Protein AF-0000000080792493 (afdb_homodimer)

InterPro domains:
  IPR001279 Metallo-beta-lactamase [SM00849] (7-177)
  IPR036866 Ribonuclease Z/Hydroxyacylglutathione hydrolase-like [G3DSA:3.60.15.10] (1-184)
  IPR036866 Ribonuclease Z/Hydroxyacylglutathione hydrolase-like [SSF56281] (1-188)
  IPR050114 UPF0173/UPF0282/UlaG metal-dependent hydrolases [PTHR43546] (1-180)

Radius of gyration: 24.36 Å; Cα contacts (8 Å, |Δi|>4): 1108; chains: 2; bounding box: 58×69×50 Å

Secondary structure (DSSP, 8-state):
-EEEE-STT-EEEEETTEEEEE---TT--SGGGSPPPSEEEE--S-TTTS-TTHHHHHHHT-TTS-EEE-GGGGGT---S-EEE--TT-EEEETTEEEEEE--BPPP--TTS---B--EEEEEETTS--EEE--S------SS-SEEEEE---TT--HHHHHHHHHHH--SEEEEES-TTSSHHHHHHHHHHHHHHSSSEE----SSS-EE-------/-EEEE-STT-EEEEETTEEEEE---TT--SGGGSPPPSEEEE--S-TTTS-TTHHHHHHHT-TTS-EEE-GGGGGT---S-EEE--TT-EEEETTEEEEEE--BPPP--TTS---B--EEEEEETTS--EEE--S------SS-SEEEEE---TT--HHHHHHHHHHH--SEEEEES-TTSSHHHHHHHHHHHHHHSSSEE----SSSPEEP------

Sequence (436 aa):
MKITRFGHSCVLVEAGGARVLIDPGVYSRGWESIATPDAVFITHRHADHADPVRLPAYLADRPDLPCYVEPGVNEQLIVPTTTAMASGQQITLGQLTVTVVGGLHAVIHSDIPRVGNFGLVLRALGEPSVFHPGDALDVTPDDIDVLCVPMMAPWEKVSQTIDFVRGVAPRQMIPIHDGLLNDDGFWMIAGHLSARTTAQFVPVRDPRPWTVTRGITLMKITRFGHSCVLVEAGGARVLIDPGVYSRGWESIATPDAVFITHRHADHADPVRLPAYLADRPDLPCYVEPGVNEQLIVPTTTAMASGQQITLGQLTVTVVGGLHAVIHSDIPRVGNFGLVLRALGEPSVFHPGDALDVTPDDIDVLCVPMMAPWEKVSQTIDFVRGVAPRQMIPIHDGLLNDDGFWMIAGHLSARTTAQFVPVRDPRPWTVTRGITL

Structure (mmCIF, N/CA/C/O backbone):
data_AF-0000000080792493-model_v1
#
loop_
_entity.id
_entity.type
_entity.pdbx_description
1 polymer 'Zn-dependent hydrolase, beta-lactamase fold'
#
loop_
_atom_site.group_PDB
_atom_site.id
_atom_site.type_symbol
_atom_site.label_atom_id
_atom_site.label_alt_id
_atom_site.label_comp_id
_atom_site.label_asym_id
_atom_site.label_entity_id
_atom_site.label_seq_id
_atom_site.pdbx_PDB_ins_code
_atom_site.Cartn_x
_atom_site.Cartn_y
_atom_site.Cartn_z
_atom_site.occupancy
_atom_site.B_iso_or_equiv
_atom_site.auth_seq_id
_atom_site.auth_comp_id
_atom_site.auth_asym_id
_atom_site.auth_atom_id
_atom_site.pdbx_PDB_model_num
ATOM 1 N N . MET A 1 1 ? 11.875 24.484 16.141 1 96.88 1 MET A N 1
ATOM 2 C CA . MET A 1 1 ? 10.688 23.75 15.727 1 96.88 1 MET A CA 1
ATOM 3 C C . MET A 1 1 ? 10.727 22.312 16.219 1 96.88 1 MET A C 1
ATOM 5 O O . MET A 1 1 ? 11.781 21.672 16.203 1 96.88 1 MET A O 1
ATOM 9 N N . LYS A 1 2 ? 9.555 21.812 16.719 1 98.06 2 LYS A N 1
ATOM 10 C CA . LYS A 1 2 ? 9.367 20.422 17.094 1 98.06 2 LYS A CA 1
ATOM 11 C C . LYS A 1 2 ? 8.172 19.812 16.375 1 98.06 2 LYS A C 1
ATOM 13 O O . LYS A 1 2 ? 7.156 20.484 16.172 1 98.06 2 LYS A O 1
ATOM 18 N N . ILE A 1 3 ? 8.344 18.531 16.016 1 98.38 3 ILE A N 1
ATOM 19 C CA . ILE A 1 3 ? 7.258 17.781 15.391 1 98.38 3 ILE A CA 1
ATOM 20 C C . ILE A 1 3 ? 7.008 16.5 16.172 1 98.38 3 ILE A C 1
ATOM 22 O O . ILE A 1 3 ? 7.945 15.758 16.484 1 98.38 3 ILE A O 1
ATOM 26 N N . THR A 1 4 ? 5.805 16.297 16.562 1 98.31 4 THR A N 1
ATOM 27 C CA . THR A 1 4 ? 5.379 15.047 17.203 1 98.31 4 THR A CA 1
ATOM 28 C C . THR A 1 4 ? 4.363 14.32 16.328 1 98.31 4 THR A C 1
ATOM 30 O O . THR A 1 4 ? 3.395 14.922 15.852 1 98.31 4 THR A O 1
ATOM 33 N N . ARG A 1 5 ? 4.566 13.07 16.141 1 98 5 ARG A N 1
ATOM 34 C CA . ARG A 1 5 ? 3.615 12.258 15.398 1 98 5 ARG A CA 1
ATOM 35 C C . ARG A 1 5 ? 2.781 11.383 16.328 1 98 5 ARG A C 1
ATOM 37 O O . ARG A 1 5 ? 3.316 10.766 17.25 1 98 5 ARG A O 1
ATOM 44 N N . PHE A 1 6 ? 1.519 11.336 16.031 1 98 6 PHE A N 1
ATOM 45 C CA . PHE A 1 6 ? 0.624 10.555 16.875 1 98 6 PHE A CA 1
ATOM 46 C C . PHE A 1 6 ? 0.068 9.359 16.109 1 98 6 PHE A C 1
ATOM 48 O O . PHE A 1 6 ? -0.961 8.797 16.484 1 98 6 PHE A O 1
ATOM 55 N N . GLY A 1 7 ? 0.745 9.109 14.969 1 96.56 7 GLY A N 1
ATOM 56 C CA . GLY A 1 7 ? 0.315 7.988 14.148 1 96.56 7 GLY A CA 1
ATOM 57 C C . GLY A 1 7 ? -0.425 8.422 12.891 1 96.56 7 GLY A C 1
ATOM 58 O O . GLY A 1 7 ? -1.098 9.453 12.891 1 96.56 7 GLY A O 1
ATOM 59 N N . HIS A 1 8 ? -0.281 7.582 11.922 1 97.56 8 HIS A N 1
ATOM 60 C CA . HIS A 1 8 ? -0.928 7.793 10.625 1 97.56 8 HIS A CA 1
ATOM 61 C C . HIS A 1 8 ? -0.612 9.18 10.07 1 97.56 8 HIS A C 1
ATOM 63 O O . HIS A 1 8 ? 0.53 9.461 9.703 1 97.56 8 HIS A O 1
ATOM 69 N N . SER A 1 9 ? -1.62 10.164 10.125 1 98.62 9 SER A N 1
ATOM 70 C CA . SER A 1 9 ? -1.366 11.461 9.508 1 98.62 9 SER A CA 1
ATOM 71 C C . SER A 1 9 ? -1.414 12.578 10.531 1 98.62 9 SER A C 1
ATOM 73 O O . SER A 1 9 ? -1.312 13.758 10.18 1 98.62 9 SER A O 1
ATOM 75 N N . CYS A 1 10 ? -1.494 12.172 11.82 1 98.81 10 CYS A N 1
ATOM 76 C CA . CYS A 1 10 ? -1.661 13.172 12.859 1 98.81 10 CYS A CA 1
ATOM 77 C C . CYS A 1 10 ? -0.31 13.672 13.359 1 98.81 10 CYS A C 1
ATOM 79 O O . CYS A 1 10 ? 0.488 12.891 13.891 1 98.81 10 CYS A O 1
ATOM 81 N N . VAL A 1 11 ? -0.079 14.984 13.242 1 98.62 11 VAL A N 1
ATOM 82 C CA . VAL A 1 11 ? 1.175 15.578 13.695 1 98.62 11 VAL A CA 1
ATOM 83 C C . VAL A 1 11 ? 0.886 16.844 14.5 1 98.62 11 VAL A C 1
ATOM 85 O O . VAL A 1 11 ? -0.078 17.562 14.219 1 98.62 11 VAL A O 1
ATOM 88 N N . LEU A 1 12 ? 1.677 17.031 15.531 1 98.81 12 LEU A N 1
ATOM 89 C CA . LEU A 1 12 ? 1.76 18.297 16.25 1 98.81 12 LEU A CA 1
ATOM 90 C C . LEU A 1 12 ? 3.02 19.062 15.844 1 98.81 12 LEU A C 1
ATOM 92 O O . LEU A 1 12 ? 4.133 18.531 15.969 1 98.81 12 LEU A O 1
ATOM 96 N N . VAL A 1 13 ? 2.832 20.234 15.32 1 98.75 13 VAL A N 1
ATOM 97 C CA . VAL A 1 13 ? 3.959 21.094 14.969 1 98.75 13 VAL A CA 1
ATOM 98 C C . VAL A 1 13 ? 4.062 22.25 15.969 1 98.75 13 VAL A C 1
ATOM 100 O O . VAL A 1 13 ? 3.092 22.984 16.188 1 98.75 13 VAL A O 1
ATOM 103 N N . GLU A 1 14 ? 5.145 22.359 16.562 1 98.5 14 GLU A N 1
ATOM 104 C CA . GLU A 1 14 ? 5.465 23.469 17.469 1 98.5 14 GLU A CA 1
ATOM 105 C C . GLU A 1 14 ? 6.527 24.375 16.859 1 98.5 14 GLU A C 1
ATOM 107 O O . GLU A 1 14 ? 7.68 23.984 16.688 1 98.5 14 GLU A O 1
ATOM 112 N N . ALA A 1 15 ? 6.141 25.547 16.562 1 98.06 15 ALA A N 1
ATOM 113 C CA . ALA A 1 15 ? 7.02 26.516 15.922 1 98.06 15 ALA A CA 1
ATOM 114 C C . ALA A 1 15 ? 6.504 27.938 16.125 1 98.06 15 ALA A C 1
ATOM 116 O O . ALA A 1 15 ? 5.305 28.156 16.328 1 98.06 15 ALA A O 1
ATOM 117 N N . GLY A 1 16 ? 7.398 28.906 16.156 1 97.81 16 GLY A N 1
ATOM 118 C CA . GLY A 1 16 ? 7.004 30.312 16.234 1 97.81 16 GLY A CA 1
ATOM 119 C C . GLY A 1 16 ? 6.18 30.625 17.469 1 97.81 16 GLY A C 1
ATOM 120 O O . GLY A 1 16 ? 5.312 31.5 17.422 1 97.81 16 GLY A O 1
ATOM 121 N N . GLY A 1 17 ? 6.309 29.844 18.438 1 97.5 17 GLY A N 1
ATOM 122 C CA . GLY A 1 17 ? 5.582 30.062 19.688 1 97.5 17 GLY A CA 1
ATOM 123 C C . GLY A 1 17 ? 4.156 29.547 19.641 1 97.5 17 GLY A C 1
ATOM 124 O O . GLY A 1 17 ? 3.35 29.844 20.516 1 97.5 17 GLY A O 1
ATOM 125 N N . ALA A 1 18 ? 3.861 28.766 18.641 1 98.44 18 ALA A N 1
ATOM 126 C CA . ALA A 1 18 ? 2.52 28.219 18.453 1 98.44 18 ALA A CA 1
ATOM 127 C C . ALA A 1 18 ? 2.561 26.703 18.328 1 98.44 18 ALA A C 1
ATOM 129 O O . ALA A 1 18 ? 3.598 26.125 17.984 1 98.44 18 ALA A O 1
ATOM 130 N N . ARG A 1 19 ? 1.457 26.078 18.672 1 98.5 19 ARG A N 1
ATOM 131 C CA . ARG A 1 19 ? 1.248 24.641 18.531 1 98.5 19 ARG A CA 1
ATOM 132 C C . ARG A 1 19 ? 0.046 24.344 17.625 1 98.5 19 ARG A C 1
ATOM 134 O O . ARG A 1 19 ? -1.065 24.797 17.906 1 98.5 19 ARG A O 1
ATOM 141 N N . VAL A 1 20 ? 0.311 23.609 16.594 1 98.75 20 VAL A N 1
ATOM 142 C CA . VAL A 1 20 ? -0.73 23.297 15.625 1 98.75 20 VAL A CA 1
ATOM 143 C C . VAL A 1 20 ? -0.905 21.797 15.516 1 98.75 20 VAL A C 1
ATOM 145 O O . VAL A 1 20 ? 0.042 21.078 15.18 1 98.75 20 VAL A O 1
ATOM 148 N N . LEU A 1 21 ? -2.096 21.297 15.844 1 98.88 21 LEU A N 1
ATOM 149 C CA . LEU A 1 21 ? -2.439 19.891 15.664 1 98.88 21 LEU A CA 1
ATOM 150 C C . LEU A 1 21 ? -3.098 19.656 14.312 1 98.88 21 LEU A C 1
ATOM 152 O O . LEU A 1 21 ? -4.043 20.344 13.945 1 98.88 21 LEU A O 1
ATOM 156 N N . ILE A 1 22 ? -2.549 18.656 13.555 1 98.94 22 ILE A N 1
ATOM 157 C CA . ILE A 1 22 ? -3.039 18.391 12.203 1 98.94 22 ILE A CA 1
ATOM 158 C C . ILE A 1 22 ? -3.58 16.969 12.109 1 98.94 22 ILE A C 1
ATOM 160 O O . ILE A 1 22 ? -2.902 16.016 12.492 1 98.94 22 ILE A O 1
ATOM 164 N N . ASP A 1 23 ? -4.793 16.766 11.672 1 98.81 23 ASP A N 1
ATOM 165 C CA . ASP A 1 23 ? -5.414 15.539 11.188 1 98.81 23 ASP A CA 1
ATOM 166 C C . ASP A 1 23 ? -5.473 14.484 12.289 1 98.81 23 ASP A C 1
ATOM 168 O O . ASP A 1 23 ? -4.992 13.359 12.109 1 98.81 23 ASP A O 1
ATOM 172 N N . PRO A 1 24 ? -6.137 14.781 13.422 1 98.56 24 PRO A N 1
ATOM 173 C CA . PRO A 1 24 ? -6.371 13.766 14.445 1 98.56 24 PRO A CA 1
ATOM 174 C C . PRO A 1 24 ? -7.445 12.758 14.047 1 98.56 24 PRO A C 1
ATOM 176 O O . PRO A 1 24 ? -8.586 12.852 14.5 1 98.56 24 PRO A O 1
ATOM 179 N N . GLY A 1 25 ? -7.031 11.75 13.266 1 98.06 25 GLY A N 1
ATOM 180 C CA . GLY A 1 25 ? -7.934 10.758 12.703 1 98.06 25 GLY A CA 1
ATOM 181 C C . GLY A 1 25 ? -8.023 9.492 13.539 1 98.06 25 GLY A C 1
ATOM 182 O O . GLY A 1 25 ? -7.398 9.398 14.602 1 98.06 25 GLY A O 1
ATOM 183 N N . VAL A 1 26 ? -8.727 8.484 13.055 1 97.94 26 VAL A N 1
ATOM 184 C CA . VAL A 1 26 ? -9.133 7.316 13.828 1 97.94 26 VAL A CA 1
ATOM 185 C C . VAL A 1 26 ? -7.922 6.418 14.078 1 97.94 26 VAL A C 1
ATOM 187 O O . VAL A 1 26 ? -7.895 5.652 15.039 1 97.94 26 VAL A O 1
ATOM 190 N N . TYR A 1 27 ? -6.906 6.508 13.234 1 97.69 27 TYR A N 1
ATOM 191 C CA . TYR A 1 27 ? -5.746 5.637 13.406 1 97.69 27 TYR A CA 1
ATOM 192 C C . TYR A 1 27 ? -4.672 6.316 14.242 1 97.69 27 TYR A C 1
ATOM 194 O O . TYR A 1 27 ? -3.549 5.816 14.344 1 97.69 27 TYR A O 1
ATOM 202 N N . SER A 1 28 ? -4.945 7.465 14.789 1 97.69 28 SER A N 1
ATOM 203 C CA . SER A 1 28 ? -4.027 8.227 15.625 1 97.69 28 SER A CA 1
ATOM 204 C C . SER A 1 28 ? -4.461 8.188 17.094 1 97.69 28 SER A C 1
ATOM 206 O O . SER A 1 28 ? -5.656 8.164 17.391 1 97.69 28 SER A O 1
ATOM 208 N N . ARG A 1 29 ? -3.469 8.234 17.953 1 96 29 ARG A N 1
ATOM 209 C CA . ARG A 1 29 ? -3.736 8.195 19.391 1 96 29 ARG A CA 1
ATOM 210 C C . ARG A 1 29 ? -2.795 9.125 20.141 1 96 29 ARG A C 1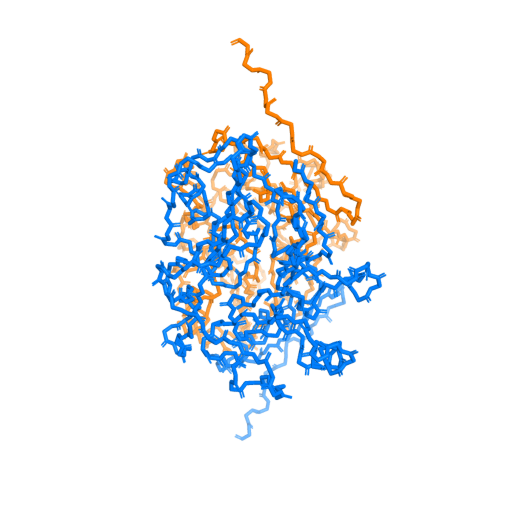
ATOM 212 O O . ARG A 1 29 ? -1.704 9.438 19.672 1 96 29 ARG A O 1
ATOM 219 N N . GLY A 1 30 ? -3.188 9.469 21.297 1 97.25 30 GLY A N 1
ATOM 220 C CA . GLY A 1 30 ? -2.324 10.234 22.172 1 97.25 30 GLY A CA 1
ATOM 221 C C . GLY A 1 30 ? -2.52 11.734 22.047 1 97.25 30 GLY A C 1
ATOM 222 O O . GLY A 1 30 ? -2.188 12.492 22.953 1 97.25 30 GLY A O 1
ATOM 223 N N . TRP A 1 31 ? -3.113 12.141 20.922 1 97.62 31 TRP A N 1
ATOM 224 C CA . TRP A 1 31 ? -3.285 13.57 20.672 1 97.62 31 TRP A CA 1
ATOM 225 C C . TRP A 1 31 ? -4.289 14.18 21.641 1 97.62 31 TRP A C 1
ATOM 227 O O . TRP A 1 31 ? -4.266 15.391 21.891 1 97.62 31 TRP A O 1
ATOM 237 N N . GLU A 1 32 ? -5.168 13.383 22.219 1 96.38 32 GLU A N 1
ATOM 238 C CA . GLU A 1 32 ? -6.215 13.859 23.109 1 96.38 32 GLU A CA 1
ATOM 239 C C . GLU A 1 32 ? -5.637 14.312 24.453 1 96.38 32 GLU A C 1
ATOM 241 O O . GLU A 1 32 ? -6.273 15.07 25.188 1 96.38 32 GLU A O 1
ATOM 246 N N . SER A 1 33 ? -4.473 13.883 24.781 1 95.06 33 SER A N 1
ATOM 247 C CA . SER A 1 33 ? -3.949 14.047 26.125 1 95.06 33 SER A CA 1
ATOM 248 C C . SER A 1 33 ? -2.9 15.156 26.188 1 95.06 33 SER A C 1
ATOM 250 O O . SER A 1 33 ? -2.387 15.477 27.25 1 95.06 33 SER A O 1
ATOM 252 N N . ILE A 1 34 ? -2.654 15.734 25.078 1 96.25 34 ILE A N 1
ATOM 253 C CA . ILE A 1 34 ? -1.64 16.781 25.078 1 96.25 34 ILE A CA 1
ATOM 254 C C . ILE A 1 34 ? -2.246 18.094 25.578 1 96.25 34 ILE A C 1
ATOM 256 O O . ILE A 1 34 ? -3.471 18.219 25.672 1 96.25 34 ILE A O 1
ATOM 260 N N . ALA A 1 35 ? -1.303 19 25.953 1 96.38 35 ALA A N 1
ATOM 261 C CA . ALA A 1 35 ? -1.77 20.359 26.219 1 96.38 35 ALA A CA 1
ATOM 262 C C . ALA A 1 35 ? -2.545 20.922 25.031 1 96.38 35 ALA A C 1
ATOM 264 O O . ALA A 1 35 ? -2.189 20.672 23.875 1 96.38 35 ALA A O 1
ATOM 265 N N . THR A 1 36 ? -3.594 21.703 25.375 1 97.38 36 THR A N 1
ATOM 266 C CA . THR A 1 36 ? -4.445 22.25 24.328 1 97.38 36 THR A CA 1
ATOM 267 C C . THR A 1 36 ? -3.615 23.031 23.297 1 97.38 36 THR A C 1
ATOM 269 O O . THR A 1 36 ? -2.854 23.922 23.656 1 97.38 36 THR A O 1
ATOM 272 N N . PRO A 1 37 ? -3.719 22.609 22.031 1 98.56 37 PRO A N 1
ATOM 273 C CA . PRO A 1 37 ? -3.002 23.359 21 1 98.56 37 PRO A CA 1
ATOM 274 C C . PRO A 1 37 ? -3.623 24.734 20.734 1 98.56 37 PRO A C 1
ATOM 276 O O . PRO A 1 37 ? -4.668 25.062 21.297 1 98.56 37 PRO A O 1
ATOM 279 N N . ASP A 1 38 ? -2.879 25.5 19.906 1 98.62 38 ASP A N 1
ATOM 280 C CA . ASP A 1 38 ? -3.387 26.828 19.562 1 98.62 38 ASP A CA 1
ATOM 281 C C . ASP A 1 38 ? -4.406 26.75 18.438 1 98.62 38 ASP A C 1
ATOM 283 O O . ASP A 1 38 ? -5.23 27.641 18.266 1 98.62 38 ASP A O 1
ATOM 287 N N . ALA A 1 39 ? -4.34 25.672 17.641 1 98.69 39 ALA A N 1
ATOM 288 C CA . ALA A 1 39 ? -5.301 25.422 16.562 1 98.69 39 ALA A CA 1
ATOM 289 C C . ALA A 1 39 ? -5.262 23.969 16.125 1 98.69 39 ALA A C 1
ATOM 291 O O . ALA A 1 39 ? -4.262 23.266 16.344 1 98.69 39 ALA A O 1
ATOM 292 N N . VAL A 1 40 ? -6.34 23.531 15.578 1 98.56 40 VAL A N 1
ATOM 293 C CA . VAL A 1 40 ? -6.457 22.25 14.898 1 98.56 40 VAL A CA 1
ATOM 294 C C . VAL A 1 40 ? -6.75 22.453 13.422 1 98.56 40 VAL A C 1
ATOM 296 O O . VAL A 1 40 ? -7.547 23.328 13.055 1 98.56 40 VAL A O 1
ATOM 299 N N . PHE A 1 41 ? -6.062 21.734 12.562 1 98.81 41 PHE A N 1
ATOM 300 C CA . PHE A 1 41 ? -6.34 21.766 11.125 1 98.81 41 PHE A CA 1
ATOM 301 C C . PHE A 1 41 ? -6.746 20.375 10.633 1 98.81 41 PHE A C 1
ATOM 303 O O . PHE A 1 41 ? -6.137 19.375 11.016 1 98.81 41 PHE A O 1
ATOM 310 N N . ILE A 1 42 ? -7.793 20.297 9.836 1 98.69 42 ILE A N 1
ATOM 311 C CA . ILE A 1 42 ? -8.258 19.062 9.203 1 98.69 42 ILE A CA 1
ATOM 312 C C . ILE A 1 42 ? -8.172 19.188 7.684 1 98.69 42 ILE A C 1
ATOM 314 O O . ILE A 1 42 ? -8.883 20 7.082 1 98.69 42 ILE A O 1
ATOM 318 N N . THR A 1 43 ? -7.363 18.375 7.105 1 98.75 43 THR A N 1
ATOM 319 C CA . THR A 1 43 ? -7.051 18.516 5.688 1 98.75 43 THR A CA 1
ATOM 320 C C . THR A 1 43 ? -8.234 18.062 4.828 1 98.75 43 THR A C 1
ATOM 322 O O . THR A 1 43 ? -8.453 18.609 3.742 1 98.75 43 THR A O 1
ATOM 325 N N . HIS A 1 44 ? -8.953 17.031 5.242 1 98.56 44 HIS A N 1
ATOM 326 C CA . HIS A 1 44 ? -10.117 16.594 4.492 1 98.56 44 HIS A CA 1
ATOM 327 C C . HIS A 1 44 ? -11.008 15.68 5.34 1 98.56 44 HIS A C 1
ATOM 329 O O . HIS A 1 44 ? -10.648 15.336 6.469 1 98.56 44 HIS A O 1
ATOM 335 N N . ARG A 1 45 ? -12.102 15.25 4.793 1 97.81 45 ARG A N 1
ATOM 336 C CA . ARG A 1 45 ? -13.219 14.734 5.57 1 97.81 45 ARG A CA 1
ATOM 337 C C . ARG A 1 45 ? -13.023 13.258 5.902 1 97.81 45 ARG A C 1
ATOM 339 O O . ARG A 1 45 ? -13.758 12.695 6.715 1 97.81 45 ARG A O 1
ATOM 346 N N . HIS A 1 46 ? -12.078 12.523 5.352 1 97.81 46 HIS A N 1
ATOM 347 C CA . HIS A 1 46 ? -11.961 11.094 5.633 1 97.81 46 HIS A CA 1
ATOM 348 C C . HIS A 1 46 ? -11.672 10.844 7.109 1 97.81 46 HIS A C 1
ATOM 350 O O . HIS A 1 46 ? -10.875 11.562 7.719 1 97.81 46 HIS A O 1
ATOM 356 N N . ALA A 1 47 ? -12.203 9.781 7.66 1 97.25 47 ALA A N 1
ATOM 357 C CA . ALA A 1 47 ? -12.18 9.477 9.086 1 97.25 47 ALA A CA 1
ATOM 358 C C . ALA A 1 47 ? -10.758 9.281 9.586 1 97.25 47 ALA A C 1
ATOM 360 O O . ALA A 1 47 ? -10.445 9.562 10.75 1 97.25 47 ALA A O 1
ATOM 361 N N . ASP A 1 48 ? -9.914 8.797 8.711 1 98 48 ASP A N 1
ATOM 362 C CA . ASP A 1 48 ? -8.531 8.578 9.125 1 98 48 ASP A CA 1
ATOM 363 C C . ASP A 1 48 ? -7.777 9.898 9.258 1 98 48 ASP A C 1
ATOM 365 O O . ASP A 1 48 ? -6.668 9.938 9.797 1 98 48 ASP A O 1
ATOM 369 N N . HIS A 1 49 ? -8.414 11.031 8.93 1 98.5 49 HIS A N 1
ATOM 370 C CA . HIS A 1 49 ? -7.84 12.359 9.117 1 98.5 49 HIS A CA 1
ATOM 371 C C . HIS A 1 49 ? -8.672 13.188 10.094 1 98.5 49 HIS A C 1
ATOM 373 O O . HIS A 1 49 ? -8.18 14.148 10.68 1 98.5 49 HIS A O 1
ATOM 379 N N . ALA A 1 50 ? -9.867 12.82 10.25 1 97.56 50 ALA A N 1
ATOM 380 C CA . ALA A 1 50 ? -10.805 13.469 11.164 1 97.56 50 ALA A CA 1
ATOM 381 C C . ALA A 1 50 ? -11.648 12.445 11.906 1 97.56 50 ALA A C 1
ATOM 383 O O . ALA A 1 50 ? -12.68 12 11.398 1 97.56 50 ALA A O 1
ATOM 384 N N . ASP A 1 51 ? -11.273 12.164 13.125 1 97.19 51 ASP A N 1
ATOM 385 C CA . ASP A 1 51 ? -12.023 11.18 13.906 1 97.19 51 ASP A CA 1
ATOM 386 C C . ASP A 1 51 ? -13.453 11.641 14.141 1 97.19 51 ASP A C 1
ATOM 388 O O . ASP A 1 51 ? -13.688 12.656 14.805 1 97.19 51 ASP A O 1
ATOM 392 N N . PRO A 1 52 ? -14.406 10.883 13.688 1 95.75 52 PRO A N 1
ATOM 393 C CA . PRO A 1 52 ? -15.781 11.391 13.742 1 95.75 52 PRO A CA 1
ATOM 394 C C . PRO A 1 52 ? -16.359 11.352 15.156 1 95.75 52 PRO A C 1
ATOM 396 O O . PRO A 1 52 ? -17.422 11.945 15.406 1 95.75 52 PRO A O 1
ATOM 399 N N . VAL A 1 53 ? -15.758 10.625 16.062 1 95.56 53 VAL A N 1
ATOM 400 C CA . VAL A 1 53 ? -16.297 10.484 17.406 1 95.56 53 VAL A CA 1
ATOM 401 C C . VAL A 1 53 ? -15.453 11.281 18.391 1 95.56 53 VAL A C 1
ATOM 403 O O . VAL A 1 53 ? -15.953 12.18 19.078 1 95.56 53 VAL A O 1
ATOM 406 N N . ARG A 1 54 ? -14.195 11.117 18.438 1 96.75 54 ARG A N 1
ATOM 407 C CA . ARG A 1 54 ? -13.336 11.695 19.453 1 96.75 54 ARG A CA 1
ATOM 408 C C . ARG A 1 54 ? -13.094 13.18 19.188 1 96.75 54 ARG A C 1
ATOM 410 O O . ARG A 1 54 ? -12.977 13.969 20.125 1 96.75 54 ARG A O 1
ATOM 417 N N . LEU A 1 55 ? -12.977 13.516 17.922 1 96.88 55 LEU A N 1
ATOM 418 C CA . LEU A 1 55 ? -12.633 14.898 17.609 1 96.88 55 LEU A CA 1
ATOM 419 C C . LEU A 1 55 ? -13.773 15.836 17.984 1 96.88 55 LEU A C 1
ATOM 421 O O . LEU A 1 55 ? -13.547 16.859 18.625 1 96.88 55 LEU A O 1
ATOM 425 N N . PRO A 1 56 ? -15.047 15.516 17.625 1 95.69 56 PRO A N 1
ATOM 426 C CA . PRO A 1 56 ? -16.141 16.375 18.062 1 95.69 56 PRO A CA 1
ATOM 427 C C . PRO A 1 56 ? -16.203 16.516 19.594 1 95.69 56 PRO A C 1
ATOM 429 O O . PRO A 1 56 ? -16.422 17.609 20.109 1 95.69 56 PRO A O 1
ATOM 432 N N . ALA A 1 57 ? -15.984 15.438 20.266 1 95.06 57 ALA A N 1
ATOM 433 C CA . ALA A 1 57 ? -15.977 15.484 21.734 1 95.06 57 ALA A CA 1
ATOM 434 C C . ALA A 1 57 ? -14.828 16.359 22.234 1 95.06 57 ALA A C 1
ATOM 436 O O . ALA A 1 57 ? -15.016 17.141 23.172 1 95.06 57 ALA A O 1
ATOM 437 N N . TYR A 1 58 ? -13.672 16.203 21.672 1 96.81 58 TYR A N 1
ATOM 438 C CA . TYR A 1 58 ? -12.477 16.969 22.016 1 96.81 58 TYR A CA 1
ATOM 439 C C . TYR A 1 58 ? -12.719 18.469 21.844 1 96.81 58 TYR A C 1
ATOM 441 O O . TYR A 1 58 ? -12.359 19.25 22.719 1 96.81 58 TYR A O 1
ATOM 449 N N . LEU A 1 59 ? -13.312 18.844 20.766 1 95.75 59 LEU A N 1
ATOM 450 C CA . LEU A 1 59 ? -13.578 20.234 20.453 1 95.75 59 LEU A CA 1
ATOM 451 C C . LEU A 1 59 ? -14.695 20.797 21.328 1 95.75 59 LEU A C 1
ATOM 453 O O . LEU A 1 59 ? -14.68 21.969 21.688 1 95.75 59 LEU A O 1
ATOM 457 N N . ALA A 1 60 ? -15.703 19.984 21.609 1 94.38 60 ALA A N 1
ATOM 458 C CA . ALA A 1 60 ? -16.812 20.406 22.453 1 94.38 60 ALA A CA 1
ATOM 459 C C . ALA A 1 60 ? -16.328 20.812 23.828 1 94.38 60 ALA A C 1
ATOM 461 O O . ALA A 1 60 ? -16.875 21.734 24.438 1 94.38 60 ALA A O 1
ATOM 462 N N . ASP A 1 61 ? -15.312 20.188 24.281 1 94.69 61 ASP A N 1
ATOM 463 C CA . ASP A 1 61 ? -14.734 20.469 25.594 1 94.69 61 ASP A CA 1
ATOM 464 C C . ASP A 1 61 ? -13.875 21.734 25.547 1 94.69 61 ASP A C 1
ATOM 466 O O . ASP A 1 61 ? -13.477 22.25 26.594 1 94.69 61 ASP A O 1
ATOM 470 N N . ARG A 1 62 ? -13.633 22.219 24.359 1 95.5 62 ARG A N 1
ATOM 471 C CA . ARG A 1 62 ? -12.742 23.359 24.156 1 95.5 62 ARG A CA 1
ATOM 472 C C . ARG A 1 62 ? -13.336 24.344 23.156 1 95.5 62 ARG A C 1
ATOM 474 O O . ARG A 1 62 ? -12.766 24.562 22.078 1 95.5 62 ARG A O 1
ATOM 481 N N . PRO A 1 63 ? -14.398 25.016 23.469 1 93.12 63 PRO A N 1
ATOM 482 C CA . PRO A 1 63 ? -15.148 25.812 22.516 1 93.12 63 PRO A CA 1
ATOM 483 C C . PRO A 1 63 ? -14.328 26.984 21.953 1 93.12 63 PRO A C 1
ATOM 485 O O . PRO A 1 63 ? -14.656 27.516 20.891 1 93.12 63 PRO A O 1
ATOM 488 N N . ASP A 1 64 ? -13.242 27.359 22.641 1 95.69 64 ASP A N 1
ATOM 489 C CA . ASP A 1 64 ? -12.445 28.484 22.188 1 95.69 64 ASP A CA 1
ATOM 490 C C . ASP A 1 64 ? -11.289 28.031 21.297 1 95.69 64 ASP A C 1
ATOM 492 O O . ASP A 1 64 ? -10.547 28.844 20.75 1 95.69 64 ASP A O 1
ATOM 496 N N . LEU A 1 65 ? -11.062 26.719 21.141 1 97.25 65 LEU A N 1
ATOM 497 C CA . LEU A 1 65 ? -10 26.172 20.312 1 97.25 65 LEU A CA 1
ATOM 498 C C . LEU A 1 65 ? -10.344 26.312 18.828 1 97.25 65 LEU A C 1
ATOM 500 O O . LEU A 1 65 ? -11.297 25.688 18.359 1 97.25 65 LEU A O 1
ATOM 504 N N . PRO A 1 66 ? -9.617 27.172 18.109 1 97.62 66 PRO A N 1
ATOM 505 C CA . PRO A 1 66 ? -9.898 27.281 16.688 1 97.62 66 PRO A CA 1
ATOM 506 C C . PRO A 1 66 ? -9.664 25.969 15.938 1 97.62 66 PRO A C 1
ATOM 508 O O . PRO A 1 66 ? -8.664 25.281 16.172 1 97.62 66 PRO A O 1
ATOM 511 N N . CYS A 1 67 ? -10.625 25.609 15.125 1 97.81 67 CYS A N 1
ATOM 512 C CA . CYS A 1 67 ? -10.531 24.453 14.25 1 97.81 67 CYS A CA 1
ATOM 513 C C . CYS A 1 67 ? -10.773 24.844 12.797 1 97.81 67 CYS A C 1
ATOM 515 O O . CYS A 1 67 ? -11.875 25.25 12.438 1 97.81 67 CYS A O 1
ATOM 517 N N . TYR A 1 68 ? -9.711 24.75 12 1 98.38 68 TYR A N 1
ATOM 518 C CA . TYR A 1 68 ? -9.758 25.094 10.578 1 98.38 68 TYR A CA 1
ATOM 519 C C . TYR A 1 68 ? -9.883 23.828 9.719 1 98.38 68 TYR A C 1
ATOM 521 O O . TYR A 1 68 ? -9.141 22.875 9.914 1 98.38 68 TYR A O 1
ATOM 529 N N . VAL A 1 69 ? -10.812 23.844 8.773 1 98.38 69 VAL A N 1
ATOM 530 C CA . VAL A 1 69 ? -11.125 22.594 8.109 1 98.38 69 VAL A CA 1
ATOM 531 C C . VAL A 1 69 ? -11.297 22.828 6.609 1 98.38 69 VAL A C 1
ATOM 533 O O . VAL A 1 69 ? -11.664 23.922 6.188 1 98.38 69 VAL A O 1
ATOM 536 N N . GLU A 1 70 ? -10.961 21.812 5.805 1 98.38 70 GLU A N 1
ATOM 537 C CA . GLU A 1 70 ? -11.492 21.766 4.441 1 98.38 70 GLU A CA 1
ATOM 538 C C . GLU A 1 70 ? -13.016 21.766 4.438 1 98.38 70 GLU A C 1
ATOM 540 O O . GLU A 1 70 ? -13.648 21.125 5.281 1 98.38 70 GLU A O 1
ATOM 545 N N . PRO A 1 71 ? -13.641 22.5 3.549 1 96.44 71 PRO A N 1
ATOM 546 C CA . PRO A 1 71 ? -15.086 22.734 3.623 1 96.44 71 PRO A CA 1
ATOM 547 C C . PRO A 1 71 ? -15.898 21.438 3.703 1 96.44 71 PRO A C 1
ATOM 549 O O . PRO A 1 71 ? -16.906 21.391 4.395 1 96.44 71 PRO A O 1
ATOM 552 N N . GLY A 1 72 ? -15.492 20.406 3.076 1 96.56 72 GLY A N 1
ATOM 553 C CA . GLY A 1 72 ? -16.234 19.156 3.064 1 96.56 72 GLY A CA 1
ATOM 554 C C . GLY A 1 72 ? -16.266 18.469 4.414 1 96.56 72 GLY A C 1
ATOM 555 O O . GLY A 1 72 ? -17.094 17.594 4.652 1 96.56 72 GLY A O 1
ATOM 556 N N . VAL A 1 73 ? -15.375 18.828 5.273 1 96.94 73 VAL A N 1
ATOM 557 C CA . VAL A 1 73 ? -15.289 18.219 6.602 1 96.94 73 VAL A CA 1
ATOM 558 C C . VAL A 1 73 ? -16.562 18.531 7.391 1 96.94 73 VAL A C 1
ATOM 560 O O . VAL A 1 73 ? -17.031 17.703 8.172 1 96.94 73 VAL A O 1
ATOM 563 N N . ASN A 1 74 ? -17.125 19.672 7.168 1 92.62 74 ASN A N 1
ATOM 564 C CA . ASN A 1 74 ? -18.312 20.125 7.891 1 92.62 74 ASN A CA 1
ATOM 565 C C . ASN A 1 74 ? -19.531 19.266 7.578 1 92.62 74 ASN A C 1
ATOM 567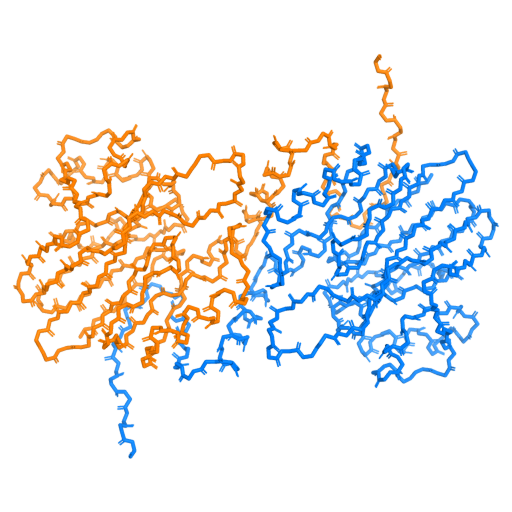 O O . ASN A 1 74 ? -20.516 19.297 8.305 1 92.62 74 ASN A O 1
ATOM 571 N N . GLU A 1 75 ? -19.391 18.484 6.574 1 89.06 75 GLU A N 1
ATOM 572 C CA . GLU A 1 75 ? -20.469 17.578 6.234 1 89.06 75 GLU A CA 1
ATOM 573 C C . GLU A 1 75 ? -20.484 16.359 7.156 1 89.06 75 GLU A C 1
ATOM 575 O O . GLU A 1 75 ? -21.5 15.664 7.266 1 89.06 75 GLU A O 1
ATOM 580 N N . GLN A 1 76 ? -19.422 16.109 7.75 1 85.44 76 GLN A N 1
ATOM 581 C CA . GLN A 1 76 ? -19.281 14.914 8.57 1 85.44 76 GLN A CA 1
ATOM 582 C C . GLN A 1 76 ? -19.156 15.266 10.047 1 85.44 76 GLN A C 1
ATOM 584 O O . GLN A 1 76 ? -19.656 14.539 10.906 1 85.44 76 GLN A O 1
ATOM 589 N N . LEU A 1 77 ? -18.375 16.266 10.242 1 86.19 77 LEU A N 1
ATOM 590 C CA . LEU A 1 77 ? -18.156 16.719 11.609 1 86.19 77 LEU A CA 1
ATOM 591 C C . LEU A 1 77 ? -19.266 17.656 12.062 1 86.19 77 LEU A C 1
ATOM 593 O O . LEU A 1 77 ? -19.547 18.641 11.383 1 86.19 77 LEU A O 1
ATOM 597 N N . ILE A 1 78 ? -19.922 17.281 13.148 1 80.94 78 ILE A N 1
ATOM 598 C CA . ILE A 1 78 ? -21 18.109 13.672 1 80.94 78 ILE A CA 1
ATOM 599 C C . ILE A 1 78 ? -20.516 18.891 14.883 1 80.94 78 ILE A C 1
ATOM 601 O O . ILE A 1 78 ? -20.703 18.469 16.031 1 80.94 78 ILE A O 1
ATOM 605 N N . VAL A 1 79 ? -19.625 19.859 14.625 1 82.12 79 VAL A N 1
ATOM 606 C CA . VAL A 1 79 ? -19.203 20.75 15.695 1 82.12 79 VAL A CA 1
ATOM 607 C C . VAL A 1 79 ? -19.453 22.203 15.289 1 82.12 79 VAL A C 1
ATOM 609 O O . VAL A 1 79 ? -19.344 22.562 14.117 1 82.12 79 VAL A O 1
ATOM 612 N N . PRO A 1 80 ? -19.984 22.984 16.25 1 73.62 80 PRO A N 1
ATOM 613 C CA . PRO A 1 80 ? -20.438 24.344 15.945 1 73.62 80 PRO A CA 1
ATOM 614 C C . PRO A 1 80 ? -19.297 25.297 15.586 1 73.62 80 PRO A C 1
ATOM 616 O O . PRO A 1 80 ? -19.516 26.281 14.891 1 73.62 80 PRO A O 1
ATOM 619 N N . THR A 1 81 ? -18.047 25.109 15.867 1 88.25 81 THR A N 1
ATOM 620 C CA . THR A 1 81 ? -17.062 26.172 15.781 1 88.25 81 THR A CA 1
ATOM 621 C C . THR A 1 81 ? -15.898 25.766 14.875 1 88.25 81 THR A C 1
ATOM 623 O O . THR A 1 81 ? -14.75 25.703 15.328 1 88.25 81 THR A O 1
ATOM 626 N N . THR A 1 82 ? -16.203 25.391 13.656 1 95 82 THR A N 1
ATOM 627 C CA . THR A 1 82 ? -15.148 25.172 12.68 1 95 82 THR A CA 1
ATOM 628 C C . THR A 1 82 ? -15.094 26.328 11.68 1 95 82 THR A C 1
ATOM 630 O O . THR A 1 82 ? -16.078 27.031 11.477 1 95 82 THR A O 1
ATOM 633 N N . THR A 1 83 ? -13.977 26.641 11.156 1 96.81 83 THR A N 1
ATOM 634 C CA . THR A 1 83 ? -13.781 27.609 10.094 1 96.81 83 THR A CA 1
ATOM 635 C C . THR A 1 83 ? -13.289 26.938 8.812 1 96.81 83 THR A C 1
ATOM 637 O O . THR A 1 83 ? -12.227 26.312 8.805 1 96.81 83 THR A O 1
ATOM 640 N N . ALA A 1 84 ? -14.047 27.094 7.734 1 97.12 84 ALA A N 1
ATOM 641 C CA . ALA A 1 84 ? -13.625 26.547 6.441 1 97.12 84 ALA A CA 1
ATOM 642 C C . ALA A 1 84 ? -12.539 27.422 5.812 1 97.12 84 ALA A C 1
ATOM 644 O O . ALA A 1 84 ? -12.602 28.656 5.879 1 97.12 84 ALA A O 1
ATOM 645 N N . MET A 1 85 ? -11.578 26.75 5.262 1 97.81 85 MET A N 1
ATOM 646 C CA . MET A 1 85 ? -10.484 27.469 4.609 1 97.81 85 MET A CA 1
ATOM 647 C C . MET A 1 85 ? -10.375 27.078 3.141 1 97.81 85 MET A C 1
ATOM 649 O O . MET A 1 85 ? -10.672 25.938 2.773 1 97.81 85 MET A O 1
ATOM 653 N N . ALA A 1 86 ? -9.922 28 2.309 1 96.5 86 ALA A N 1
ATOM 654 C CA . ALA A 1 86 ? -9.664 27.766 0.889 1 96.5 86 ALA A CA 1
ATOM 655 C C . ALA A 1 86 ? -8.172 27.891 0.575 1 96.5 86 ALA A C 1
ATOM 657 O O . ALA A 1 86 ? -7.422 28.516 1.323 1 96.5 86 ALA A O 1
ATOM 658 N N . SER A 1 87 ? -7.84 27.281 -0.548 1 97.56 87 SER A N 1
ATOM 659 C CA . SER A 1 87 ? -6.453 27.375 -0.998 1 97.56 87 SER A CA 1
ATOM 660 C C . SER A 1 87 ? -5.996 28.828 -1.084 1 97.56 87 SER A C 1
ATOM 662 O O . SER A 1 87 ? -6.746 29.688 -1.536 1 97.56 87 SER A O 1
ATOM 664 N N . GLY A 1 88 ? -4.789 29.031 -0.642 1 97.88 88 GLY A N 1
ATOM 665 C CA . GLY A 1 88 ? -4.211 30.375 -0.684 1 97.88 88 GLY A CA 1
ATOM 666 C C . GLY A 1 88 ? -4.418 31.156 0.601 1 97.88 88 GLY A C 1
ATOM 667 O O . GLY A 1 88 ? -3.697 32.125 0.871 1 97.88 88 GLY A O 1
ATOM 668 N N . GLN A 1 89 ? -5.414 30.781 1.413 1 98.62 89 GLN A N 1
ATOM 669 C CA . GLN A 1 89 ? -5.664 31.469 2.68 1 98.62 89 GLN A CA 1
ATOM 670 C C . GLN A 1 89 ? -4.559 31.172 3.689 1 98.62 89 GLN A C 1
ATOM 672 O O . GLN A 1 89 ? -3.912 30.125 3.619 1 98.62 89 GLN A O 1
ATOM 677 N N . GLN A 1 90 ? -4.391 32.156 4.578 1 98.62 90 GLN A N 1
ATOM 678 C CA . GLN A 1 90 ? -3.355 32.062 5.602 1 98.62 90 GLN A CA 1
ATOM 679 C C . GLN A 1 90 ? -3.92 32.344 6.988 1 98.62 90 GLN A C 1
ATOM 681 O O . GLN A 1 90 ? -4.844 33.125 7.129 1 98.62 90 GLN A O 1
ATOM 686 N N . ILE A 1 91 ? -3.416 31.641 7.926 1 98.31 91 ILE A N 1
ATOM 687 C CA . ILE A 1 91 ? -3.656 31.875 9.344 1 98.31 91 ILE A CA 1
ATOM 688 C C . ILE A 1 91 ? -2.328 32.125 10.055 1 98.31 91 ILE A C 1
ATOM 690 O O . ILE A 1 91 ? -1.355 31.406 9.836 1 98.31 91 ILE A O 1
ATOM 694 N N . THR A 1 92 ? -2.301 33.219 10.82 1 98.25 92 THR A N 1
ATOM 695 C CA . THR A 1 92 ? -1.114 33.469 11.633 1 98.25 92 THR A CA 1
ATOM 696 C C . THR A 1 92 ? -1.394 33.188 13.102 1 98.25 92 THR A C 1
ATOM 698 O O . THR A 1 92 ? -2.379 33.656 13.656 1 98.25 92 THR A O 1
ATOM 701 N N . LEU A 1 93 ? -0.63 32.312 13.703 1 97.81 93 LEU A N 1
ATOM 702 C CA . LEU A 1 93 ? -0.638 31.969 15.117 1 97.81 93 LEU A CA 1
ATOM 703 C C . LEU A 1 93 ? 0.71 32.281 15.758 1 97.81 93 LEU A C 1
ATOM 705 O O . LEU A 1 93 ? 1.686 31.562 15.539 1 97.81 93 LEU A O 1
ATOM 709 N N . GLY A 1 94 ? 0.768 33.281 16.625 1 96.56 94 GLY A N 1
ATOM 710 C CA . GLY A 1 94 ? 2.088 33.75 17.016 1 96.56 94 GLY A CA 1
ATOM 711 C C . GLY A 1 94 ? 2.951 34.156 15.844 1 96.56 94 GLY A C 1
ATOM 712 O O . GLY A 1 94 ? 2.545 35 15.039 1 96.56 94 GLY A O 1
ATOM 713 N N . GLN A 1 95 ? 4.062 33.562 15.75 1 98.25 95 GLN A N 1
ATOM 714 C CA . GLN A 1 95 ? 4.957 33.875 14.641 1 98.25 95 GLN A CA 1
ATOM 715 C C . GLN A 1 95 ? 4.852 32.812 13.547 1 98.25 95 GLN A C 1
ATOM 717 O O . GLN A 1 95 ? 5.609 32.844 12.578 1 98.25 95 GLN A O 1
ATOM 722 N N . LEU A 1 96 ? 3.965 31.938 13.734 1 98.62 96 LEU A N 1
ATOM 723 C CA . LEU A 1 96 ? 3.783 30.844 12.773 1 98.62 96 LEU A CA 1
ATOM 724 C C . LEU A 1 96 ? 2.707 31.203 11.75 1 98.62 96 LEU A C 1
ATOM 726 O O . LEU A 1 96 ? 1.603 31.609 12.125 1 98.62 96 LEU A O 1
ATOM 730 N N . THR A 1 97 ? 3.076 31.141 10.508 1 98.81 97 THR A N 1
ATOM 731 C CA . THR A 1 97 ? 2.105 31.281 9.43 1 98.81 97 THR A CA 1
ATOM 732 C C . THR A 1 97 ? 1.771 29.922 8.812 1 98.81 97 THR A C 1
ATOM 734 O O . THR A 1 97 ? 2.67 29.172 8.438 1 98.81 97 THR A O 1
ATOM 737 N N . VAL A 1 98 ? 0.481 29.641 8.742 1 98.88 98 VAL A N 1
ATOM 738 C CA . VAL A 1 98 ? -0.016 28.438 8.078 1 98.88 98 VAL A CA 1
ATOM 739 C C . VAL A 1 98 ? -0.702 28.812 6.77 1 98.88 98 VAL A C 1
ATOM 741 O O . VAL A 1 98 ? -1.664 29.594 6.77 1 98.88 98 VAL A O 1
ATOM 744 N N . THR A 1 99 ? -0.189 28.312 5.684 1 98.88 99 THR A N 1
ATOM 745 C CA . THR A 1 99 ? -0.759 28.578 4.367 1 98.88 99 THR A CA 1
ATOM 746 C C . THR A 1 99 ? -1.451 27.328 3.82 1 98.88 99 THR A C 1
ATOM 748 O O . THR A 1 99 ? -0.854 26.25 3.771 1 98.88 99 THR A O 1
ATOM 751 N N . VAL A 1 100 ? -2.713 27.547 3.453 1 98.81 100 VAL A N 1
ATOM 752 C CA . VAL A 1 100 ? -3.477 26.453 2.848 1 98.81 100 VAL A CA 1
ATOM 753 C C . VAL A 1 100 ? -3.148 26.359 1.36 1 98.81 100 VAL A C 1
ATOM 755 O O . VAL A 1 100 ? -3.135 27.375 0.655 1 98.81 100 VAL A O 1
ATOM 758 N N . VAL A 1 101 ? -2.879 25.141 0.877 1 98.81 101 VAL A N 1
ATOM 759 C CA . VAL A 1 101 ? -2.564 24.938 -0.532 1 98.81 101 VAL A CA 1
ATOM 760 C C . VAL A 1 101 ? -3.381 23.766 -1.076 1 98.81 101 VAL A C 1
ATOM 762 O O . VAL A 1 101 ? -3.963 23 -0.308 1 98.81 101 VAL A O 1
ATOM 765 N N . GLY A 1 102 ? -3.447 23.688 -2.355 1 98.12 102 GLY A N 1
ATOM 766 C CA . GLY A 1 102 ? -4.137 22.578 -2.994 1 98.12 102 GLY A CA 1
ATOM 767 C C . GLY A 1 102 ? -5.641 22.766 -3.07 1 98.12 102 GLY A C 1
ATOM 768 O O . GLY A 1 102 ? -6.117 23.906 -3.164 1 98.12 102 GLY A O 1
ATOM 769 N N . GLY A 1 103 ? -6.367 21.578 -3.137 1 97.75 103 GLY A N 1
ATOM 770 C CA . GLY A 1 103 ? -7.809 21.719 -3.27 1 97.75 103 GLY A CA 1
ATOM 771 C C . GLY A 1 103 ? -8.539 20.391 -3.389 1 97.75 103 GLY A C 1
ATOM 772 O O . GLY A 1 103 ? -9.703 20.297 -3.008 1 97.75 103 GLY A O 1
ATOM 773 N N . LEU A 1 104 ? -7.855 19.453 -3.959 1 98.25 104 LEU A N 1
ATOM 774 C CA . LEU A 1 104 ? -8.555 18.203 -4.195 1 98.25 104 LEU A CA 1
ATOM 775 C C . LEU A 1 104 ? -7.734 17.016 -3.684 1 98.25 104 LEU A C 1
ATOM 777 O O . LEU A 1 104 ? -6.504 17.031 -3.771 1 98.25 104 LEU A O 1
ATOM 781 N N . HIS A 1 105 ? -8.438 16.031 -3.154 1 98.62 105 HIS A N 1
ATOM 782 C CA . HIS A 1 105 ? -7.879 14.727 -2.818 1 98.62 105 HIS A CA 1
ATOM 783 C C . HIS A 1 105 ? -7.336 14.023 -4.059 1 98.62 105 HIS A C 1
ATOM 785 O O . HIS A 1 105 ? -7.844 14.227 -5.164 1 98.62 105 HIS A O 1
ATOM 791 N N . ALA A 1 106 ? -6.336 13.156 -3.881 1 98.56 106 ALA A N 1
ATOM 792 C CA . ALA A 1 106 ? -5.934 12.266 -4.965 1 98.56 106 ALA A CA 1
ATOM 793 C C . ALA A 1 106 ? -7.094 11.367 -5.398 1 98.56 106 ALA A C 1
ATOM 795 O O . ALA A 1 106 ? -8 11.094 -4.609 1 98.56 106 ALA A O 1
ATOM 796 N N . VAL A 1 107 ? -7.059 10.969 -6.676 1 98.19 107 VAL A N 1
ATOM 797 C CA . VAL A 1 107 ? -8.117 10.117 -7.199 1 98.19 107 VAL A CA 1
ATOM 798 C C . VAL A 1 107 ? -7.938 8.688 -6.688 1 98.19 107 VAL A C 1
ATOM 800 O O . VAL A 1 107 ? -6.875 8.086 -6.859 1 98.19 107 VAL A O 1
ATOM 803 N N . ILE A 1 108 ? -8.891 8.18 -6.008 1 98.12 108 ILE A N 1
ATOM 804 C CA . ILE A 1 108 ? -8.852 6.797 -5.535 1 98.12 108 ILE A CA 1
ATOM 805 C C . ILE A 1 108 ? -9.219 5.848 -6.676 1 98.12 108 ILE A C 1
ATOM 807 O O . ILE A 1 108 ? -8.477 4.906 -6.969 1 98.12 108 ILE A O 1
ATOM 811 N N . HIS A 1 109 ? -10.312 6.027 -7.301 1 98.31 109 HIS A N 1
ATOM 812 C CA . HIS A 1 109 ? -10.852 5.344 -8.469 1 98.31 109 HIS A CA 1
ATOM 813 C C . HIS A 1 109 ? -11.852 6.227 -9.211 1 98.31 109 HIS A C 1
ATOM 815 O O . HIS A 1 109 ? -12.492 7.09 -8.609 1 98.31 109 HIS A O 1
ATOM 821 N N . SER A 1 110 ? -12.07 5.969 -10.508 1 97 110 SER A N 1
ATOM 822 C CA . SER A 1 110 ? -12.992 6.773 -11.312 1 97 110 SER A CA 1
ATOM 823 C C . SER A 1 110 ? -14.422 6.641 -10.805 1 97 110 SER A C 1
ATOM 825 O O . SER A 1 110 ? -15.234 7.555 -10.977 1 97 110 SER A O 1
ATOM 827 N N . ASP A 1 111 ? -14.773 5.523 -10.07 1 97 111 ASP A N 1
ATOM 828 C CA . ASP A 1 111 ? -16.109 5.273 -9.531 1 97 111 ASP A CA 1
ATOM 829 C C . ASP A 1 111 ? -16.312 5.988 -8.195 1 97 111 ASP A C 1
ATOM 831 O O . ASP A 1 111 ? -17.422 6.016 -7.66 1 97 111 ASP A O 1
ATOM 835 N N . ILE A 1 112 ? -15.297 6.547 -7.656 1 97.5 112 ILE A N 1
ATOM 836 C CA . ILE A 1 112 ? -15.352 7.172 -6.34 1 97.5 112 ILE A CA 1
ATOM 837 C C . ILE A 1 112 ? -15.25 8.688 -6.488 1 97.5 112 ILE A C 1
ATOM 839 O O . ILE A 1 112 ? -14.219 9.211 -6.922 1 97.5 112 ILE A O 1
ATOM 843 N N . PRO A 1 113 ? -16.375 9.375 -6.113 1 96.69 113 PRO A N 1
ATOM 844 C CA . PRO A 1 113 ? -16.281 10.836 -6.203 1 96.69 113 PRO A CA 1
ATOM 845 C C . PRO A 1 113 ? -15.102 11.406 -5.422 1 96.69 113 PRO A C 1
ATOM 847 O O . PRO A 1 113 ? -14.828 10.961 -4.305 1 96.69 113 PRO A O 1
ATOM 850 N N . ARG A 1 114 ? -14.5 12.281 -6.109 1 97.19 114 ARG A N 1
ATOM 851 C CA . ARG A 1 114 ? -13.367 12.938 -5.465 1 97.19 114 ARG A CA 1
ATOM 852 C C . ARG A 1 114 ? -13.836 13.953 -4.434 1 97.19 114 ARG A C 1
ATOM 854 O O . ARG A 1 114 ? -14.812 14.672 -4.664 1 97.19 114 ARG A O 1
ATOM 861 N N . VAL A 1 115 ? -13.133 14.102 -3.268 1 97.94 115 VAL A N 1
ATOM 862 C CA . VAL A 1 115 ? -13.492 15.055 -2.221 1 97.94 115 VAL A CA 1
ATOM 863 C C . VAL A 1 115 ? -12.43 16.141 -2.121 1 97.94 115 VAL A C 1
ATOM 865 O O . VAL A 1 115 ? -11.383 16.062 -2.768 1 97.94 115 VAL A O 1
ATOM 868 N N . GLY A 1 116 ? -12.766 17.172 -1.371 1 98.25 116 GLY A N 1
ATOM 869 C CA . GLY A 1 116 ? -11.773 18.203 -1.122 1 98.25 116 GLY A CA 1
ATOM 870 C C . GLY A 1 116 ? -10.625 17.734 -0.254 1 98.25 116 GLY A C 1
ATOM 871 O O . GLY A 1 116 ? -10.781 16.797 0.539 1 98.25 116 GLY A O 1
ATOM 872 N N . ASN A 1 117 ? -9.523 18.328 -0.426 1 98.75 117 ASN A N 1
ATOM 873 C CA . ASN A 1 117 ? -8.297 18.156 0.357 1 98.75 117 ASN A CA 1
ATOM 874 C C . ASN A 1 117 ? -7.43 19.406 0.306 1 98.75 117 ASN A C 1
ATOM 876 O O . ASN A 1 117 ? -7.234 20 -0.762 1 98.75 117 ASN A O 1
ATOM 880 N N . PHE A 1 118 ? -6.996 19.906 1.39 1 98.31 118 PHE A N 1
ATOM 881 C CA . PHE A 1 118 ? -5.934 20.906 1.283 1 98.31 118 PHE A CA 1
ATOM 882 C C . PHE A 1 118 ? -4.672 20.438 1.998 1 98.31 118 PHE A C 1
ATOM 884 O O . PHE A 1 118 ? -4.738 19.562 2.867 1 98.31 118 PHE A O 1
ATOM 891 N N . GLY A 1 119 ? -3.516 20.891 1.518 1 98.81 119 GLY A N 1
ATOM 892 C CA . GLY A 1 119 ? -2.258 20.797 2.244 1 98.81 119 GLY A CA 1
ATOM 893 C C . GLY A 1 119 ? -1.969 22.016 3.098 1 98.81 119 GLY A C 1
ATOM 894 O O . GLY A 1 119 ? -2.686 23.016 3.025 1 98.81 119 GLY A O 1
ATOM 895 N N . LEU A 1 120 ? -0.955 21.891 3.973 1 98.94 120 LEU A N 1
ATOM 896 C CA . LEU A 1 120 ? -0.562 22.953 4.883 1 98.94 120 LEU A CA 1
ATOM 897 C C . LEU A 1 120 ? 0.941 23.203 4.809 1 98.94 120 LEU A C 1
ATOM 899 O O . LEU A 1 120 ? 1.737 22.281 4.973 1 98.94 120 LEU A O 1
ATOM 903 N N . VAL A 1 121 ? 1.284 24.438 4.504 1 98.94 121 VAL A N 1
ATOM 904 C CA . VAL A 1 121 ? 2.668 24.875 4.633 1 98.94 121 VAL A CA 1
ATOM 905 C C . VAL A 1 121 ? 2.822 25.734 5.891 1 98.94 121 VAL A C 1
ATOM 907 O O . VAL A 1 121 ? 2.133 26.734 6.051 1 98.94 121 VAL A O 1
ATOM 910 N N . LEU A 1 122 ? 3.693 25.312 6.793 1 98.94 122 LEU A N 1
ATOM 911 C CA . LEU A 1 122 ? 3.932 26.016 8.047 1 98.94 122 LEU A CA 1
ATOM 912 C C . LEU A 1 122 ? 5.309 26.672 8.039 1 98.94 122 LEU A C 1
ATOM 914 O O . LEU A 1 122 ? 6.316 26.016 7.797 1 98.94 122 LEU A O 1
ATOM 918 N N . ARG A 1 123 ? 5.285 28 8.289 1 98.69 123 ARG A N 1
ATOM 919 C CA . ARG A 1 123 ? 6.535 28.75 8.297 1 98.69 123 ARG A CA 1
ATOM 920 C C . ARG A 1 123 ? 6.582 29.719 9.469 1 98.69 123 ARG A C 1
ATOM 922 O O . ARG A 1 123 ? 5.574 30.344 9.805 1 98.69 123 ARG A O 1
ATOM 929 N N . ALA A 1 124 ? 7.633 29.781 10.07 1 98 124 ALA A N 1
ATOM 930 C CA . ALA A 1 124 ? 7.98 30.797 11.047 1 98 124 ALA A CA 1
ATOM 931 C C . ALA A 1 124 ? 9.383 31.344 10.805 1 98 124 ALA A C 1
ATOM 933 O O . ALA A 1 124 ? 10.281 30.594 10.406 1 98 124 ALA A O 1
ATOM 934 N N . LEU A 1 125 ? 9.484 32.688 11.031 1 94.56 125 LEU A N 1
ATOM 935 C CA . LEU A 1 125 ? 10.766 33.344 10.758 1 94.56 125 LEU A CA 1
ATOM 936 C C . LEU A 1 125 ? 11.898 32.625 11.516 1 94.56 125 LEU A C 1
ATOM 938 O O . LEU A 1 125 ? 11.789 32.406 12.727 1 94.56 125 LEU A O 1
ATOM 942 N N . GLY A 1 126 ? 12.914 32.312 10.781 1 94.62 126 GLY A N 1
ATOM 943 C CA . GLY A 1 126 ? 14.117 31.766 11.375 1 94.62 126 GLY A CA 1
ATOM 944 C C . GLY A 1 126 ? 13.984 30.297 11.734 1 94.62 126 GLY A C 1
ATOM 945 O O . GLY A 1 126 ? 14.867 29.719 12.367 1 94.62 126 GLY A O 1
ATOM 946 N N . GLU A 1 127 ? 12.953 29.656 11.445 1 96.88 127 GLU A N 1
ATOM 947 C CA . GLU A 1 127 ? 12.719 28.25 11.75 1 96.88 127 GLU A CA 1
ATOM 948 C C . GLU A 1 127 ? 12.523 27.438 10.469 1 96.88 127 GLU A C 1
ATOM 950 O O . GLU A 1 127 ? 12.266 28 9.406 1 96.88 127 GLU A O 1
ATOM 955 N N . PRO A 1 128 ? 12.711 26.125 10.562 1 97.69 128 PRO A N 1
ATOM 956 C CA . PRO A 1 128 ? 12.43 25.281 9.398 1 97.69 128 PRO A CA 1
ATOM 957 C C . PRO A 1 128 ? 10.969 25.359 8.953 1 97.69 128 PRO A C 1
ATOM 959 O O . PRO A 1 128 ? 10.094 25.688 9.766 1 97.69 128 PRO A O 1
ATOM 962 N N . SER A 1 129 ? 10.781 25.125 7.68 1 98.25 129 SER A N 1
ATOM 963 C CA . SER A 1 129 ? 9.43 25.047 7.137 1 98.25 129 SER A CA 1
ATOM 964 C C . SER A 1 129 ? 8.953 23.594 7.055 1 98.25 129 SER A C 1
ATOM 966 O O . SER A 1 129 ? 9.766 22.672 6.91 1 98.25 129 SER A O 1
ATOM 968 N N . VAL A 1 130 ? 7.613 23.422 7.18 1 98.75 130 VAL A N 1
ATOM 969 C CA . VAL A 1 130 ? 7.004 22.094 7.133 1 98.75 130 VAL A CA 1
ATOM 970 C C . VAL A 1 130 ? 5.875 22.078 6.105 1 98.75 130 VAL A C 1
ATOM 972 O O . VAL A 1 130 ? 5.133 23.047 5.977 1 98.75 130 VAL A O 1
ATOM 975 N N . PHE A 1 131 ? 5.766 20.969 5.359 1 98.94 131 PHE A N 1
ATOM 976 C CA . PHE A 1 131 ? 4.656 20.781 4.438 1 98.94 131 PHE A CA 1
ATOM 977 C C . PHE A 1 131 ? 3.918 19.484 4.75 1 98.94 131 PHE A C 1
ATOM 979 O O . PHE A 1 131 ? 4.516 18.406 4.742 1 98.94 131 PHE A O 1
ATOM 986 N N . HIS A 1 132 ? 2.643 19.516 5.109 1 98.94 132 HIS A N 1
ATOM 987 C CA . HIS A 1 132 ? 1.7 18.422 5.266 1 98.94 132 HIS A CA 1
ATOM 988 C C . HIS A 1 132 ? 0.696 18.391 4.117 1 98.94 132 HIS A C 1
ATOM 990 O O . HIS A 1 132 ? -0.216 19.219 4.059 1 98.94 132 HIS A O 1
ATOM 996 N N . PRO A 1 133 ? 0.776 17.438 3.289 1 98.88 133 PRO A N 1
ATOM 997 C CA . PRO A 1 133 ? 0.011 17.516 2.041 1 98.88 133 PRO A CA 1
ATOM 998 C C . PRO A 1 133 ? -1.4 16.938 2.18 1 98.88 133 PRO A C 1
ATOM 1000 O O . PRO A 1 133 ? -2.205 17.047 1.252 1 98.88 133 PRO A O 1
ATOM 1003 N N . GLY A 1 134 ? -1.774 16.359 3.361 1 98.75 134 GLY A N 1
ATOM 1004 C CA . GLY A 1 134 ? -2.979 15.555 3.389 1 98.75 134 GLY A CA 1
ATOM 1005 C C . GLY A 1 134 ? -2.902 14.344 2.477 1 98.75 134 GLY A C 1
ATOM 1006 O O . GLY A 1 134 ? -1.952 13.562 2.553 1 98.75 134 GLY A O 1
ATOM 1007 N N . ASP A 1 135 ? -3.93 14.195 1.636 1 98.81 135 ASP A N 1
ATOM 1008 C CA . ASP A 1 135 ? -3.969 13.031 0.76 1 98.81 135 ASP A CA 1
ATOM 1009 C C . ASP A 1 135 ? -3.961 13.445 -0.709 1 98.81 135 ASP A C 1
ATOM 1011 O O . ASP A 1 135 ? -4.789 12.977 -1.495 1 98.81 135 ASP A O 1
ATOM 1015 N N . ALA A 1 136 ? -3.012 14.258 -1.073 1 98.31 136 ALA A N 1
ATOM 1016 C CA . ALA A 1 136 ? -2.754 14.656 -2.455 1 98.31 136 ALA A CA 1
ATOM 1017 C C . ALA A 1 136 ? -1.259 14.844 -2.699 1 98.31 136 ALA A C 1
ATOM 1019 O O . ALA A 1 136 ? -0.529 15.289 -1.811 1 98.31 136 ALA A O 1
ATOM 1020 N N . LEU A 1 137 ? -0.82 14.523 -3.889 1 98.38 137 LEU A N 1
ATOM 1021 C CA . LEU A 1 137 ? 0.596 14.609 -4.23 1 98.38 137 LEU A CA 1
ATOM 1022 C C . LEU A 1 137 ? 0.813 15.562 -5.406 1 98.38 137 LEU A C 1
ATOM 1024 O O . LEU A 1 137 ? 1.807 15.445 -6.125 1 98.38 137 LEU A O 1
ATOM 1028 N N . ASP A 1 138 ? -0.068 16.469 -5.621 1 96.25 138 ASP A N 1
ATOM 1029 C CA . ASP A 1 138 ? -0.061 17.234 -6.863 1 96.25 138 ASP A CA 1
ATOM 1030 C C . ASP A 1 138 ? 0.497 18.641 -6.641 1 96.25 138 ASP A C 1
ATOM 1032 O O . ASP A 1 138 ? 0.821 19.344 -7.598 1 96.25 138 ASP A O 1
ATOM 1036 N N . VAL A 1 139 ? 0.511 19.156 -5.379 1 98.19 139 VAL A N 1
ATOM 1037 C CA . VAL A 1 139 ? 1.064 20.469 -5.074 1 98.19 139 VAL A CA 1
ATOM 1038 C C . VAL A 1 139 ? 2.475 20.312 -4.508 1 98.19 139 VAL A C 1
ATOM 1040 O O . VAL A 1 139 ? 2.697 19.531 -3.576 1 98.19 139 VAL A O 1
ATOM 1043 N N . THR A 1 140 ? 3.432 21.078 -5.074 1 98.69 140 THR A N 1
ATOM 1044 C CA . THR A 1 140 ? 4.824 20.984 -4.652 1 98.69 140 THR A CA 1
ATOM 1045 C C . THR A 1 140 ? 5.367 22.344 -4.262 1 98.69 140 THR A C 1
ATOM 1047 O O . THR A 1 140 ? 6.098 22.984 -5.031 1 98.69 140 THR A O 1
ATOM 1050 N N . PRO A 1 141 ? 5.043 22.797 -3.062 1 98.5 141 PRO A N 1
ATOM 1051 C CA . PRO A 1 141 ? 5.547 24.109 -2.643 1 98.5 141 PRO A CA 1
ATOM 1052 C C . PRO A 1 141 ? 7.07 24.172 -2.611 1 98.5 141 PRO A C 1
ATOM 1054 O O . PRO A 1 141 ? 7.73 23.156 -2.416 1 98.5 141 PRO A O 1
ATOM 1057 N N . ASP A 1 142 ? 7.594 25.391 -2.734 1 97.69 142 ASP A N 1
ATOM 1058 C CA . ASP A 1 142 ? 9.039 25.609 -2.715 1 97.69 142 ASP A CA 1
ATOM 1059 C C . ASP A 1 142 ? 9.539 25.812 -1.288 1 97.69 142 ASP A C 1
ATOM 1061 O O . ASP A 1 142 ? 8.758 26.125 -0.386 1 97.69 142 ASP A O 1
ATOM 1065 N N . ASP A 1 143 ? 10.844 25.578 -1.128 1 97.56 143 ASP A N 1
ATOM 1066 C CA . ASP A 1 143 ? 11.578 25.922 0.088 1 97.56 143 ASP A CA 1
ATOM 1067 C C . ASP A 1 143 ? 10.992 25.203 1.302 1 97.56 143 ASP A C 1
ATOM 1069 O O . ASP A 1 143 ? 10.68 25.844 2.314 1 97.56 143 ASP A O 1
ATOM 1073 N N . ILE A 1 144 ? 10.766 23.953 1.144 1 98.56 144 ILE A N 1
ATOM 1074 C CA . ILE A 1 144 ? 10.289 23.094 2.227 1 98.56 144 ILE A CA 1
ATOM 1075 C C . ILE A 1 144 ? 11.477 22.406 2.9 1 98.56 144 ILE A C 1
ATOM 1077 O O . ILE A 1 144 ? 12.273 21.75 2.234 1 98.56 144 ILE A O 1
ATOM 1081 N N . ASP A 1 145 ? 11.602 22.562 4.195 1 98.56 145 ASP A N 1
ATOM 1082 C CA . ASP A 1 145 ? 12.648 21.875 4.941 1 98.56 145 ASP A CA 1
ATOM 1083 C C . ASP A 1 145 ? 12.227 20.453 5.305 1 98.56 145 ASP A C 1
ATOM 1085 O O . ASP A 1 145 ? 13.008 19.5 5.16 1 98.56 145 ASP A O 1
ATOM 1089 N N . VAL A 1 146 ? 11.008 20.297 5.809 1 98.75 146 VAL A N 1
ATOM 1090 C CA . VAL A 1 146 ? 10.5 19 6.227 1 98.75 146 VAL A CA 1
ATOM 1091 C C . VAL A 1 146 ? 9.195 18.688 5.484 1 98.75 146 VAL A C 1
ATOM 1093 O O . VAL A 1 146 ? 8.234 19.469 5.555 1 98.75 146 VAL A O 1
ATOM 1096 N N . LEU A 1 147 ? 9.18 17.625 4.773 1 98.88 147 LEU A N 1
ATOM 1097 C CA . LEU A 1 147 ? 7.977 17.125 4.117 1 98.88 147 LEU A CA 1
ATOM 1098 C C . LEU A 1 147 ? 7.387 15.953 4.887 1 98.88 147 LEU A C 1
ATOM 1100 O O . LEU A 1 147 ? 8.094 14.992 5.191 1 98.88 147 LEU A O 1
ATOM 1104 N N . CYS A 1 148 ? 6.082 16.047 5.301 1 98.88 148 CYS A N 1
ATOM 1105 C CA . CYS A 1 148 ? 5.328 14.891 5.754 1 98.88 148 CYS A CA 1
ATOM 1106 C C . CYS A 1 148 ? 4.867 14.039 4.57 1 98.88 148 CYS A C 1
ATOM 1108 O O . CYS A 1 148 ? 3.967 14.438 3.83 1 98.88 148 CYS A O 1
ATOM 1110 N N . VAL A 1 149 ? 5.414 12.867 4.387 1 98.75 149 VAL A N 1
ATOM 1111 C CA . VAL A 1 149 ? 5.207 12.094 3.164 1 98.75 149 VAL A CA 1
ATOM 1112 C C . VAL A 1 149 ? 4.242 10.945 3.438 1 98.75 149 VAL A C 1
ATOM 1114 O O . VAL A 1 149 ? 4.516 10.086 4.285 1 98.75 149 VAL A O 1
ATOM 1117 N N . PRO A 1 150 ? 3.084 10.883 2.758 1 98.56 150 PRO A N 1
ATOM 1118 C CA . PRO A 1 150 ? 2.229 9.703 2.896 1 98.56 150 PRO A CA 1
ATOM 1119 C C . PRO A 1 150 ? 2.908 8.422 2.418 1 98.56 150 PRO A C 1
ATOM 1121 O O . PRO A 1 150 ? 3.279 8.312 1.247 1 98.56 150 PRO A O 1
ATOM 1124 N N . MET A 1 151 ? 2.986 7.484 3.279 1 97.75 151 MET A N 1
ATOM 1125 C CA . MET A 1 151 ? 3.768 6.281 3.004 1 97.75 151 MET A CA 1
ATOM 1126 C C . MET A 1 151 ? 2.961 5.289 2.176 1 97.75 151 MET A C 1
ATOM 1128 O O . MET A 1 151 ? 3.51 4.605 1.308 1 97.75 151 MET A O 1
ATOM 1132 N N . MET A 1 152 ? 1.714 5.156 2.494 1 97.69 152 MET A N 1
ATOM 1133 C CA . MET A 1 152 ? 0.893 4.164 1.806 1 97.69 152 MET A CA 1
ATOM 1134 C C . MET A 1 152 ? -0.587 4.52 1.906 1 97.69 152 MET A C 1
ATOM 1136 O O . MET A 1 152 ? -1.085 4.82 2.994 1 97.69 152 MET A O 1
ATOM 1140 N N . ALA A 1 153 ? -1.254 4.508 0.809 1 97.88 153 ALA A N 1
ATOM 1141 C CA . ALA A 1 153 ? -2.693 4.715 0.681 1 97.88 153 ALA A CA 1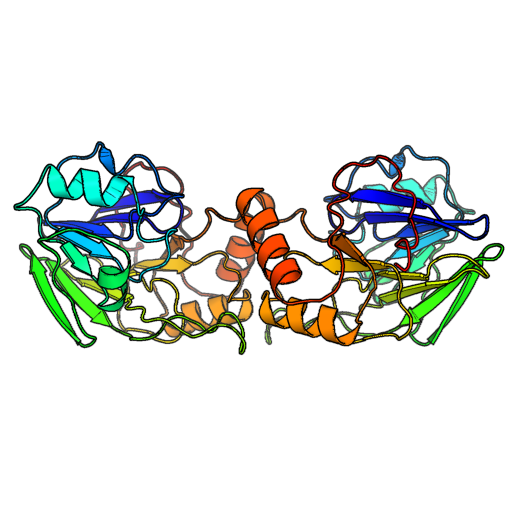
ATOM 1142 C C . ALA A 1 153 ? -3.252 3.959 -0.521 1 97.88 153 ALA A C 1
ATOM 1144 O O . ALA A 1 153 ? -2.518 3.648 -1.463 1 97.88 153 ALA A O 1
ATOM 1145 N N . PRO A 1 154 ? -4.555 3.67 -0.497 1 96.81 154 PRO A N 1
ATOM 1146 C CA . PRO A 1 154 ? -5.152 2.969 -1.636 1 96.81 154 PRO A CA 1
ATOM 1147 C C . PRO A 1 154 ? -5.031 3.752 -2.941 1 96.81 154 PRO A C 1
ATOM 1149 O O . PRO A 1 154 ? -5.039 3.16 -4.023 1 96.81 154 PRO A O 1
ATOM 1152 N N . TRP A 1 155 ? -4.844 5.016 -2.865 1 97.88 155 TRP A N 1
ATOM 1153 C CA . TRP A 1 155 ? -4.949 5.871 -4.047 1 97.88 155 TRP A CA 1
ATOM 1154 C C . TRP A 1 155 ? -3.578 6.113 -4.668 1 97.88 155 TRP A C 1
ATOM 1156 O O . TRP A 1 155 ? -3.465 6.789 -5.691 1 97.88 155 TRP A O 1
ATOM 1166 N N . GLU A 1 156 ? -2.512 5.59 -4.07 1 97.31 156 GLU A N 1
ATOM 1167 C CA . GLU A 1 156 ? -1.204 5.965 -4.598 1 97.31 156 GLU A CA 1
ATOM 1168 C C . GLU A 1 156 ? -0.297 4.746 -4.742 1 97.31 156 GLU A C 1
ATOM 1170 O O . GLU A 1 156 ? -0.514 3.725 -4.086 1 97.31 156 GLU A O 1
ATOM 1175 N N . LYS A 1 157 ? 0.648 4.77 -5.598 1 97.56 157 LYS A N 1
ATOM 1176 C CA . LYS A 1 157 ? 1.787 3.863 -5.695 1 97.56 157 LYS A CA 1
ATOM 1177 C C . LYS A 1 157 ? 3.102 4.602 -5.465 1 97.56 157 LYS A C 1
ATOM 1179 O O . LYS A 1 157 ? 3.143 5.836 -5.508 1 97.56 157 LYS A O 1
ATOM 1184 N N . VAL A 1 158 ? 4.172 3.898 -5.258 1 98.25 158 VAL A N 1
ATOM 1185 C CA . VAL A 1 158 ? 5.402 4.492 -4.746 1 98.25 158 VAL A CA 1
ATOM 1186 C C . VAL A 1 158 ? 6.012 5.414 -5.801 1 98.25 158 VAL A C 1
ATOM 1188 O O . VAL A 1 158 ? 6.688 6.391 -5.469 1 98.25 158 VAL A O 1
ATOM 1191 N N . SER A 1 159 ? 5.77 5.129 -7.129 1 98.62 159 SER A N 1
ATOM 1192 C CA . SER A 1 159 ? 6.309 5.98 -8.188 1 98.62 159 SER A CA 1
ATOM 1193 C C . SER A 1 159 ? 5.797 7.41 -8.062 1 98.62 159 SER A C 1
ATOM 1195 O O . SER A 1 159 ? 6.551 8.367 -8.25 1 98.62 159 SER A O 1
ATOM 1197 N N . GLN A 1 160 ? 4.543 7.516 -7.723 1 98.44 160 GLN A N 1
ATOM 1198 C CA . GLN A 1 160 ? 3.949 8.836 -7.539 1 98.44 160 GLN A CA 1
ATOM 1199 C C . GLN A 1 160 ? 4.547 9.539 -6.324 1 98.44 160 GLN A C 1
ATOM 1201 O O . GLN A 1 160 ? 4.789 10.75 -6.363 1 98.44 160 GLN A O 1
ATOM 1206 N N . THR A 1 161 ? 4.742 8.836 -5.246 1 98.62 161 THR A N 1
ATOM 1207 C CA . THR A 1 161 ? 5.332 9.414 -4.043 1 98.62 161 THR A CA 1
ATOM 1208 C C . THR A 1 161 ? 6.766 9.867 -4.309 1 98.62 161 THR A C 1
ATOM 1210 O O . THR A 1 161 ? 7.172 10.945 -3.869 1 98.62 161 THR A O 1
ATOM 1213 N N . ILE A 1 162 ? 7.523 9.016 -5.039 1 98.81 162 ILE A N 1
ATOM 1214 C CA . ILE A 1 162 ? 8.898 9.375 -5.395 1 98.81 162 ILE A CA 1
ATOM 1215 C C . ILE A 1 162 ? 8.898 10.688 -6.176 1 98.81 162 ILE A C 1
ATOM 1217 O O . ILE A 1 162 ? 9.641 11.609 -5.836 1 98.81 162 ILE A O 1
ATOM 1221 N N . ASP A 1 163 ? 8.086 10.742 -7.199 1 98.81 163 ASP A N 1
ATOM 1222 C CA . ASP A 1 163 ? 8.039 11.938 -8.039 1 98.81 163 ASP A CA 1
ATOM 1223 C C . ASP A 1 163 ? 7.602 13.156 -7.234 1 98.81 163 ASP A C 1
ATOM 1225 O O . ASP A 1 163 ? 8.102 14.266 -7.449 1 98.81 163 ASP A O 1
ATOM 1229 N N . PHE A 1 164 ? 6.652 12.93 -6.379 1 98.88 164 PHE A N 1
ATOM 1230 C CA . PHE A 1 164 ? 6.164 13.984 -5.492 1 98.88 164 PHE A CA 1
ATOM 1231 C C . PHE A 1 164 ? 7.289 14.523 -4.621 1 98.88 164 PHE A C 1
ATOM 1233 O O . PHE A 1 164 ? 7.492 15.734 -4.539 1 98.88 164 PHE A O 1
ATOM 1240 N N . VAL A 1 165 ? 8.078 13.656 -3.926 1 98.88 165 VAL A N 1
ATOM 1241 C CA . VAL A 1 165 ? 9.18 14.047 -3.061 1 98.88 165 VAL A CA 1
ATOM 1242 C C . VAL A 1 165 ? 10.25 14.766 -3.883 1 98.88 165 VAL A C 1
ATOM 1244 O O . VAL A 1 165 ? 10.805 15.781 -3.445 1 98.88 165 VAL A O 1
ATOM 1247 N N . ARG A 1 166 ? 10.523 14.281 -5.082 1 98.81 166 ARG A N 1
ATOM 1248 C CA . ARG A 1 166 ? 11.469 14.945 -5.969 1 98.81 166 ARG A CA 1
ATOM 1249 C C . ARG A 1 166 ? 11.008 16.359 -6.312 1 98.81 166 ARG A C 1
ATOM 1251 O O . ARG A 1 166 ? 11.812 17.281 -6.348 1 98.81 166 ARG A O 1
ATOM 1258 N N . GLY A 1 167 ? 9.727 16.453 -6.594 1 98.81 167 GLY A N 1
ATOM 1259 C CA . GLY A 1 167 ? 9.156 17.734 -6.941 1 98.81 167 GLY A CA 1
ATOM 1260 C C . GLY A 1 167 ? 9.234 18.75 -5.816 1 98.81 167 GLY A C 1
ATOM 1261 O O . GLY A 1 167 ? 9.523 19.922 -6.047 1 98.81 167 GLY A O 1
ATOM 1262 N N . VAL A 1 168 ? 8.922 18.328 -4.594 1 98.81 168 VAL A N 1
ATOM 1263 C CA . VAL A 1 168 ? 8.977 19.203 -3.43 1 98.81 168 VAL A CA 1
ATOM 1264 C C . VAL A 1 168 ? 10.43 19.5 -3.076 1 98.81 168 VAL A C 1
ATOM 1266 O O . VAL A 1 168 ? 10.75 20.609 -2.627 1 98.81 168 VAL A O 1
ATOM 1269 N N . ALA A 1 169 ? 11.328 18.5 -3.24 1 98.56 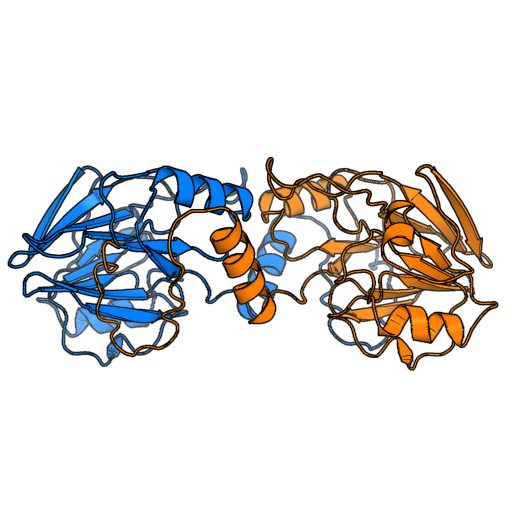169 ALA A N 1
ATOM 1270 C CA . ALA A 1 169 ? 12.758 18.578 -2.975 1 98.56 169 ALA A CA 1
ATOM 1271 C C . ALA A 1 169 ? 13.031 19.078 -1.56 1 98.56 169 ALA A C 1
ATOM 1273 O O . ALA A 1 169 ? 13.797 20.031 -1.365 1 98.56 169 ALA A O 1
ATOM 1274 N N . PRO A 1 170 ? 12.438 18.422 -0.582 1 98.62 170 PRO A N 1
ATOM 1275 C CA . PRO A 1 170 ? 12.688 18.844 0.797 1 98.62 170 PRO A CA 1
ATOM 1276 C C . PRO A 1 170 ? 14.07 18.438 1.301 1 98.62 170 PRO A C 1
ATOM 1278 O O . PRO A 1 170 ? 14.734 17.609 0.678 1 98.62 170 PRO A O 1
ATOM 1281 N N . ARG A 1 171 ? 14.508 19.094 2.34 1 97.75 171 ARG A N 1
ATOM 1282 C CA . ARG A 1 171 ? 15.734 18.656 2.979 1 97.75 171 ARG A CA 1
ATOM 1283 C C . ARG A 1 171 ? 15.531 17.312 3.691 1 97.75 171 ARG A C 1
ATOM 1285 O O . ARG A 1 171 ? 16.344 16.406 3.561 1 97.75 171 ARG A O 1
ATOM 1292 N N . GLN A 1 172 ? 14.461 17.219 4.449 1 98.44 172 GLN A N 1
ATOM 1293 C CA . GLN A 1 172 ? 14.109 16.016 5.207 1 98.44 172 GLN A CA 1
ATOM 1294 C C . GLN A 1 172 ? 12.664 15.602 4.934 1 98.44 172 GLN A C 1
ATOM 1296 O O . GLN A 1 172 ? 11.844 16.422 4.523 1 98.44 172 GLN A O 1
ATOM 1301 N N . MET A 1 173 ? 12.414 14.32 5.082 1 98.5 173 MET A N 1
ATOM 1302 C CA . MET A 1 173 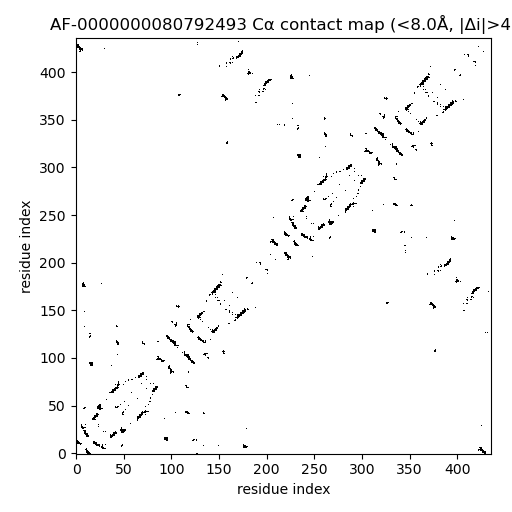? 11.047 13.812 4.996 1 98.5 173 MET A CA 1
ATOM 1303 C C . MET A 1 173 ? 10.727 12.906 6.172 1 98.5 173 MET A C 1
ATOM 1305 O O . MET A 1 173 ? 11.586 12.141 6.621 1 98.5 173 MET A O 1
ATOM 1309 N N . ILE A 1 174 ? 9.602 13.062 6.746 1 98.5 174 ILE A N 1
ATOM 1310 C CA . ILE A 1 174 ? 9.086 12.172 7.781 1 98.5 174 ILE A CA 1
ATOM 1311 C C . ILE A 1 174 ? 7.84 11.461 7.273 1 98.5 174 ILE A C 1
ATOM 1313 O O . ILE A 1 174 ? 7.129 11.977 6.41 1 98.5 174 ILE A O 1
ATOM 1317 N N . PRO A 1 175 ? 7.609 10.234 7.785 1 98.25 175 PRO A N 1
ATOM 1318 C CA . PRO A 1 175 ? 6.465 9.477 7.289 1 98.25 175 PRO A CA 1
ATOM 1319 C C . PRO A 1 175 ? 5.145 9.922 7.91 1 98.25 175 PRO A C 1
ATOM 1321 O O . PRO A 1 175 ? 5.098 10.273 9.094 1 98.25 175 PRO A O 1
ATOM 1324 N N . ILE A 1 176 ? 4.109 9.93 7.133 1 98.44 176 ILE A N 1
ATOM 1325 C CA . ILE A 1 176 ? 2.729 9.906 7.598 1 98.44 176 ILE A CA 1
ATOM 1326 C C . ILE A 1 176 ? 1.937 8.859 6.809 1 98.44 176 ILE A C 1
ATOM 1328 O O . ILE A 1 176 ? 2.482 8.195 5.93 1 98.44 176 ILE A O 1
ATOM 1332 N N . HIS A 1 177 ? 0.625 8.734 7.172 1 98.38 177 HIS A N 1
ATOM 1333 C CA . HIS A 1 177 ? -0.307 7.816 6.527 1 98.38 177 HIS A CA 1
ATOM 1334 C C . HIS A 1 177 ? 0.257 6.398 6.484 1 98.38 177 HIS A C 1
ATOM 1336 O O . HIS A 1 177 ? 0.194 5.73 5.449 1 98.38 177 HIS A O 1
ATOM 1342 N N . ASP A 1 178 ? 0.902 5.996 7.488 1 97.19 178 ASP A N 1
ATOM 1343 C CA . ASP A 1 178 ? 1.542 4.688 7.594 1 97.19 178 ASP A CA 1
ATOM 1344 C C . ASP A 1 178 ? 0.698 3.725 8.422 1 97.19 178 ASP A C 1
ATOM 1346 O O . ASP A 1 178 ? 1.062 2.561 8.594 1 97.19 178 ASP A O 1
ATOM 1350 N N . GLY A 1 179 ? -0.426 4.188 8.945 1 96.44 179 GLY A N 1
ATOM 1351 C CA . GLY A 1 179 ? -1.265 3.416 9.852 1 96.44 179 GLY A CA 1
ATOM 1352 C C . GLY A 1 179 ? -2.035 2.311 9.156 1 96.44 179 GLY A C 1
ATOM 1353 O O . GLY A 1 179 ? -2.736 1.53 9.805 1 96.44 179 GLY A O 1
ATOM 1354 N N . LEU A 1 180 ? -1.839 2.234 7.883 1 97.31 180 LEU A N 1
ATOM 1355 C CA . LEU A 1 180 ? -2.531 1.206 7.113 1 97.31 180 LEU A CA 1
ATOM 1356 C C . LEU A 1 180 ? -1.579 0.078 6.73 1 97.31 180 LEU A C 1
ATOM 1358 O O . LEU A 1 180 ? -2.002 -0.928 6.156 1 97.31 180 LEU A O 1
ATOM 1362 N N . LEU A 1 181 ? -0.356 0.198 7.012 1 97.69 181 LEU A N 1
ATOM 1363 C CA . LEU A 1 181 ? 0.614 -0.87 6.793 1 97.69 181 LEU A CA 1
ATOM 1364 C C . LEU A 1 181 ? 0.503 -1.934 7.879 1 97.69 181 LEU A C 1
ATOM 1366 O O . LEU A 1 181 ? 1.453 -2.16 8.633 1 97.69 181 LEU A O 1
ATOM 1370 N N . ASN A 1 182 ? -0.698 -2.477 8.016 1 97.31 182 ASN A N 1
ATOM 1371 C CA . ASN A 1 182 ? -1.115 -3.508 8.953 1 97.31 182 ASN A CA 1
ATOM 1372 C C . ASN A 1 182 ? -2.402 -4.191 8.508 1 97.31 182 ASN A C 1
ATOM 1374 O O . ASN A 1 182 ? -2.766 -4.125 7.328 1 97.31 182 ASN A O 1
ATOM 1378 N N . ASP A 1 183 ? -3.086 -4.883 9.5 1 96.69 183 ASP A N 1
ATOM 1379 C CA . ASP A 1 183 ? -4.293 -5.633 9.164 1 96.69 183 ASP A CA 1
ATOM 1380 C C . ASP A 1 183 ? -5.434 -4.691 8.773 1 96.69 183 ASP A C 1
ATOM 1382 O O . ASP A 1 183 ? -6.27 -5.039 7.938 1 96.69 183 ASP A O 1
ATOM 1386 N N . ASP A 1 184 ? -5.457 -3.484 9.328 1 96.5 184 ASP A N 1
ATOM 1387 C CA . ASP A 1 184 ? -6.473 -2.514 8.938 1 96.5 184 ASP A CA 1
ATOM 1388 C C . ASP A 1 184 ? -6.379 -2.191 7.445 1 96.5 184 ASP A C 1
ATOM 1390 O O . ASP A 1 184 ? -7.395 -2.078 6.762 1 96.5 184 ASP A O 1
ATOM 1394 N N . GLY A 1 185 ? -5.125 -2.062 7.008 1 97.38 185 GLY A N 1
ATOM 1395 C CA . GLY A 1 185 ? -4.918 -1.822 5.59 1 97.38 185 GLY A CA 1
ATOM 1396 C C . GLY A 1 185 ? -5.383 -2.973 4.715 1 97.38 185 GLY A C 1
ATOM 1397 O O . GLY A 1 185 ? -5.953 -2.756 3.643 1 97.38 185 GLY A O 1
ATOM 1398 N N . PHE A 1 186 ? -5.188 -4.219 5.203 1 97.75 186 PHE A N 1
ATOM 1399 C CA . PHE A 1 186 ? -5.645 -5.402 4.484 1 97.75 186 PHE A CA 1
ATOM 1400 C C . PHE A 1 186 ? -7.152 -5.352 4.262 1 97.75 186 PHE A C 1
ATOM 1402 O O . PHE A 1 186 ? -7.625 -5.48 3.131 1 97.75 186 PHE A O 1
ATOM 1409 N N . TRP A 1 187 ? -7.816 -5.082 5.262 1 97.81 187 TRP A N 1
ATOM 1410 C CA . TRP A 1 187 ? -9.273 -5.145 5.18 1 97.81 187 TRP A CA 1
ATOM 1411 C C . TRP A 1 187 ? -9.828 -3.932 4.445 1 97.81 187 TRP A C 1
ATOM 1413 O O . TRP A 1 187 ? -10.859 -4.023 3.775 1 97.81 187 TRP A O 1
ATOM 1423 N N . MET A 1 188 ? -9.141 -2.82 4.547 1 97.56 188 MET A N 1
ATOM 1424 C CA . MET A 1 188 ? -9.547 -1.66 3.756 1 97.56 188 MET A CA 1
ATOM 1425 C C . MET A 1 188 ? -9.461 -1.964 2.264 1 97.56 188 MET A C 1
ATOM 1427 O O . MET A 1 188 ? -10.383 -1.653 1.511 1 97.56 188 MET A O 1
ATOM 1431 N N . ILE A 1 189 ? -8.406 -2.564 1.807 1 98 189 ILE A N 1
ATOM 1432 C CA . ILE A 1 189 ? -8.227 -2.906 0.399 1 98 189 ILE A CA 1
ATOM 1433 C C . ILE A 1 189 ? -9.25 -3.965 -0.006 1 98 189 ILE A C 1
ATOM 1435 O O . ILE A 1 189 ? -9.906 -3.838 -1.044 1 98 189 ILE A O 1
ATOM 1439 N N . ALA A 1 190 ? -9.43 -4.984 0.844 1 98.44 190 ALA A N 1
ATOM 1440 C CA . ALA A 1 190 ? -10.445 -6 0.596 1 98.44 190 ALA A CA 1
ATOM 1441 C C . ALA A 1 190 ? -11.82 -5.367 0.431 1 98.44 190 ALA A C 1
ATOM 1443 O O . ALA A 1 190 ? -12.602 -5.785 -0.429 1 98.44 190 ALA A O 1
ATOM 1444 N N . GLY A 1 191 ? -12.055 -4.383 1.264 1 98.25 191 GLY A N 1
ATOM 1445 C CA . GLY A 1 191 ? -13.32 -3.666 1.176 1 98.25 191 GLY A CA 1
ATOM 1446 C C . GLY A 1 191 ? -13.5 -2.943 -0.146 1 98.25 191 GLY A C 1
ATOM 1447 O O . GLY A 1 191 ? -14.594 -2.971 -0.727 1 98.25 191 GLY A O 1
ATOM 1448 N N . HIS A 1 192 ? -12.492 -2.258 -0.616 1 98.44 192 HIS A N 1
ATOM 1449 C CA . HIS A 1 192 ? -12.555 -1.582 -1.906 1 98.44 192 HIS A CA 1
ATOM 1450 C C . HIS A 1 192 ? -12.836 -2.57 -3.033 1 98.44 192 HIS A C 1
ATOM 1452 O O . HIS A 1 192 ? -13.648 -2.295 -3.92 1 98.44 192 HIS A O 1
ATOM 1458 N N . LEU A 1 193 ? -12.141 -3.701 -3.006 1 98.5 193 LEU A N 1
ATOM 1459 C CA . LEU A 1 193 ? -12.32 -4.707 -4.047 1 98.5 193 LEU A CA 1
ATOM 1460 C C . LEU A 1 193 ? -13.727 -5.297 -4.004 1 98.5 193 LEU A C 1
ATOM 1462 O O . LEU A 1 193 ? -14.398 -5.395 -5.031 1 98.5 193 LEU A O 1
ATOM 1466 N N . SER A 1 194 ? -14.156 -5.645 -2.824 1 98.44 194 SER A N 1
ATOM 1467 C CA . SER A 1 194 ? -15.477 -6.254 -2.666 1 98.44 194 SER A CA 1
ATOM 1468 C C . SER A 1 194 ? -16.578 -5.293 -3.09 1 98.44 194 SER A C 1
ATOM 1470 O O . SER A 1 194 ? -17.578 -5.711 -3.682 1 98.44 194 SER A O 1
ATOM 1472 N N . ALA A 1 195 ? -16.375 -4.055 -2.818 1 98.12 195 ALA A N 1
ATOM 1473 C CA . ALA A 1 195 ? -17.422 -3.059 -3.084 1 98.12 195 ALA A CA 1
ATOM 1474 C C . ALA A 1 195 ? -17.484 -2.725 -4.57 1 98.12 195 ALA A C 1
ATOM 1476 O O . ALA A 1 195 ? -18.5 -2.211 -5.051 1 98.12 195 ALA A O 1
ATOM 1477 N N . ARG A 1 196 ? -16.438 -3.057 -5.32 1 98.38 196 ARG A N 1
ATOM 1478 C CA . ARG A 1 196 ? -16.375 -2.48 -6.656 1 98.38 196 ARG A CA 1
ATOM 1479 C C . ARG A 1 196 ? -16.141 -3.561 -7.707 1 98.38 196 ARG A C 1
ATOM 1481 O O . ARG A 1 196 ? -15.836 -3.256 -8.867 1 98.38 196 ARG A O 1
ATOM 1488 N N . THR A 1 197 ? -16.125 -4.766 -7.32 1 98.5 197 THR A N 1
ATOM 1489 C CA . THR A 1 197 ? -16.062 -5.895 -8.234 1 98.5 197 THR A CA 1
ATOM 1490 C C . THR A 1 197 ? -17.156 -6.91 -7.91 1 98.5 197 THR A C 1
ATOM 1492 O O . THR A 1 197 ? -17.812 -6.816 -6.867 1 98.5 197 THR A O 1
ATOM 1495 N N . THR A 1 198 ? -17.391 -7.859 -8.758 1 97.81 198 THR A N 1
ATOM 1496 C CA . THR A 1 198 ? -18.453 -8.836 -8.562 1 97.81 198 THR A CA 1
ATOM 1497 C C . THR A 1 198 ? -17.891 -10.117 -7.945 1 97.81 198 THR A C 1
ATOM 1499 O O . THR A 1 198 ? -18.656 -10.984 -7.508 1 97.81 198 THR A O 1
ATOM 1502 N N . ALA A 1 199 ? -16.641 -10.25 -7.91 1 97.94 199 ALA A N 1
ATOM 1503 C CA . ALA A 1 199 ? -16.016 -11.453 -7.379 1 97.94 199 ALA A CA 1
ATOM 1504 C C . ALA A 1 199 ? -16.234 -11.57 -5.875 1 97.94 199 ALA A C 1
ATOM 1506 O O . ALA A 1 199 ? -16.172 -10.578 -5.148 1 97.94 199 ALA A O 1
ATOM 1507 N N . GLN A 1 200 ? -16.531 -12.766 -5.43 1 97.75 200 GLN A N 1
ATOM 1508 C CA . GLN A 1 200 ? -16.562 -13.023 -3.994 1 97.75 200 GLN A CA 1
ATOM 1509 C C . GLN A 1 200 ? -15.156 -13.031 -3.404 1 97.75 200 GLN A C 1
ATOM 1511 O O . GLN A 1 200 ? -14.305 -13.805 -3.84 1 97.75 200 GLN A O 1
ATOM 1516 N N . PHE A 1 201 ? -14.93 -12.188 -2.416 1 98.19 201 PHE A N 1
ATOM 1517 C CA . PHE A 1 201 ? -13.641 -12.172 -1.726 1 98.19 201 PHE A CA 1
ATOM 1518 C C . PHE A 1 201 ? -13.578 -13.273 -0.673 1 98.19 201 PHE A C 1
ATOM 1520 O O . PHE A 1 201 ? -14.422 -13.328 0.227 1 98.19 201 PHE A O 1
ATOM 1527 N N . VAL A 1 202 ? -12.609 -14.102 -0.765 1 97.31 202 VAL A N 1
ATOM 1528 C CA . VAL A 1 202 ? -12.375 -15.164 0.205 1 97.31 202 VAL A CA 1
ATOM 1529 C C . VAL A 1 202 ? -11.031 -14.953 0.895 1 97.31 202 VAL A C 1
ATOM 1531 O O . VAL A 1 202 ? -9.977 -15.055 0.26 1 97.31 202 VAL A O 1
ATOM 1534 N N . PRO A 1 203 ? -10.906 -14.578 2.148 1 93.62 203 PRO A N 1
ATOM 1535 C CA . PRO A 1 203 ? -9.68 -14.102 2.791 1 93.62 203 PRO A CA 1
ATOM 1536 C C . PRO A 1 203 ? -8.594 -15.172 2.859 1 93.62 203 PRO A C 1
ATOM 1538 O O . PRO A 1 203 ? -7.402 -14.859 2.801 1 93.62 203 PRO A O 1
ATOM 1541 N N . VAL A 1 204 ? -8.828 -16.453 2.811 1 92.88 204 VAL A N 1
ATOM 1542 C CA . VAL A 1 204 ? -7.867 -17.547 2.896 1 92.88 204 VAL A CA 1
ATOM 1543 C C . VAL A 1 204 ? -6.527 -17.031 3.404 1 92.88 204 VAL A C 1
ATOM 1545 O O . VAL A 1 204 ? -5.566 -16.922 2.643 1 92.88 204 VAL A O 1
ATOM 1548 N N . ARG A 1 205 ? -6.301 -16.719 4.684 1 89.31 205 ARG A N 1
ATOM 1549 C CA . ARG A 1 205 ? -5.105 -16.047 5.184 1 89.31 205 ARG A CA 1
ATOM 1550 C C . ARG A 1 205 ? -4.277 -16.984 6.066 1 89.31 205 ARG A C 1
ATOM 1552 O O . ARG A 1 205 ? -3.174 -16.625 6.48 1 89.31 205 ARG A O 1
ATOM 1559 N N . ASP A 1 206 ? -4.777 -18.219 6.27 1 88.5 206 ASP A N 1
ATOM 1560 C CA . ASP A 1 206 ? -4.039 -19.203 7.059 1 88.5 206 ASP A CA 1
ATOM 1561 C C . ASP A 1 206 ? -3.684 -20.422 6.215 1 88.5 206 ASP A C 1
ATOM 1563 O O . ASP A 1 206 ? -4.312 -20.688 5.188 1 88.5 206 ASP A O 1
ATOM 1567 N N . PRO A 1 207 ? -2.621 -21.078 6.598 1 91.62 207 PRO A N 1
ATOM 1568 C CA . PRO A 1 207 ? -2.137 -22.172 5.754 1 91.62 207 PRO A CA 1
ATOM 1569 C C . PRO A 1 207 ? -2.996 -23.438 5.863 1 91.62 207 PRO A C 1
ATOM 1571 O O . PRO A 1 207 ? -2.48 -24.547 5.762 1 91.62 207 PRO A O 1
ATOM 1574 N N . ARG A 1 208 ? -4.277 -23.312 6.223 1 93.81 208 ARG A N 1
ATOM 1575 C CA . ARG A 1 208 ? -5.215 -24.422 6.094 1 93.81 208 ARG A CA 1
ATOM 1576 C C . ARG A 1 208 ? -5.758 -24.516 4.672 1 93.81 208 ARG A C 1
ATOM 1578 O O . ARG A 1 208 ? -6.148 -23.516 4.082 1 93.81 208 ARG A O 1
ATOM 1585 N N . PRO A 1 209 ? -5.742 -25.734 4.137 1 96.25 209 PRO A N 1
ATOM 1586 C CA . PRO A 1 209 ? -6.262 -25.891 2.773 1 96.25 209 PRO A CA 1
ATOM 1587 C C . PRO A 1 209 ? -7.699 -25.391 2.631 1 96.25 209 PRO A C 1
ATOM 1589 O O . PRO A 1 209 ? -8.547 -25.703 3.475 1 96.25 209 PRO A O 1
ATOM 1592 N N . TRP A 1 210 ? -7.918 -24.625 1.609 1 97.06 210 TRP A N 1
ATOM 1593 C CA . TRP A 1 210 ? -9.242 -24.141 1.244 1 97.06 210 TRP A CA 1
ATOM 1594 C C . TRP A 1 210 ? -9.781 -24.891 0.033 1 97.06 210 TRP A C 1
ATOM 1596 O O . TRP A 1 210 ? -9.188 -24.859 -1.044 1 97.06 210 TRP A O 1
ATOM 1606 N N . THR A 1 211 ? -10.875 -25.609 0.239 1 97.25 211 THR A N 1
ATOM 1607 C CA . THR A 1 211 ? -11.531 -26.281 -0.88 1 97.25 211 THR A CA 1
ATOM 1608 C C . THR A 1 211 ? -12.391 -25.297 -1.67 1 97.25 211 THR A C 1
ATOM 1610 O O . THR A 1 211 ? -13.312 -24.688 -1.12 1 97.25 211 THR A O 1
ATOM 1613 N N . VAL A 1 212 ? -12.031 -25.156 -2.939 1 96.25 212 VAL A N 1
ATOM 1614 C CA . VAL A 1 212 ? -12.758 -24.219 -3.775 1 96.25 212 VAL A CA 1
ATOM 1615 C C . VAL A 1 212 ? -14.164 -24.75 -4.047 1 96.25 212 VAL A C 1
ATOM 1617 O O . VAL A 1 212 ? -14.328 -25.859 -4.535 1 96.25 212 VAL A O 1
ATOM 1620 N N . THR A 1 213 ? -15.164 -23.969 -3.576 1 86.62 213 THR A N 1
ATOM 1621 C CA . THR A 1 213 ? -16.531 -24.406 -3.803 1 86.62 213 THR A CA 1
ATOM 1622 C C . THR A 1 213 ? -17.188 -23.578 -4.91 1 86.62 213 THR A C 1
ATOM 1624 O O . THR A 1 213 ? -16.906 -22.391 -5.055 1 86.62 213 THR A O 1
ATOM 1627 N N . ARG A 1 214 ? -17.703 -24.219 -5.969 1 72.81 214 ARG A N 1
ATOM 1628 C CA . ARG A 1 214 ? -18.453 -23.531 -7.012 1 72.81 214 ARG A CA 1
ATOM 1629 C C . ARG A 1 214 ? -19.734 -22.938 -6.453 1 72.81 214 ARG A C 1
ATOM 1631 O O . ARG A 1 214 ? -20.344 -23.5 -5.535 1 72.81 214 ARG A O 1
ATOM 1638 N N . GLY A 1 215 ? -19.812 -21.625 -6.191 1 57.91 215 GLY A N 1
ATOM 1639 C CA . GLY A 1 215 ? -21.031 -21 -5.707 1 57.91 215 GLY A CA 1
ATOM 1640 C C . GLY A 1 215 ? -22.281 -21.734 -6.152 1 57.91 215 GLY A C 1
ATOM 1641 O O . GLY A 1 215 ? -22.281 -22.422 -7.172 1 57.91 215 GLY A O 1
ATOM 1642 N N . ILE A 1 216 ? -23.203 -21.953 -5.238 1 43.41 216 ILE A N 1
ATOM 1643 C CA . ILE A 1 216 ? -24.531 -22.469 -5.586 1 43.41 216 ILE A CA 1
ATOM 1644 C C . ILE A 1 216 ? -25.188 -21.547 -6.617 1 43.41 216 ILE A C 1
ATOM 1646 O O . ILE A 1 216 ? -25.219 -20.328 -6.43 1 43.41 216 ILE A O 1
ATOM 1650 N N . THR A 1 217 ? -24.969 -21.734 -7.988 1 35.38 217 THR A N 1
ATOM 1651 C CA . THR A 1 217 ? -25.953 -21.031 -8.812 1 35.38 217 THR A CA 1
ATOM 1652 C C . THR A 1 217 ? -27.328 -21.047 -8.141 1 35.38 217 THR A C 1
ATOM 1654 O O . THR A 1 217 ? -27.891 -22.109 -7.887 1 35.38 217 THR A O 1
ATOM 1657 N N . LEU A 1 218 ? -27.688 -19.953 -7.555 1 26.84 218 LEU A N 1
ATOM 1658 C CA . LEU A 1 218 ? -29.109 -19.828 -7.27 1 26.84 218 LEU A CA 1
ATOM 1659 C C . LEU A 1 218 ? -29.922 -19.875 -8.555 1 26.84 218 LEU A C 1
ATOM 1661 O O . LEU A 1 218 ? -29.5 -19.328 -9.586 1 26.84 218 LEU A O 1
ATOM 1665 N N . MET B 1 1 ? -10.539 -29.328 -6.113 1 96.88 1 MET B N 1
ATOM 1666 C CA . MET B 1 1 ? -9.383 -28.453 -6.031 1 96.88 1 MET B CA 1
ATOM 1667 C C . MET B 1 1 ? -9.234 -27.875 -4.629 1 96.88 1 MET B C 1
ATOM 1669 O O . MET B 1 1 ? -10.234 -27.516 -3.994 1 96.88 1 MET B O 1
ATOM 1673 N N . LYS B 1 2 ? -7.969 -27.828 -4.125 1 98.06 2 LYS B N 1
ATOM 1674 C CA . LYS B 1 2 ? -7.625 -27.172 -2.867 1 98.06 2 LYS B CA 1
ATOM 1675 C C . LYS B 1 2 ? -6.523 -26.141 -3.074 1 98.06 2 LYS B C 1
ATOM 1677 O O . LYS B 1 2 ? -5.609 -26.344 -3.873 1 98.06 2 LYS B O 1
ATOM 1682 N N . ILE B 1 3 ? -6.664 -25.031 -2.33 1 98.38 3 ILE B N 1
ATOM 1683 C CA . ILE B 1 3 ? -5.645 -24 -2.342 1 98.38 3 ILE B CA 1
ATOM 1684 C C . ILE B 1 3 ? -5.176 -23.719 -0.915 1 98.38 3 ILE B C 1
ATOM 1686 O O . ILE B 1 3 ? -5.996 -23.531 -0.01 1 98.38 3 ILE B O 1
ATOM 1690 N N . THR B 1 4 ? -3.918 -23.781 -0.699 1 98.31 4 THR B N 1
ATOM 1691 C CA . THR B 1 4 ? -3.303 -23.406 0.568 1 98.31 4 THR B CA 1
ATOM 1692 C C . THR B 1 4 ? -2.393 -22.188 0.388 1 98.31 4 THR B C 1
ATOM 1694 O O . THR B 1 4 ? -1.565 -22.156 -0.525 1 98.31 4 THR B O 1
ATOM 1697 N N . ARG B 1 5 ? -2.535 -21.25 1.236 1 98 5 ARG B N 1
ATOM 1698 C CA . ARG B 1 5 ? -1.669 -20.078 1.204 1 98 5 ARG B CA 1
ATOM 1699 C C . ARG B 1 5 ? -0.633 -20.141 2.322 1 98 5 ARG B C 1
ATOM 1701 O O . ARG B 1 5 ? -0.964 -20.453 3.469 1 98 5 ARG B O 1
ATOM 1708 N N . PHE B 1 6 ? 0.558 -19.797 1.962 1 98 6 PHE B N 1
ATOM 1709 C CA . PHE B 1 6 ? 1.632 -19.828 2.947 1 98 6 PHE B CA 1
ATOM 1710 C C . PHE B 1 6 ? 2.133 -18.422 3.258 1 98 6 PHE B C 1
ATOM 1712 O O . PHE B 1 6 ? 3.24 -18.25 3.773 1 98 6 PHE B O 1
ATOM 1719 N N . GLY B 1 7 ? 1.312 -17.453 2.82 1 96.56 7 GLY B N 1
ATOM 1720 C CA . GLY B 1 7 ? 1.678 -16.078 3.051 1 96.56 7 GLY B CA 1
ATOM 1721 C C . GLY B 1 7 ? 2.172 -15.367 1.799 1 96.56 7 GLY B C 1
ATOM 1722 O O . GLY B 1 7 ? 2.754 -16 0.915 1 96.56 7 GLY B O 1
ATOM 1723 N N . HIS B 1 8 ? 1.927 -14.109 1.815 1 97.5 8 HIS B N 1
ATOM 1724 C CA . HIS B 1 8 ? 2.34 -13.234 0.719 1 97.5 8 HIS B CA 1
ATOM 1725 C C . HIS B 1 8 ? 1.844 -13.766 -0.622 1 97.5 8 HIS B C 1
ATOM 1727 O O . HIS B 1 8 ? 0.639 -13.773 -0.882 1 97.5 8 HIS B O 1
ATOM 1733 N N . SER B 1 9 ? 2.773 -14.352 -1.487 1 98.62 9 SER B N 1
ATOM 1734 C CA . SER B 1 9 ? 2.33 -14.766 -2.814 1 98.62 9 SER B CA 1
ATOM 1735 C C . SER B 1 9 ? 2.467 -16.281 -2.996 1 98.62 9 SER B C 1
ATOM 1737 O O . SER B 1 9 ? 2.225 -16.797 -4.086 1 98.62 9 SER B O 1
ATOM 1739 N N . CYS B 1 10 ? 2.787 -16.953 -1.879 1 98.81 10 CYS B N 1
ATOM 1740 C CA . CYS B 1 10 ? 3.051 -18.375 -1.98 1 98.81 10 CYS B CA 1
ATOM 1741 C C . CYS B 1 10 ? 1.766 -19.188 -1.81 1 98.81 10 CYS B C 1
ATOM 1743 O O . CYS B 1 10 ? 1.126 -19.125 -0.758 1 98.81 10 CYS B O 1
ATOM 1745 N N . VAL B 1 11 ? 1.42 -19.984 -2.82 1 98.62 11 VAL B N 1
ATOM 1746 C CA . VAL B 1 11 ? 0.219 -20.812 -2.77 1 98.62 11 VAL B CA 1
ATOM 1747 C C . VAL B 1 11 ? 0.544 -22.219 -3.242 1 98.62 11 VAL B C 1
ATOM 1749 O O . VAL B 1 11 ? 1.393 -22.422 -4.117 1 98.62 11 VAL B O 1
ATOM 1752 N N . LEU B 1 12 ? -0.072 -23.172 -2.584 1 98.81 12 LEU B N 1
ATOM 1753 C CA . LEU B 1 12 ? -0.129 -24.547 -3.066 1 98.81 12 LEU B CA 1
ATOM 1754 C C . LEU B 1 12 ? -1.49 -24.859 -3.686 1 98.81 12 LEU B C 1
ATOM 1756 O O . LEU B 1 12 ? -2.523 -24.688 -3.031 1 98.81 12 LEU B O 1
ATOM 1760 N N . VAL B 1 13 ? -1.479 -25.234 -4.934 1 98.75 13 VAL B N 1
ATOM 1761 C CA . VAL B 1 13 ? -2.709 -25.625 -5.617 1 98.75 13 VAL B CA 1
ATOM 1762 C C . VAL B 1 13 ? -2.729 -27.125 -5.816 1 98.75 13 VAL B C 1
ATOM 1764 O O . VAL B 1 13 ? -1.791 -27.703 -6.379 1 98.75 13 VAL B O 1
ATOM 1767 N N . GLU B 1 14 ? -3.707 -27.719 -5.344 1 98.5 14 GLU B N 1
ATOM 1768 C CA . GLU B 1 14 ? -3.955 -29.156 -5.543 1 98.5 14 GLU B CA 1
ATOM 1769 C C . GLU B 1 14 ? -5.164 -29.375 -6.445 1 98.5 14 GLU B C 1
ATOM 1771 O O . GLU B 1 14 ? -6.297 -29.078 -6.062 1 98.5 14 GLU B O 1
ATOM 1776 N N . ALA B 1 15 ? -4.922 -29.906 -7.57 1 98.12 15 ALA B N 1
ATOM 1777 C CA . ALA B 1 15 ? -5.961 -30.141 -8.57 1 98.12 15 ALA B CA 1
ATOM 1778 C C . ALA B 1 15 ? -5.523 -31.203 -9.578 1 98.12 15 ALA B C 1
ATOM 1780 O O . ALA B 1 15 ? -4.328 -31.391 -9.805 1 98.12 15 ALA B O 1
ATOM 1781 N N . GLY B 1 16 ? -6.465 -31.906 -10.148 1 97.81 16 GLY B N 1
ATOM 1782 C CA . GLY B 1 16 ? -6.168 -32.844 -11.211 1 97.81 16 GLY B CA 1
ATOM 1783 C C . GLY B 1 16 ? -5.176 -33.938 -10.781 1 97.81 16 GLY B C 1
ATOM 1784 O O . GLY B 1 16 ? -4.395 -34.406 -11.602 1 97.81 16 GLY B O 1
ATOM 1785 N N . GLY B 1 17 ? -5.086 -34.156 -9.539 1 97.5 17 GLY B N 1
ATOM 1786 C CA . GLY B 1 17 ? -4.184 -35.156 -9.023 1 97.5 17 GLY B CA 1
ATOM 1787 C C . GLY B 1 17 ? -2.75 -34.688 -8.898 1 97.5 17 GLY B C 1
ATOM 1788 O O . GLY B 1 17 ? -1.835 -35.469 -8.688 1 97.5 17 GLY B O 1
ATOM 1789 N N . ALA B 1 18 ? -2.572 -33.406 -9.016 1 98.44 18 ALA B N 1
ATOM 1790 C CA . ALA B 1 18 ? -1.24 -32.812 -8.938 1 98.44 18 ALA B CA 1
ATOM 1791 C C . ALA B 1 18 ? -1.191 -31.703 -7.883 1 98.44 18 ALA B C 1
ATOM 1793 O O . ALA B 1 18 ? -2.225 -31.156 -7.512 1 98.44 18 ALA B O 1
ATOM 1794 N N . ARG B 1 19 ? -0.013 -31.484 -7.371 1 98.5 19 ARG B N 1
ATOM 1795 C CA . ARG B 1 19 ? 0.277 -30.406 -6.422 1 98.5 19 ARG B CA 1
ATOM 1796 C C . ARG B 1 19 ? 1.334 -29.469 -6.977 1 98.5 19 ARG B C 1
ATOM 1798 O O . ARG B 1 19 ? 2.441 -29.891 -7.316 1 98.5 19 ARG B O 1
ATOM 1805 N N . VAL B 1 20 ? 0.963 -28.219 -7.043 1 98.75 20 VAL B N 1
ATOM 1806 C CA . VAL B 1 20 ? 1.849 -27.203 -7.613 1 98.75 20 VAL B CA 1
ATOM 1807 C C . VAL B 1 20 ? 2.111 -26.109 -6.582 1 98.75 20 VAL B C 1
ATOM 1809 O O . VAL B 1 20 ? 1.176 -25.469 -6.102 1 98.75 20 VAL B O 1
ATOM 1812 N N . LEU B 1 21 ? 3.373 -25.938 -6.203 1 98.88 21 LEU B N 1
ATOM 1813 C CA . LEU B 1 21 ? 3.781 -24.844 -5.316 1 98.88 21 LEU B CA 1
ATOM 1814 C C . LEU B 1 21 ? 4.223 -23.625 -6.121 1 98.88 21 LEU B C 1
ATOM 1816 O O . LEU B 1 21 ? 5.043 -23.75 -7.035 1 98.88 21 LEU B O 1
ATOM 1820 N N . ILE B 1 22 ? 3.631 -22.453 -5.781 1 98.94 22 ILE B N 1
ATOM 1821 C CA . ILE B 1 22 ? 3.908 -21.234 -6.539 1 98.94 22 ILE B CA 1
ATOM 1822 C C . ILE B 1 22 ? 4.527 -20.188 -5.621 1 98.94 22 ILE B C 1
ATOM 1824 O O . ILE B 1 22 ? 3.99 -19.891 -4.551 1 98.94 22 ILE B O 1
ATOM 1828 N N . ASP B 1 23 ? 5.668 -19.625 -5.949 1 98.81 23 ASP B N 1
ATOM 1829 C CA . ASP B 1 23 ? 6.289 -18.406 -5.441 1 98.81 23 ASP B CA 1
ATOM 1830 C C . ASP B 1 23 ? 6.602 -18.531 -3.953 1 98.81 23 ASP B C 1
ATOM 1832 O O . ASP B 1 23 ? 6.18 -17.688 -3.154 1 98.81 23 ASP B O 1
ATOM 1836 N N . PRO B 1 24 ? 7.406 -19.531 -3.555 1 98.5 24 PRO B N 1
ATOM 1837 C CA . PRO B 1 24 ? 7.879 -19.609 -2.17 1 98.5 24 PRO B CA 1
ATOM 1838 C C . PRO B 1 24 ? 8.945 -18.562 -1.85 1 98.5 24 PRO B C 1
ATOM 1840 O O . PRO B 1 24 ? 10.133 -18.875 -1.813 1 98.5 24 PRO B O 1
ATOM 1843 N N . GLY B 1 25 ? 8.484 -17.344 -1.526 1 98 25 GLY B N 1
ATOM 1844 C CA . GLY B 1 25 ? 9.352 -16.203 -1.291 1 98 25 GLY B CA 1
ATOM 1845 C C . GLY B 1 25 ? 9.664 -15.977 0.176 1 98 25 GLY B C 1
ATOM 1846 O O . GLY B 1 25 ? 9.234 -16.75 1.031 1 98 25 GLY B O 1
ATOM 1847 N N . VAL B 1 26 ? 10.359 -14.898 0.5 1 97.88 26 VAL B N 1
ATOM 1848 C CA . VAL B 1 26 ? 10.969 -14.672 1.806 1 97.88 26 VAL B CA 1
ATOM 1849 C C . VAL B 1 26 ? 9.883 -14.352 2.834 1 97.88 26 VAL B C 1
ATOM 1851 O O . VAL B 1 26 ? 10.078 -14.57 4.031 1 97.88 26 VAL B O 1
ATOM 1854 N N . TYR B 1 27 ? 8.742 -13.867 2.395 1 97.69 27 TYR B N 1
ATOM 1855 C CA . TYR B 1 27 ? 7.691 -13.508 3.342 1 97.69 27 TYR B CA 1
ATOM 1856 C C . TYR B 1 27 ? 6.723 -14.672 3.545 1 97.69 27 TYR B C 1
ATOM 1858 O O . TYR B 1 27 ? 5.668 -14.5 4.16 1 97.69 27 TYR B O 1
ATOM 1866 N N . SER B 1 28 ? 7.012 -15.812 2.986 1 97.62 28 SER B N 1
ATOM 1867 C CA . SER B 1 28 ? 6.191 -17.016 3.109 1 97.62 28 SER B CA 1
ATOM 1868 C C . SER B 1 28 ? 6.863 -18.062 3.998 1 97.62 28 SER B C 1
ATOM 1870 O O . SER B 1 28 ? 8.086 -18.188 3.994 1 97.62 28 SER B O 1
ATOM 1872 N N . ARG B 1 29 ? 6.027 -18.797 4.691 1 96 29 ARG B N 1
ATOM 1873 C CA . ARG B 1 29 ? 6.531 -19.812 5.598 1 96 29 ARG B CA 1
ATOM 1874 C C . ARG B 1 29 ? 5.66 -21.062 5.547 1 96 29 ARG B C 1
ATOM 1876 O O . ARG B 1 29 ? 4.488 -21 5.176 1 96 29 ARG B O 1
ATOM 1883 N N . GLY B 1 30 ? 6.215 -22.125 5.969 1 97.19 30 GLY B N 1
ATOM 1884 C CA . GLY B 1 30 ? 5.453 -23.359 6.098 1 97.19 30 GLY B CA 1
ATOM 1885 C C . GLY B 1 30 ? 5.516 -24.234 4.859 1 97.19 30 GLY B C 1
ATOM 1886 O O . GLY B 1 30 ? 5.285 -25.438 4.93 1 97.19 30 GLY B O 1
ATOM 1887 N N . TRP B 1 31 ? 5.883 -23.625 3.738 1 97.62 31 TRP B N 1
ATOM 1888 C CA . TRP B 1 31 ? 5.91 -24.359 2.48 1 97.62 31 TRP B CA 1
ATOM 1889 C C . TRP B 1 31 ? 7.016 -25.406 2.49 1 97.62 31 TRP B C 1
ATOM 1891 O O . TRP B 1 31 ? 6.949 -26.391 1.753 1 97.62 31 TRP B O 1
ATOM 1901 N N . GLU B 1 32 ? 8.023 -25.25 3.307 1 96.31 32 GLU B N 1
ATOM 1902 C CA . GLU B 1 32 ? 9.172 -26.156 3.359 1 96.31 32 GLU B CA 1
ATOM 1903 C C . GLU B 1 32 ? 8.789 -27.484 3.98 1 96.31 32 GLU B C 1
ATOM 1905 O O . GLU B 1 32 ? 9.484 -28.484 3.783 1 96.31 32 GLU B O 1
ATOM 1910 N N . SER B 1 33 ? 7.73 -27.531 4.703 1 95 33 SER B N 1
ATOM 1911 C CA . SER B 1 33 ? 7.426 -28.688 5.539 1 95 33 SER B CA 1
ATOM 1912 C C . SER B 1 33 ? 6.324 -29.547 4.926 1 95 33 SER B C 1
ATOM 1914 O O . SER B 1 33 ? 5.973 -30.594 5.461 1 95 33 SER B O 1
ATOM 1916 N N . ILE B 1 34 ? 5.848 -29.141 3.828 1 96.25 34 ILE B N 1
ATOM 1917 C CA . ILE B 1 34 ? 4.773 -29.906 3.211 1 96.25 34 ILE B CA 1
ATOM 1918 C C . ILE B 1 34 ? 5.363 -31.094 2.451 1 96.25 34 ILE B C 1
ATOM 1920 O O . ILE B 1 34 ? 6.57 -31.141 2.209 1 96.25 34 ILE B O 1
ATOM 1924 N N . ALA B 1 35 ? 4.434 -32.031 2.148 1 96.38 35 ALA B N 1
ATOM 1925 C CA . ALA B 1 35 ? 4.84 -33.094 1.231 1 96.38 35 ALA B CA 1
ATOM 1926 C C . ALA B 1 35 ? 5.363 -32.531 -0.081 1 96.38 35 ALA B C 1
ATOM 1928 O O . ALA B 1 35 ? 4.836 -31.531 -0.581 1 96.38 35 ALA B O 1
ATOM 1929 N N . THR B 1 36 ? 6.402 -33.219 -0.615 1 97.38 36 THR B N 1
ATOM 1930 C CA . THR B 1 36 ? 7.023 -32.719 -1.841 1 97.38 36 THR B CA 1
ATOM 1931 C C . THR B 1 36 ? 5.977 -32.531 -2.938 1 97.38 36 THR B C 1
ATOM 1933 O O . THR B 1 36 ? 5.227 -33.469 -3.25 1 97.38 36 THR B O 1
ATOM 1936 N N . PRO B 1 37 ? 5.891 -31.312 -3.459 1 98.56 37 PRO B N 1
ATOM 1937 C CA . PRO B 1 37 ? 4.957 -31.094 -4.566 1 98.56 37 PRO B CA 1
ATOM 1938 C C . PRO B 1 37 ? 5.422 -31.75 -5.867 1 98.56 37 PRO B C 1
ATOM 1940 O O . PRO B 1 37 ? 6.52 -32.312 -5.922 1 98.56 37 PRO B O 1
ATOM 1943 N N . ASP B 1 38 ? 4.508 -31.703 -6.848 1 98.62 38 ASP B N 1
ATOM 1944 C CA . ASP B 1 38 ? 4.848 -32.281 -8.141 1 98.62 38 ASP B CA 1
ATOM 1945 C C . ASP B 1 38 ? 5.668 -31.297 -8.977 1 98.62 38 ASP B C 1
ATOM 1947 O O . ASP B 1 38 ? 6.387 -31.703 -9.898 1 98.62 38 ASP B O 1
ATOM 1951 N N . ALA B 1 39 ? 5.555 -30 -8.688 1 98.69 39 ALA B N 1
ATOM 1952 C CA . ALA B 1 39 ? 6.34 -28.969 -9.344 1 98.69 39 ALA B CA 1
ATOM 1953 C C . ALA B 1 39 ? 6.336 -27.672 -8.523 1 98.69 39 ALA B C 1
ATOM 1955 O O . ALA B 1 39 ? 5.441 -27.453 -7.707 1 98.69 39 ALA B O 1
ATOM 1956 N N . VAL B 1 40 ? 7.328 -26.891 -8.734 1 98.56 40 VAL B N 1
ATOM 1957 C CA . VAL B 1 40 ? 7.43 -25.531 -8.227 1 98.56 40 VAL B CA 1
ATOM 1958 C C . VAL B 1 40 ? 7.453 -24.547 -9.391 1 98.56 40 VAL B C 1
ATOM 1960 O O . VAL B 1 40 ? 8.117 -24.781 -10.398 1 98.56 40 VAL B O 1
ATOM 1963 N N . PHE B 1 41 ? 6.695 -23.484 -9.297 1 98.81 41 PHE B N 1
ATOM 1964 C CA . PHE B 1 41 ? 6.73 -22.406 -10.273 1 98.81 41 PHE B CA 1
ATOM 1965 C C . PHE B 1 41 ? 7.148 -21.094 -9.625 1 98.81 41 PHE B C 1
ATOM 1967 O O . PHE B 1 41 ? 6.684 -20.766 -8.531 1 98.81 41 PHE B O 1
ATOM 1974 N N . ILE B 1 42 ? 8.047 -20.359 -10.258 1 98.62 42 ILE B N 1
ATOM 1975 C CA . ILE B 1 42 ? 8.492 -19.031 -9.812 1 98.62 42 ILE B CA 1
ATOM 1976 C C . ILE B 1 42 ? 8.141 -18 -10.875 1 98.62 42 ILE B C 1
ATOM 1978 O O . ILE B 1 42 ? 8.68 -18.031 -11.984 1 98.62 42 ILE B O 1
ATOM 1982 N N . THR B 1 43 ? 7.32 -17.078 -10.5 1 98.75 43 THR B N 1
ATOM 1983 C CA . THR B 1 43 ? 6.766 -16.125 -11.461 1 98.75 43 THR B CA 1
ATOM 1984 C C . THR B 1 43 ? 7.816 -15.102 -11.883 1 98.75 43 THR B C 1
ATOM 1986 O O . THR B 1 43 ? 7.812 -14.633 -13.023 1 98.75 43 THR B O 1
ATOM 1989 N N . HIS B 1 44 ? 8.664 -14.672 -10.961 1 98.56 44 HIS B N 1
ATOM 1990 C CA . HIS B 1 44 ? 9.727 -13.727 -11.297 1 98.56 44 HIS B CA 1
ATOM 1991 C C . HIS B 1 44 ? 10.805 -13.703 -10.219 1 98.56 44 HIS B C 1
ATOM 1993 O O . HIS B 1 44 ? 10.664 -14.344 -9.18 1 98.56 44 HIS B O 1
ATOM 1999 N N . ARG B 1 45 ? 11.82 -12.93 -10.43 1 97.75 45 ARG B N 1
ATOM 2000 C CA . ARG B 1 45 ? 13.094 -13.094 -9.727 1 97.75 45 ARG B CA 1
ATOM 2001 C C . ARG B 1 45 ? 13.062 -12.383 -8.375 1 97.75 45 ARG B C 1
ATOM 2003 O O . ARG B 1 45 ? 13.961 -12.562 -7.551 1 97.75 45 ARG B O 1
ATOM 2010 N N . HIS B 1 46 ? 12.094 -11.562 -8.031 1 97.75 46 HIS B N 1
ATOM 2011 C CA . HIS B 1 46 ? 12.125 -10.836 -6.766 1 97.75 46 HIS B CA 1
ATOM 2012 C C . HIS B 1 46 ? 12.102 -11.797 -5.578 1 97.75 46 HIS B C 1
ATOM 2014 O O . HIS B 1 46 ? 11.367 -12.789 -5.59 1 97.75 46 HIS B O 1
ATOM 2020 N N . ALA B 1 47 ? 12.797 -11.461 -4.512 1 97.19 47 ALA B N 1
ATOM 2021 C CA . ALA B 1 47 ? 13.039 -12.328 -3.363 1 97.19 47 ALA B CA 1
ATOM 2022 C C . ALA B 1 47 ? 11.727 -12.68 -2.662 1 97.19 47 ALA B C 1
ATOM 2024 O O . ALA B 1 47 ? 11.602 -13.758 -2.084 1 97.19 47 ALA B O 1
ATOM 2025 N N . ASP B 1 48 ? 10.789 -11.773 -2.723 1 98 48 ASP B N 1
ATOM 2026 C CA . ASP B 1 48 ? 9.516 -12.047 -2.062 1 98 48 ASP B CA 1
ATOM 2027 C C . ASP B 1 48 ? 8.711 -13.078 -2.842 1 98 48 ASP B C 1
ATOM 2029 O O . ASP B 1 48 ? 7.707 -13.594 -2.344 1 98 48 ASP B O 1
ATOM 2033 N N . HIS B 1 49 ? 9.188 -13.523 -4.004 1 98.44 49 HIS B N 1
ATOM 2034 C CA . HIS B 1 49 ? 8.562 -14.586 -4.781 1 98.44 49 HIS B CA 1
ATOM 2035 C C . HIS B 1 49 ? 9.484 -15.797 -4.906 1 98.44 49 HIS B C 1
ATOM 2037 O O . HIS B 1 49 ? 9.023 -16.906 -5.176 1 98.44 49 HIS B O 1
ATOM 2043 N N . ALA B 1 50 ? 10.711 -15.578 -4.73 1 97.5 50 ALA B N 1
ATOM 2044 C CA . ALA B 1 50 ? 11.734 -16.625 -4.781 1 97.5 50 ALA B CA 1
ATOM 2045 C C . ALA B 1 50 ? 12.766 -16.438 -3.672 1 97.5 50 ALA B C 1
ATOM 2047 O O . ALA B 1 50 ? 13.727 -15.68 -3.836 1 97.5 50 ALA B O 1
ATOM 2048 N N . ASP B 1 51 ? 12.609 -17.188 -2.621 1 97.12 51 ASP B N 1
ATOM 2049 C CA . ASP B 1 51 ? 13.547 -17.062 -1.505 1 97.12 51 ASP B CA 1
ATOM 2050 C C . ASP B 1 51 ? 14.961 -17.438 -1.932 1 97.12 51 ASP B C 1
ATOM 2052 O O . ASP B 1 51 ? 15.227 -18.578 -2.297 1 97.12 51 ASP B O 1
ATOM 2056 N N . PRO B 1 52 ? 15.891 -16.516 -1.819 1 95.69 52 PRO B N 1
ATOM 2057 C CA . PRO B 1 52 ? 17.219 -16.797 -2.383 1 95.69 52 PRO B CA 1
ATOM 2058 C C . PRO B 1 52 ? 18.016 -17.766 -1.538 1 95.69 52 PRO B C 1
ATOM 2060 O O . PRO B 1 52 ? 19.062 -18.266 -1.986 1 95.69 52 PRO B O 1
ATOM 2063 N N . VAL B 1 53 ? 17.625 -18.016 -0.308 1 95.5 53 VAL B N 1
ATOM 2064 C CA . VAL B 1 53 ? 18.391 -18.891 0.574 1 95.5 53 VAL B CA 1
ATOM 2065 C C . VAL B 1 53 ? 17.656 -20.219 0.747 1 95.5 53 VAL B C 1
ATOM 2067 O O . VAL B 1 53 ? 18.203 -21.281 0.438 1 95.5 53 VAL B O 1
ATOM 2070 N N . ARG B 1 54 ? 16.438 -20.234 1.101 1 96.75 54 ARG B N 1
ATOM 2071 C CA . ARG B 1 54 ? 15.719 -21.453 1.462 1 96.75 54 ARG B CA 1
ATOM 2072 C C . ARG B 1 54 ? 15.328 -22.25 0.221 1 96.75 54 ARG B C 1
ATOM 2074 O O . ARG B 1 54 ? 15.312 -23.484 0.249 1 96.75 54 ARG B O 1
ATOM 2081 N N . LEU B 1 55 ? 14.984 -21.547 -0.825 1 96.81 55 LEU B N 1
ATOM 2082 C CA . LEU B 1 55 ? 14.5 -22.234 -2.012 1 96.81 55 LEU B CA 1
ATOM 2083 C C . LEU B 1 55 ? 15.609 -23.047 -2.658 1 96.81 55 LEU B C 1
ATOM 2085 O O . LEU B 1 55 ? 15.422 -24.219 -2.979 1 96.81 55 LEU B O 1
ATOM 2089 N N . PRO B 1 56 ? 16.828 -22.453 -2.859 1 95.62 56 PRO B N 1
ATOM 2090 C CA . PRO B 1 56 ? 17.922 -23.281 -3.391 1 95.62 56 PRO B CA 1
ATOM 2091 C C . PRO B 1 56 ? 18.219 -24.5 -2.523 1 95.62 56 PRO B C 1
ATOM 2093 O O . PRO B 1 56 ? 18.438 -25.594 -3.047 1 95.62 56 PRO B O 1
ATOM 2096 N N . ALA B 1 57 ? 18.188 -24.312 -1.25 1 95.06 57 ALA B N 1
ATOM 2097 C CA . ALA B 1 57 ? 18.422 -25.438 -0.343 1 95.06 57 ALA B CA 1
ATOM 2098 C C . ALA B 1 57 ? 17.312 -26.484 -0.478 1 95.06 57 ALA B C 1
ATOM 2100 O O . ALA B 1 57 ? 17.594 -27.688 -0.496 1 95.06 57 ALA B O 1
ATOM 2101 N N . TYR B 1 58 ? 16.094 -26.047 -0.543 1 96.75 58 TYR B N 1
ATOM 2102 C CA . TYR B 1 58 ? 14.922 -26.891 -0.704 1 96.75 58 TYR B CA 1
ATOM 2103 C C . TYR B 1 58 ? 15.023 -27.734 -1.97 1 96.75 58 TYR B C 1
ATOM 2105 O O . TYR B 1 58 ? 14.758 -28.938 -1.945 1 96.75 58 TYR B O 1
ATOM 2113 N N . LEU B 1 59 ? 15.406 -27.141 -3.045 1 95.69 59 LEU B N 1
ATOM 2114 C CA . LEU B 1 59 ? 15.516 -27.812 -4.34 1 95.69 59 LEU B CA 1
ATOM 2115 C C . LEU B 1 59 ? 16.719 -28.734 -4.375 1 95.69 59 LEU B C 1
ATOM 2117 O O . LEU B 1 59 ? 16.672 -29.797 -5.012 1 95.69 59 LEU B O 1
ATOM 2121 N N . ALA B 1 60 ? 17.812 -28.328 -3.75 1 94.31 60 ALA B N 1
ATOM 2122 C CA . ALA B 1 60 ? 19.016 -29.156 -3.709 1 94.31 60 ALA B CA 1
ATOM 2123 C C . ALA B 1 60 ? 18.734 -30.5 -3.047 1 94.31 60 ALA B C 1
ATOM 2125 O O . ALA B 1 60 ? 19.312 -31.516 -3.434 1 94.31 60 ALA B O 1
ATOM 2126 N N . ASP B 1 61 ? 17.859 -30.5 -2.123 1 94.56 61 ASP B N 1
ATOM 2127 C CA . ASP B 1 61 ? 17.484 -31.703 -1.396 1 94.56 61 ASP B CA 1
ATOM 2128 C C . ASP B 1 61 ? 16.531 -32.562 -2.217 1 94.56 61 ASP B C 1
ATOM 2130 O O . ASP B 1 61 ? 16.281 -33.719 -1.866 1 94.56 61 ASP B O 1
ATOM 2134 N N . ARG B 1 62 ? 16.062 -32.031 -3.301 1 95.5 62 ARG B N 1
ATOM 2135 C CA . ARG B 1 62 ? 15.07 -32.688 -4.137 1 95.5 62 ARG B CA 1
ATOM 2136 C C . ARG B 1 62 ? 15.406 -32.531 -5.617 1 95.5 62 ARG B C 1
ATOM 2138 O O . ARG B 1 62 ? 14.656 -31.922 -6.371 1 95.5 62 ARG B O 1
ATOM 2145 N N . PRO B 1 63 ? 16.453 -33.156 -6.074 1 93.19 63 PRO B N 1
ATOM 2146 C CA . PRO B 1 63 ? 16.969 -32.906 -7.422 1 93.19 63 PRO B CA 1
ATOM 2147 C C . PRO B 1 63 ? 15.992 -33.312 -8.516 1 93.19 63 PRO B C 1
ATOM 2149 O O . PRO B 1 63 ? 16.094 -32.844 -9.656 1 93.19 63 PRO B O 1
ATOM 2152 N N . ASP B 1 64 ? 15.016 -34.156 -8.18 1 95.69 64 ASP B N 1
ATOM 2153 C CA . ASP B 1 64 ? 14.07 -34.625 -9.188 1 95.69 64 ASP B CA 1
ATOM 2154 C C . ASP B 1 64 ? 12.82 -33.75 -9.219 1 95.69 64 ASP B C 1
ATOM 2156 O O . ASP B 1 64 ? 11.945 -33.938 -10.062 1 95.69 64 ASP B O 1
ATOM 2160 N N . LEU B 1 65 ? 12.664 -32.781 -8.305 1 97.25 65 LEU B N 1
ATOM 2161 C CA . LEU B 1 65 ? 11.516 -31.891 -8.266 1 97.25 65 LEU B CA 1
ATOM 2162 C C . LEU B 1 65 ? 11.602 -30.844 -9.367 1 97.25 65 LEU B C 1
ATOM 2164 O O . LEU B 1 65 ? 12.508 -30 -9.367 1 97.25 65 LEU B O 1
ATOM 2168 N N . PRO B 1 66 ? 10.719 -30.938 -10.367 1 97.62 66 PRO B N 1
ATOM 2169 C CA . PRO B 1 66 ? 10.75 -29.906 -11.406 1 97.62 66 PRO B CA 1
ATOM 2170 C C . PRO B 1 66 ? 10.492 -28.516 -10.867 1 97.62 66 PRO B C 1
ATOM 2172 O O . PRO B 1 66 ? 9.594 -28.312 -10.047 1 97.62 66 PRO B O 1
ATOM 2175 N N . CYS B 1 67 ? 11.32 -27.609 -11.289 1 97.75 67 CYS B N 1
ATOM 2176 C CA . CYS B 1 67 ? 11.164 -26.188 -10.961 1 97.75 67 CYS B CA 1
ATOM 2177 C C . CYS B 1 67 ? 11.133 -25.344 -12.234 1 97.75 67 CYS B C 1
ATOM 2179 O O . CYS B 1 67 ? 12.133 -25.25 -12.945 1 97.75 67 CYS B O 1
ATOM 2181 N N . TYR B 1 68 ? 9.961 -24.766 -12.508 1 98.38 68 TYR B N 1
ATOM 2182 C CA . TYR B 1 68 ? 9.75 -23.922 -13.68 1 98.38 68 TYR B CA 1
ATOM 2183 C C . TYR B 1 68 ? 9.82 -22.438 -13.32 1 98.38 68 TYR B C 1
ATOM 2185 O O . TYR B 1 68 ? 9.188 -22 -12.352 1 98.38 68 TYR B O 1
ATOM 2193 N N . VAL B 1 69 ? 10.578 -21.688 -14.094 1 98.38 69 VAL B N 1
ATOM 2194 C CA . VAL B 1 69 ? 10.867 -20.328 -13.633 1 98.38 69 VAL B CA 1
ATOM 2195 C C . VAL B 1 69 ? 10.773 -19.359 -14.805 1 98.38 69 VAL B C 1
ATOM 2197 O O . VAL B 1 69 ? 10.984 -19.734 -15.953 1 98.38 69 VAL B O 1
ATOM 2200 N N . GLU B 1 70 ? 10.375 -18.109 -14.508 1 98.38 70 GLU B N 1
ATOM 2201 C CA . GLU B 1 70 ? 10.68 -17.016 -15.43 1 98.38 70 GLU B CA 1
ATOM 2202 C C . GLU B 1 70 ? 12.18 -16.906 -15.688 1 98.38 70 GLU B C 1
ATOM 2204 O O . GLU B 1 70 ? 12.984 -17.062 -14.766 1 98.38 70 GLU B O 1
ATOM 2209 N N . PRO B 1 71 ? 12.594 -16.672 -16.906 1 96.38 71 PRO B N 1
ATOM 2210 C CA . PRO B 1 71 ? 14.008 -16.781 -17.266 1 96.38 71 PRO B CA 1
ATOM 2211 C C . PRO B 1 71 ? 14.914 -15.93 -16.375 1 96.38 71 PRO B C 1
ATOM 2213 O O . PRO B 1 71 ? 16.031 -16.344 -16.062 1 96.38 71 PRO B O 1
ATOM 2216 N N . GLY B 1 72 ? 14.484 -14.805 -15.953 1 96.5 72 GLY B N 1
ATOM 2217 C CA . GLY B 1 72 ? 15.312 -13.914 -15.148 1 96.5 72 GLY B CA 1
ATOM 2218 C C . GLY B 1 72 ? 15.609 -14.469 -13.773 1 96.5 72 GLY B C 1
ATOM 2219 O O . GLY B 1 72 ? 16.531 -14 -13.094 1 96.5 72 GLY B O 1
ATOM 2220 N N . VAL B 1 73 ? 14.859 -15.414 -13.336 1 96.88 73 VAL B N 1
ATOM 2221 C CA . VAL B 1 73 ? 15.031 -16.016 -12.016 1 96.88 73 VAL B CA 1
ATOM 2222 C C . VAL B 1 73 ? 16.391 -16.719 -11.945 1 96.88 73 VAL B C 1
ATOM 2224 O O . VAL B 1 73 ? 17.047 -16.719 -10.898 1 96.88 73 VAL B O 1
ATOM 2227 N N . ASN B 1 74 ? 16.828 -17.25 -13.023 1 92.62 74 ASN B N 1
ATOM 2228 C CA . ASN B 1 74 ? 18.078 -18 -13.094 1 92.62 74 ASN B CA 1
ATOM 2229 C C . ASN B 1 74 ? 19.281 -17.109 -12.859 1 92.62 74 ASN B C 1
ATOM 2231 O O . ASN B 1 74 ? 20.375 -17.594 -12.578 1 92.62 74 ASN B O 1
ATOM 2235 N N . GLU B 1 75 ? 19.031 -15.852 -12.906 1 88.94 75 GLU B N 1
ATOM 2236 C CA . GLU B 1 75 ? 20.125 -14.914 -12.625 1 88.94 75 GLU B CA 1
ATOM 2237 C C . GLU B 1 75 ? 20.375 -14.789 -11.125 1 88.94 75 GLU B C 1
ATOM 2239 O O . GLU B 1 75 ? 21.438 -14.336 -10.703 1 88.94 75 GLU B O 1
ATOM 2244 N N . GLN B 1 76 ? 19.453 -15.141 -10.383 1 85 76 GLN B N 1
ATOM 2245 C CA . GLN B 1 76 ? 19.531 -14.969 -8.938 1 85 76 GLN B CA 1
ATOM 2246 C C . GLN B 1 76 ? 19.641 -16.312 -8.227 1 85 76 GLN B C 1
ATOM 2248 O O . GLN B 1 76 ? 20.344 -16.438 -7.223 1 85 76 GLN B O 1
ATOM 2253 N N . LEU B 1 77 ? 18.812 -17.188 -8.695 1 86 77 LEU B N 1
ATOM 2254 C CA . LEU B 1 77 ? 18.797 -18.516 -8.109 1 86 77 LEU B CA 1
ATOM 2255 C C . LEU B 1 77 ? 19.906 -19.391 -8.695 1 86 77 LEU B C 1
ATOM 2257 O O . LEU B 1 77 ? 20.016 -19.5 -9.922 1 86 77 LEU B O 1
ATOM 2261 N N . ILE B 1 78 ? 20.734 -19.891 -7.816 1 80.75 78 ILE B N 1
ATOM 2262 C CA . ILE B 1 78 ? 21.828 -20.75 -8.273 1 80.75 78 ILE B CA 1
ATOM 2263 C C . ILE B 1 78 ? 21.484 -22.219 -8.008 1 80.75 78 ILE B C 1
ATOM 2265 O O . ILE B 1 78 ? 21.875 -22.781 -6.977 1 80.75 78 ILE B O 1
ATOM 2269 N N . VAL B 1 79 ? 20.516 -22.734 -8.766 1 81.88 79 VAL B N 1
ATOM 2270 C CA . VAL B 1 79 ? 20.203 -24.156 -8.672 1 81.88 79 VAL B CA 1
ATOM 2271 C C . VAL B 1 79 ? 20.297 -24.812 -10.047 1 81.88 79 VAL B C 1
ATOM 2273 O O . VAL B 1 79 ? 19.969 -24.172 -11.062 1 81.88 79 VAL B O 1
ATOM 2276 N N . PRO B 1 80 ? 20.891 -26.016 -10.094 1 73.12 80 PRO B N 1
ATOM 2277 C CA . PRO B 1 80 ? 21.203 -26.656 -11.375 1 73.12 80 PRO B CA 1
ATOM 2278 C C . PRO B 1 80 ? 19.953 -27.078 -12.141 1 73.12 80 PRO B C 1
ATOM 2280 O O . PRO B 1 80 ? 19.984 -27.188 -13.375 1 73.12 80 PRO B O 1
ATOM 2283 N N . THR B 1 81 ? 18.766 -27.25 -11.633 1 88.25 81 THR B N 1
ATOM 2284 C CA . THR B 1 81 ? 17.719 -27.969 -12.344 1 88.25 81 THR B CA 1
ATOM 2285 C C . THR B 1 81 ? 16.453 -27.109 -12.422 1 88.25 81 THR B C 1
ATOM 2287 O O . THR B 1 81 ? 15.398 -27.484 -11.906 1 88.25 81 THR B O 1
ATOM 2290 N N . THR B 1 82 ? 16.578 -25.922 -12.984 1 94.94 82 THR B N 1
ATOM 2291 C CA . THR B 1 82 ? 15.398 -25.141 -13.273 1 94.94 82 THR B CA 1
ATOM 2292 C C . THR B 1 82 ? 15.086 -25.156 -14.773 1 94.94 82 THR B C 1
ATOM 2294 O O . THR B 1 82 ? 15.977 -25.406 -15.586 1 94.94 82 THR B O 1
ATOM 2297 N N . THR B 1 83 ? 13.891 -25.047 -15.156 1 96.81 83 THR B N 1
ATOM 2298 C CA . THR B 1 83 ? 13.445 -24.922 -16.547 1 96.81 83 THR B CA 1
ATOM 2299 C C . THR B 1 83 ? 12.805 -23.562 -16.781 1 96.81 83 THR B C 1
ATOM 2301 O O . THR B 1 83 ? 11.797 -23.219 -16.141 1 96.81 83 THR B O 1
ATOM 2304 N N . ALA B 1 84 ? 13.352 -22.797 -17.719 1 97.12 84 ALA B N 1
ATOM 2305 C CA . ALA B 1 84 ? 12.766 -21.516 -18.078 1 97.12 84 ALA B CA 1
ATOM 2306 C C . ALA B 1 84 ? 11.531 -21.688 -18.953 1 97.12 84 ALA B C 1
ATOM 2308 O O . ALA B 1 84 ? 11.516 -22.547 -19.844 1 97.12 84 ALA B O 1
ATOM 2309 N N . MET B 1 85 ? 10.539 -20.906 -18.641 1 97.81 85 MET B N 1
ATOM 2310 C CA . MET B 1 85 ? 9.297 -20.984 -19.406 1 97.81 85 MET B CA 1
ATOM 2311 C C . MET B 1 85 ? 8.977 -19.625 -20.047 1 97.81 85 MET B C 1
ATOM 2313 O O . MET B 1 85 ? 9.305 -18.578 -19.484 1 97.81 85 MET B O 1
ATOM 2317 N N . ALA B 1 86 ? 8.32 -19.656 -21.203 1 96.56 86 ALA B N 1
ATOM 2318 C CA . ALA B 1 86 ? 7.855 -18.469 -21.906 1 96.56 86 ALA B CA 1
ATOM 2319 C C . ALA B 1 86 ? 6.332 -18.422 -21.953 1 96.56 86 ALA B C 1
ATOM 2321 O O . ALA B 1 86 ? 5.668 -19.453 -21.812 1 96.56 86 ALA B O 1
ATOM 2322 N N . SER B 1 87 ? 5.867 -17.203 -22.156 1 97.62 87 SER B N 1
ATOM 2323 C CA . SER B 1 87 ? 4.422 -17.031 -22.297 1 97.62 87 SER B CA 1
ATOM 2324 C C . SER B 1 87 ? 3.85 -17.969 -23.359 1 97.62 87 SER B C 1
ATOM 2326 O O . SER B 1 87 ? 4.449 -18.141 -24.422 1 97.62 87 SER B O 1
ATOM 2328 N N . GLY B 1 88 ? 2.725 -18.531 -23.047 1 97.88 88 GLY B N 1
ATOM 2329 C CA . GLY B 1 88 ? 2.055 -19.422 -23.969 1 97.88 88 GLY B CA 1
ATOM 2330 C C . GLY B 1 88 ? 2.41 -20.875 -23.766 1 97.88 88 GLY B C 1
ATOM 2331 O O . GLY B 1 88 ? 1.676 -21.766 -24.188 1 97.88 88 GLY B O 1
ATOM 2332 N N . GLN B 1 89 ? 3.555 -21.172 -23.141 1 98.62 89 GLN B N 1
ATOM 2333 C CA . GLN B 1 89 ? 3.957 -22.547 -22.875 1 98.62 89 GLN B CA 1
ATOM 2334 C C . GLN B 1 89 ? 3.062 -23.188 -21.812 1 98.62 89 GLN B C 1
ATOM 2336 O O . GLN B 1 89 ? 2.492 -22.5 -20.969 1 98.62 89 GLN B O 1
ATOM 2341 N N . GLN B 1 90 ? 2.965 -24.516 -21.953 1 98.62 90 GLN B N 1
ATOM 2342 C CA . GLN B 1 90 ? 2.123 -25.281 -21.047 1 98.62 90 GLN B CA 1
ATOM 2343 C C . GLN B 1 90 ? 2.887 -26.469 -20.469 1 98.62 90 GLN B C 1
ATOM 2345 O O . GLN B 1 90 ? 3.766 -27.031 -21.125 1 98.62 90 GLN B O 1
ATOM 2350 N N . ILE B 1 91 ? 2.596 -26.734 -19.25 1 98.31 91 ILE B N 1
ATOM 2351 C CA . ILE B 1 91 ? 3.049 -27.938 -18.562 1 98.31 91 ILE B CA 1
ATOM 2352 C C . ILE B 1 91 ? 1.843 -28.75 -18.062 1 98.31 91 ILE B C 1
ATOM 2354 O O . ILE B 1 91 ? 0.898 -28.172 -17.516 1 98.31 91 ILE B O 1
ATOM 2358 N N . THR B 1 92 ? 1.867 -30.031 -18.375 1 98.25 92 THR B N 1
ATOM 2359 C CA . THR B 1 92 ? 0.818 -30.906 -17.844 1 98.25 92 THR B CA 1
ATOM 2360 C C . THR B 1 92 ? 1.36 -31.797 -16.734 1 98.25 92 THR B C 1
ATOM 2362 O O . THR B 1 92 ? 2.389 -32.469 -16.906 1 98.25 92 THR B O 1
ATOM 2365 N N . LEU B 1 93 ? 0.773 -31.734 -15.594 1 97.81 93 LEU B N 1
ATOM 2366 C CA . LEU B 1 93 ? 1.044 -32.562 -14.422 1 97.81 93 LEU B CA 1
ATOM 2367 C C . LEU B 1 93 ? -0.197 -33.344 -14.008 1 97.81 93 LEU B C 1
ATOM 2369 O O . LEU B 1 93 ? -1.137 -32.781 -13.445 1 97.81 93 LEU B O 1
ATOM 2373 N N . GLY B 1 94 ? -0.19 -34.656 -14.188 1 96.62 94 GLY B N 1
ATOM 2374 C CA . GLY B 1 94 ? -1.454 -35.344 -14.055 1 96.62 94 GLY B CA 1
ATOM 2375 C C . GLY B 1 94 ? -2.531 -34.812 -14.984 1 96.62 94 GLY B C 1
ATOM 2376 O O . GLY B 1 94 ? -2.328 -34.75 -16.203 1 96.62 94 GLY B O 1
ATOM 2377 N N . GLN B 1 95 ? -3.586 -34.438 -14.438 1 98.25 95 GLN B N 1
ATOM 2378 C CA . GLN B 1 95 ? -4.676 -33.875 -15.234 1 98.25 95 GLN B CA 1
ATOM 2379 C C . GLN B 1 95 ? -4.68 -32.375 -15.156 1 98.25 95 GLN B C 1
ATOM 2381 O O . GLN B 1 95 ? -5.594 -31.719 -15.672 1 98.25 95 G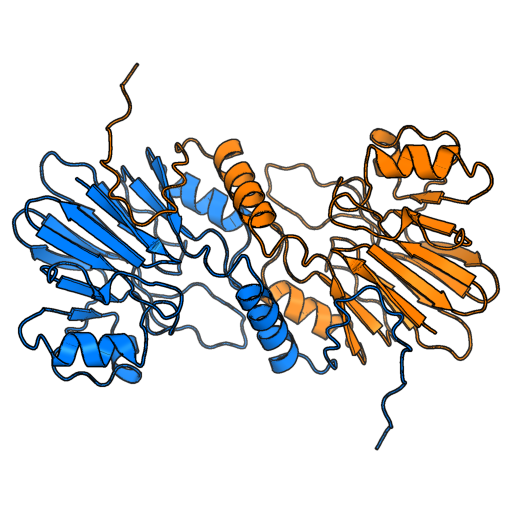LN B O 1
ATOM 2386 N N . LEU B 1 96 ? -3.711 -31.859 -14.523 1 98.62 96 LEU B N 1
ATOM 2387 C CA . LEU B 1 96 ? -3.613 -30.406 -14.367 1 98.62 96 LEU B CA 1
ATOM 2388 C C . LEU B 1 96 ? -2.752 -29.797 -15.469 1 98.62 96 LEU B C 1
ATOM 2390 O O . LEU B 1 96 ? -1.636 -30.266 -15.719 1 98.62 96 LEU B O 1
ATOM 2394 N N . THR B 1 97 ? -3.316 -28.844 -16.141 1 98.81 97 THR B N 1
ATOM 2395 C CA . THR B 1 97 ? -2.553 -28.062 -17.109 1 98.81 97 THR B CA 1
ATOM 2396 C C . THR B 1 97 ? -2.227 -26.688 -16.547 1 98.81 97 THR B C 1
ATOM 2398 O O . THR B 1 97 ? -3.115 -25.969 -16.078 1 98.81 97 THR B O 1
ATOM 2401 N N . VAL B 1 98 ? -0.957 -26.344 -16.594 1 98.88 98 VAL B N 1
ATOM 2402 C CA . VAL B 1 98 ? -0.49 -25.031 -16.203 1 98.88 98 VAL B CA 1
ATOM 2403 C C . VAL B 1 98 ? -0.062 -24.234 -17.453 1 98.88 98 VAL B C 1
ATOM 2405 O O . VAL B 1 98 ? 0.828 -24.672 -18.188 1 98.88 98 VAL B O 1
ATOM 2408 N N . THR B 1 99 ? -0.698 -23.141 -17.688 1 98.88 99 THR B N 1
ATOM 2409 C CA . THR B 1 99 ? -0.376 -22.281 -18.828 1 98.88 99 THR B CA 1
ATOM 2410 C C . THR B 1 99 ? 0.307 -21 -18.359 1 98.88 99 THR B C 1
ATOM 2412 O O . THR B 1 99 ? -0.208 -20.297 -17.484 1 98.88 99 THR B O 1
ATOM 2415 N N . VAL B 1 100 ? 1.463 -20.766 -18.953 1 98.81 100 VAL B N 1
ATOM 2416 C CA . VAL B 1 100 ? 2.195 -19.547 -18.656 1 98.81 100 VAL B CA 1
ATOM 2417 C C . VAL B 1 100 ? 1.634 -18.391 -19.484 1 98.81 100 VAL B C 1
ATOM 2419 O O . VAL B 1 100 ? 1.425 -18.531 -20.703 1 98.81 100 VAL B O 1
ATOM 2422 N N . VAL B 1 101 ? 1.382 -17.234 -18.844 1 98.81 101 VAL B N 1
ATOM 2423 C CA . VAL B 1 101 ? 0.856 -16.062 -19.547 1 98.81 101 VAL B CA 1
ATOM 2424 C C . VAL B 1 101 ? 1.656 -14.828 -19.156 1 98.81 101 VAL B C 1
ATOM 2426 O O . VAL B 1 101 ? 2.412 -14.852 -18.188 1 98.81 101 VAL B O 1
ATOM 2429 N N . GLY B 1 102 ? 1.516 -13.82 -19.922 1 98.06 102 GLY B N 1
ATOM 2430 C CA . GLY B 1 102 ? 2.17 -12.555 -19.625 1 98.06 102 GLY B CA 1
ATOM 2431 C C . GLY B 1 102 ? 3.621 -12.516 -20.062 1 98.06 102 GLY B C 1
ATOM 2432 O O . GLY B 1 102 ? 3.994 -13.156 -21.047 1 98.06 102 GLY B O 1
ATOM 2433 N N . GLY B 1 103 ? 4.406 -11.617 -19.328 1 97.75 103 GLY B N 1
ATOM 2434 C CA . GLY B 1 103 ? 5.789 -11.508 -19.766 1 97.75 103 GLY B CA 1
ATOM 2435 C C . GLY B 1 103 ? 6.586 -10.484 -18.969 1 97.75 103 GLY B C 1
ATOM 2436 O O . GLY B 1 103 ? 7.805 -10.609 -18.844 1 97.75 103 GLY B O 1
ATOM 2437 N N . LEU B 1 104 ? 5.891 -9.5 -18.516 1 98.25 104 LEU B N 1
ATOM 2438 C CA . LEU B 1 104 ? 6.633 -8.438 -17.844 1 98.25 104 LEU B CA 1
ATOM 2439 C C . LEU B 1 104 ? 6 -8.102 -16.5 1 98.25 104 LEU B C 1
ATOM 2441 O O . LEU B 1 104 ? 4.777 -8.141 -16.359 1 98.25 104 LEU B O 1
ATOM 2445 N N . HIS B 1 105 ? 6.855 -7.797 -15.523 1 98.62 105 HIS B N 1
ATOM 2446 C CA . HIS B 1 105 ? 6.453 -7.23 -14.234 1 98.62 105 HIS B CA 1
ATOM 2447 C C . HIS B 1 105 ? 5.766 -5.883 -14.422 1 98.62 105 HIS B C 1
ATOM 2449 O O . HIS B 1 105 ? 6.066 -5.152 -15.367 1 98.62 105 HIS B O 1
ATOM 2455 N N . ALA B 1 106 ? 4.867 -5.516 -13.508 1 98.56 106 ALA B N 1
ATOM 2456 C CA . ALA B 1 106 ? 4.355 -4.148 -13.469 1 98.56 106 ALA B CA 1
ATOM 2457 C C . ALA B 1 106 ? 5.488 -3.145 -13.273 1 98.56 106 ALA B C 1
ATOM 2459 O O . ALA B 1 106 ? 6.527 -3.48 -12.703 1 98.56 106 ALA B O 1
ATOM 2460 N N . VAL B 1 107 ? 5.297 -1.936 -13.773 1 98.12 107 VAL B N 1
ATOM 2461 C CA . VAL B 1 107 ? 6.316 -0.899 -13.648 1 98.12 107 VAL B CA 1
ATOM 2462 C C . VAL B 1 107 ? 6.332 -0.358 -12.219 1 98.12 107 VAL B C 1
ATOM 2464 O O . VAL B 1 107 ? 5.301 0.089 -11.711 1 98.12 107 VAL B O 1
ATOM 2467 N N . ILE B 1 108 ? 7.402 -0.449 -11.555 1 98.12 108 ILE B N 1
ATOM 2468 C CA . ILE B 1 108 ? 7.543 0.104 -10.219 1 98.12 108 ILE B CA 1
ATOM 2469 C C . ILE B 1 108 ? 7.785 1.608 -10.297 1 98.12 108 ILE B C 1
ATOM 2471 O O . ILE B 1 108 ? 7.086 2.395 -9.656 1 98.12 108 ILE B O 1
ATOM 2475 N N . HIS B 1 109 ? 8.75 2.043 -11.016 1 98.31 109 HIS B N 1
ATOM 2476 C CA . HIS B 1 109 ? 9.141 3.41 -11.352 1 98.31 109 HIS B CA 1
ATOM 2477 C C . HIS B 1 109 ? 9.93 3.457 -12.656 1 98.31 109 HIS B C 1
ATOM 2479 O O . HIS B 1 109 ? 10.594 2.486 -13.016 1 98.31 109 HIS B O 1
ATOM 2485 N N . SER B 1 110 ? 9.938 4.613 -13.336 1 96.94 110 SER B N 1
ATOM 2486 C CA . SER B 1 110 ? 10.641 4.746 -14.609 1 96.94 110 SER B CA 1
ATOM 2487 C C . SER B 1 110 ? 12.148 4.559 -14.43 1 96.94 110 SER B C 1
ATOM 2489 O O . SER B 1 110 ? 12.844 4.148 -15.359 1 96.94 110 SER B O 1
ATOM 2491 N N . ASP B 1 111 ? 12.703 4.777 -13.18 1 97 111 ASP B N 1
ATOM 2492 C CA . ASP B 1 111 ? 14.125 4.648 -12.875 1 97 111 ASP B CA 1
ATOM 2493 C C . ASP B 1 111 ? 14.492 3.199 -12.57 1 97 111 ASP B C 1
ATOM 2495 O O . ASP B 1 111 ? 15.664 2.869 -12.406 1 97 111 ASP B O 1
ATOM 2499 N N . ILE B 1 112 ? 13.547 2.342 -12.484 1 97.44 112 ILE B N 1
ATOM 2500 C CA . ILE B 1 112 ? 13.773 0.95 -12.117 1 97.44 112 ILE B CA 1
ATOM 2501 C C . ILE B 1 112 ? 13.547 0.047 -13.32 1 97.44 112 ILE B C 1
ATOM 2503 O O . ILE B 1 112 ? 12.422 -0.056 -13.82 1 97.44 112 ILE B O 1
ATOM 2507 N N . PRO B 1 113 ? 14.656 -0.586 -13.773 1 96.62 113 PRO B N 1
ATOM 2508 C CA . PRO B 1 113 ? 14.453 -1.495 -14.898 1 96.62 113 PRO B CA 1
ATOM 2509 C C . PRO B 1 113 ? 13.375 -2.545 -14.625 1 96.62 113 PRO B C 1
ATOM 2511 O O . PRO B 1 113 ? 13.32 -3.107 -13.531 1 96.62 113 PRO B O 1
ATOM 2514 N N . ARG B 1 114 ? 12.602 -2.658 -15.625 1 97.19 114 ARG B N 1
ATOM 2515 C CA . ARG B 1 114 ? 11.547 -3.662 -15.508 1 97.19 114 ARG B CA 1
ATOM 2516 C C . ARG B 1 114 ? 12.109 -5.07 -15.68 1 97.19 114 ARG B C 1
ATOM 2518 O O . ARG B 1 114 ? 12.984 -5.297 -16.516 1 97.19 114 ARG B O 1
ATOM 2525 N N . VAL B 1 115 ? 11.594 -6.074 -14.93 1 97.94 115 VAL B N 1
ATOM 2526 C CA . VAL B 1 115 ? 12.047 -7.457 -15.023 1 97.94 115 VAL B CA 1
ATOM 2527 C C . VAL B 1 115 ? 10.945 -8.336 -15.602 1 97.94 115 VAL B C 1
ATOM 2529 O O . VAL B 1 115 ? 9.812 -7.879 -15.781 1 97.94 115 VAL B O 1
ATOM 2532 N N . GLY B 1 116 ? 11.32 -9.547 -15.945 1 98.25 116 GLY B N 1
ATOM 2533 C CA . GLY B 1 116 ? 10.32 -10.492 -16.406 1 98.25 116 GLY B CA 1
ATOM 2534 C C . GLY B 1 116 ? 9.367 -10.922 -15.297 1 98.25 116 GLY B C 1
ATOM 2535 O O . GLY B 1 116 ? 9.719 -10.898 -14.117 1 98.25 116 GLY B O 1
ATOM 2536 N N . ASN B 1 117 ? 8.195 -11.258 -15.672 1 98.75 117 ASN B N 1
ATOM 2537 C CA . ASN B 1 117 ? 7.141 -11.836 -14.844 1 98.75 117 ASN B CA 1
ATOM 2538 C C . ASN B 1 117 ? 6.188 -12.688 -15.672 1 98.75 117 ASN B C 1
ATOM 2540 O O . ASN B 1 117 ? 5.773 -12.289 -16.766 1 98.75 117 ASN B O 1
ATOM 2544 N N . PHE B 1 118 ? 5.902 -13.859 -15.281 1 98.31 118 PHE B N 1
ATOM 2545 C CA . PHE B 1 118 ? 4.77 -14.516 -15.922 1 98.31 118 PHE B CA 1
ATOM 2546 C C . PHE B 1 118 ? 3.684 -14.836 -14.898 1 98.31 118 PHE B C 1
ATOM 2548 O O . PHE B 1 118 ? 3.953 -14.906 -13.695 1 98.31 118 PHE B O 1
ATOM 2555 N N . GLY B 1 119 ? 2.426 -14.867 -15.367 1 98.81 119 GLY B N 1
ATOM 2556 C CA . GLY B 1 119 ? 1.317 -15.445 -14.625 1 98.81 119 GLY B CA 1
ATOM 2557 C C . GLY B 1 119 ? 1.081 -16.906 -14.938 1 98.81 119 GLY B C 1
ATOM 2558 O O . GLY B 1 119 ? 1.698 -17.453 -15.852 1 98.81 119 GLY B O 1
ATOM 2559 N N . LEU B 1 120 ? 0.25 -17.547 -14.109 1 98.94 120 LEU B N 1
ATOM 2560 C CA . LEU B 1 120 ? -0.067 -18.969 -14.258 1 98.94 120 LEU B CA 1
ATOM 2561 C C . LEU B 1 120 ? -1.575 -19.188 -14.25 1 98.94 120 LEU B C 1
ATOM 2563 O O . LEU B 1 120 ? -2.262 -18.766 -13.32 1 98.94 120 LEU B O 1
ATOM 2567 N N . VAL B 1 121 ? -2.059 -19.797 -15.297 1 98.94 121 VAL B N 1
ATOM 2568 C CA . VAL B 1 121 ? -3.432 -20.281 -15.32 1 98.94 121 VAL B CA 1
ATOM 2569 C C . VAL B 1 121 ? -3.441 -21.797 -15.125 1 98.94 121 VAL B C 1
ATOM 2571 O O . VAL B 1 121 ? -2.812 -22.531 -15.898 1 98.94 121 VAL B O 1
ATOM 2574 N N . LEU B 1 122 ? -4.113 -22.266 -14.086 1 98.94 122 LEU B N 1
ATOM 2575 C CA . LEU B 1 122 ? -4.191 -23.688 -13.773 1 98.94 122 LEU B CA 1
ATOM 2576 C C . LEU B 1 122 ? -5.594 -24.234 -14.039 1 98.94 122 LEU B C 1
ATOM 2578 O O . LEU B 1 122 ? -6.578 -23.688 -13.539 1 98.94 122 LEU B O 1
ATOM 2582 N N . ARG B 1 123 ? -5.621 -25.281 -14.867 1 98.69 123 ARG B N 1
ATOM 2583 C CA . ARG B 1 123 ? -6.906 -25.875 -15.227 1 98.69 123 ARG B CA 1
ATOM 2584 C C . ARG B 1 123 ? -6.828 -27.406 -15.188 1 98.69 123 ARG B C 1
ATOM 2586 O O . ARG B 1 123 ? -5.828 -27.984 -15.609 1 98.69 123 ARG B O 1
ATOM 2593 N N . ALA B 1 124 ? -7.758 -27.969 -14.672 1 98 124 ALA B N 1
ATOM 2594 C CA . ALA B 1 124 ? -8.016 -29.406 -14.75 1 98 124 ALA B CA 1
ATOM 2595 C C . ALA B 1 124 ? -9.477 -29.688 -15.086 1 98 124 ALA B C 1
ATOM 2597 O O . ALA B 1 124 ? -10.375 -28.969 -14.633 1 98 124 ALA B O 1
ATOM 2598 N N . LEU B 1 125 ? -9.641 -30.75 -15.93 1 94.62 125 LEU B N 1
ATOM 2599 C CA . LEU B 1 125 ? -10.992 -31.062 -16.375 1 94.62 125 LEU B CA 1
ATOM 2600 C C . LEU B 1 125 ? -11.922 -31.266 -15.188 1 94.62 125 LEU B C 1
ATOM 2602 O O . LEU B 1 125 ? -11.602 -32 -14.258 1 94.62 125 LEU B O 1
ATOM 2606 N N . GLY B 1 126 ? -13.023 -30.578 -15.258 1 94.75 126 GLY B N 1
ATOM 2607 C CA . GLY B 1 126 ? -14.07 -30.75 -14.266 1 94.75 126 GLY B CA 1
ATOM 2608 C C . GLY B 1 126 ? -13.773 -30.031 -12.953 1 94.75 126 GLY B C 1
ATOM 2609 O O . GLY B 1 126 ? -14.5 -30.203 -11.969 1 94.75 126 GLY B O 1
ATOM 2610 N N . GLU B 1 127 ? -12.758 -29.328 -12.836 1 97 127 GLU B N 1
ATOM 2611 C CA . GLU B 1 127 ? -12.375 -28.609 -11.625 1 97 127 GLU B CA 1
ATOM 2612 C C . GLU B 1 127 ? -12.336 -27.109 -11.867 1 97 127 GLU B C 1
ATOM 2614 O O . GLU B 1 127 ? -12.297 -26.656 -13.016 1 97 127 GLU B O 1
ATOM 2619 N N . PRO B 1 128 ? -12.414 -26.312 -10.797 1 97.75 128 PRO B N 1
ATOM 2620 C CA . PRO B 1 128 ? -12.266 -24.875 -10.961 1 97.75 128 PRO B CA 1
ATOM 2621 C C . PRO B 1 128 ? -10.914 -24.484 -11.547 1 97.75 128 PRO B C 1
ATOM 2623 O O . PRO B 1 128 ? -9.945 -25.234 -11.422 1 97.75 128 PRO B O 1
ATOM 2626 N N . SER B 1 129 ? -10.914 -23.344 -12.211 1 98.25 129 SER B N 1
ATOM 2627 C CA . SER B 1 129 ? -9.664 -22.781 -12.719 1 98.25 129 SER B CA 1
ATOM 2628 C C . SER B 1 129 ? -9.109 -21.734 -11.773 1 98.25 129 SER B C 1
ATOM 2630 O O . SER B 1 129 ? -9.859 -21.078 -11.047 1 98.25 129 SER B O 1
ATOM 2632 N N . VAL B 1 130 ? -7.758 -21.609 -11.781 1 98.75 130 VAL B N 1
ATOM 2633 C CA . VAL B 1 130 ? -7.07 -20.656 -10.922 1 98.75 130 VAL B CA 1
ATOM 2634 C C . VAL B 1 130 ? -6.129 -19.797 -11.758 1 98.75 130 VAL B C 1
ATOM 2636 O O . VAL B 1 130 ? -5.488 -20.281 -12.688 1 98.75 130 VAL B O 1
ATOM 2639 N N . PHE B 1 131 ? -6.066 -18.5 -11.43 1 98.94 131 PHE B N 1
ATOM 2640 C CA . PHE B 1 131 ? -5.113 -17.594 -12.055 1 98.94 131 PHE B CA 1
ATOM 2641 C C . PHE B 1 131 ? -4.242 -16.922 -11.008 1 98.94 131 PHE B C 1
ATOM 2643 O O . PHE B 1 131 ? -4.75 -16.234 -10.109 1 98.94 131 PHE B O 1
ATOM 2650 N N . HIS B 1 132 ? -2.936 -17.109 -11.016 1 98.94 132 HIS B N 1
ATOM 2651 C CA . HIS B 1 132 ? -1.901 -16.438 -10.25 1 98.94 132 HIS B CA 1
ATOM 2652 C C . HIS B 1 132 ? -1.1 -15.477 -11.125 1 98.94 132 HIS B C 1
ATOM 2654 O O . HIS B 1 132 ? -0.271 -15.914 -11.93 1 98.94 132 HIS B O 1
ATOM 2660 N N . PRO B 1 133 ? -1.245 -14.227 -10.938 1 98.88 133 PRO B N 1
ATOM 2661 C CA . PRO B 1 133 ? -0.699 -13.289 -11.922 1 98.88 133 PRO B CA 1
ATOM 2662 C C . PRO B 1 133 ? 0.752 -12.914 -11.641 1 98.88 133 PRO B C 1
ATOM 2664 O O . PRO B 1 133 ? 1.389 -12.234 -12.445 1 98.88 133 PRO B O 1
ATOM 2667 N N . GLY B 1 134 ? 1.352 -13.398 -10.5 1 98.75 134 GLY B N 1
ATOM 2668 C CA . GLY B 1 134 ? 2.596 -12.781 -10.062 1 98.75 134 GLY B CA 1
ATOM 2669 C C . GLY B 1 134 ? 2.451 -11.305 -9.742 1 98.75 134 GLY B C 1
ATOM 2670 O O . GLY B 1 134 ? 1.58 -10.922 -8.961 1 98.75 134 GLY B O 1
ATOM 2671 N N . ASP B 1 135 ? 3.348 -10.508 -10.328 1 98.75 135 ASP B N 1
ATOM 2672 C CA . ASP B 1 135 ? 3.324 -9.086 -10.023 1 98.75 135 ASP B CA 1
ATOM 2673 C C . ASP B 1 135 ? 3.047 -8.258 -11.273 1 98.75 135 ASP B C 1
ATOM 2675 O O . ASP B 1 135 ? 3.77 -7.305 -11.57 1 98.75 135 ASP B O 1
ATOM 2679 N N . ALA B 1 136 ? 1.986 -8.586 -11.953 1 98.31 136 ALA B N 1
ATOM 2680 C CA . ALA B 1 136 ? 1.476 -7.832 -13.102 1 98.31 136 ALA B CA 1
ATOM 2681 C C . ALA B 1 136 ? -0.048 -7.891 -13.164 1 98.31 136 ALA B C 1
ATOM 2683 O O . ALA B 1 136 ? -0.652 -8.898 -12.797 1 98.31 136 ALA B O 1
ATOM 2684 N N . LEU B 1 137 ? -0.653 -6.824 -13.617 1 98.38 137 LEU B N 1
ATOM 2685 C CA . LEU B 1 137 ? -2.107 -6.734 -13.68 1 98.38 137 LEU B CA 1
ATOM 2686 C C . LEU B 1 137 ? -2.578 -6.5 -15.109 1 98.38 137 LEU B C 1
ATOM 2688 O O . LEU B 1 137 ? -3.666 -5.965 -15.328 1 98.38 137 LEU B O 1
ATOM 2692 N N . ASP B 1 138 ? -1.81 -6.867 -16.078 1 96.31 138 ASP B N 1
ATOM 2693 C CA . ASP B 1 138 ? -2.068 -6.449 -17.453 1 96.31 138 ASP B CA 1
ATOM 2694 C C . ASP B 1 138 ? -2.699 -7.578 -18.25 1 96.31 138 ASP B C 1
ATOM 2696 O O . ASP B 1 138 ? -3.258 -7.344 -19.328 1 96.31 138 ASP B O 1
ATOM 2700 N N . VAL B 1 139 ? -2.535 -8.867 -17.844 1 98.12 139 VAL B N 1
ATOM 2701 C CA . VAL B 1 139 ? -3.131 -10 -18.531 1 98.12 139 VAL B CA 1
ATOM 2702 C C . VAL B 1 139 ? -4.414 -10.422 -17.828 1 98.12 139 VAL B C 1
ATOM 2704 O O . VAL B 1 139 ? -4.426 -10.617 -16.609 1 98.12 139 VAL B O 1
ATOM 2707 N N . TH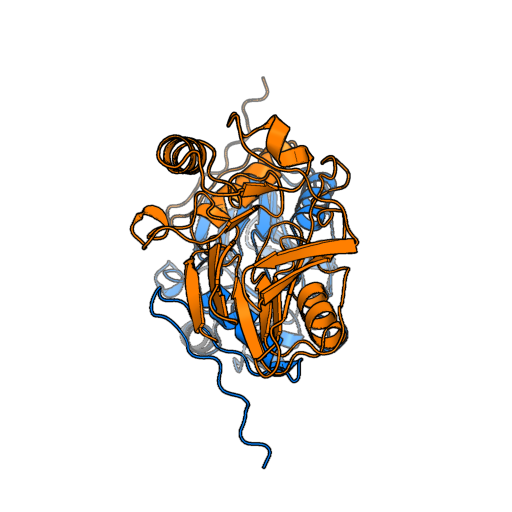R B 1 140 ? -5.5 -10.586 -18.609 1 98.69 140 THR B N 1
ATOM 2708 C CA . THR B 1 140 ? -6.793 -10.945 -18.031 1 98.69 140 THR B CA 1
ATOM 2709 C C . THR B 1 140 ? -7.363 -12.18 -18.719 1 98.69 140 THR B C 1
ATOM 2711 O O . THR B 1 140 ? -8.258 -12.078 -19.562 1 98.69 140 THR B O 1
ATOM 2714 N N . PRO B 1 141 ? -6.887 -13.352 -18.344 1 98.5 141 PRO B N 1
ATOM 2715 C CA . PRO B 1 141 ? -7.406 -14.562 -18.969 1 98.5 141 PRO B CA 1
ATOM 2716 C C . PRO B 1 141 ? -8.906 -14.75 -18.75 1 98.5 141 PRO B C 1
ATOM 2718 O O . PRO B 1 141 ? -9.445 -14.273 -17.75 1 98.5 141 PRO B O 1
ATOM 2721 N N . ASP B 1 142 ? -9.531 -15.492 -19.641 1 97.69 142 ASP B N 1
ATOM 2722 C CA . ASP B 1 142 ? -10.961 -15.766 -19.562 1 97.69 142 ASP B CA 1
ATOM 2723 C C . ASP B 1 142 ? -11.242 -17 -18.703 1 97.69 142 ASP B C 1
ATOM 2725 O O . ASP B 1 142 ? -10.344 -17.828 -18.484 1 97.69 142 ASP B O 1
ATOM 2729 N N . ASP B 1 143 ? -12.484 -17.078 -18.203 1 97.56 143 ASP B N 1
ATOM 2730 C CA . ASP B 1 143 ? -13.023 -18.25 -17.562 1 97.56 143 ASP B CA 1
ATOM 2731 C C . ASP B 1 143 ? -12.195 -18.641 -16.344 1 97.56 143 ASP B C 1
ATOM 2733 O O . ASP B 1 143 ? -11.781 -19.797 -16.203 1 97.56 143 ASP B O 1
ATOM 2737 N N . ILE B 1 144 ? -11.906 -17.688 -15.547 1 98.62 144 ILE B N 1
ATOM 2738 C CA . ILE B 1 144 ? -11.195 -17.891 -14.289 1 98.62 144 ILE B CA 1
ATOM 2739 C C . ILE B 1 144 ? -12.195 -18.031 -13.148 1 98.62 144 ILE B C 1
ATOM 2741 O O . ILE B 1 144 ? -13.039 -17.156 -12.938 1 98.62 144 ILE B O 1
ATOM 2745 N N . ASP B 1 145 ? -12.117 -19.109 -12.398 1 98.56 145 ASP B N 1
ATOM 2746 C CA . ASP B 1 145 ? -12.977 -19.297 -11.234 1 98.56 145 ASP B CA 1
ATOM 2747 C C . ASP B 1 145 ? -12.391 -18.594 -10.008 1 98.56 145 ASP B C 1
ATOM 2749 O O . ASP B 1 145 ? -13.117 -17.922 -9.266 1 98.56 145 ASP B O 1
ATOM 2753 N N . VAL B 1 146 ? -11.102 -18.781 -9.766 1 98.75 146 VAL B N 1
ATOM 2754 C CA . VAL B 1 146 ? -10.43 -18.203 -8.609 1 98.75 146 VAL B CA 1
ATOM 2755 C C . VAL B 1 146 ? -9.258 -17.344 -9.078 1 98.75 146 VAL B C 1
ATOM 2757 O O . VAL B 1 146 ? -8.359 -17.828 -9.766 1 98.75 146 VAL B O 1
ATOM 2760 N N . LEU B 1 147 ? -9.281 -16.109 -8.742 1 98.88 147 LEU B N 1
ATOM 2761 C CA . LEU B 1 147 ? -8.172 -15.195 -9 1 98.88 147 LEU B CA 1
ATOM 2762 C C . LEU B 1 147 ? -7.375 -14.945 -7.719 1 98.88 147 LEU B C 1
ATOM 2764 O O . LEU B 1 147 ? -7.945 -14.594 -6.688 1 98.88 147 LEU B O 1
ATOM 2768 N N . CYS B 1 148 ? -6.031 -15.211 -7.738 1 98.88 148 CYS B N 1
ATOM 2769 C CA . CYS B 1 148 ? -5.133 -14.719 -6.699 1 98.88 148 CYS B CA 1
ATOM 2770 C C . CYS B 1 148 ? -4.812 -13.242 -6.906 1 98.88 148 CYS B C 1
ATOM 2772 O O . CYS B 1 148 ? -4.09 -12.883 -7.84 1 98.88 148 CYS B O 1
ATOM 2774 N N . VAL B 1 149 ? -5.281 -12.375 -6.043 1 98.75 149 VAL B N 1
ATOM 2775 C CA . VAL B 1 149 ? -5.219 -10.938 -6.281 1 98.75 149 VAL B CA 1
ATOM 2776 C C . VAL B 1 149 ? -4.133 -10.312 -5.406 1 98.75 149 VAL B C 1
ATOM 2778 O O . VAL B 1 149 ? -4.188 -10.406 -4.176 1 98.75 149 VAL B O 1
ATOM 2781 N N . PRO B 1 150 ? -3.098 -9.68 -5.996 1 98.56 150 PRO B N 1
ATOM 2782 C CA . PRO B 1 150 ? -2.148 -8.938 -5.164 1 98.56 150 PRO B CA 1
ATOM 2783 C C . PRO B 1 150 ? -2.807 -7.789 -4.402 1 98.56 150 PRO B C 1
ATOM 2785 O O . PRO B 1 150 ? -3.367 -6.879 -5.016 1 98.56 150 PRO B O 1
ATOM 2788 N N . MET B 1 151 ? -2.664 -7.816 -3.143 1 97.75 151 MET B N 1
ATOM 2789 C CA . MET B 1 151 ? -3.396 -6.883 -2.291 1 97.75 151 MET B CA 1
ATOM 2790 C C . MET B 1 151 ? -2.668 -5.547 -2.193 1 97.75 151 MET B C 1
ATOM 2792 O O . MET B 1 151 ? -3.301 -4.492 -2.119 1 97.75 151 MET B O 1
ATOM 2796 N N . MET B 1 152 ? -1.369 -5.605 -2.1 1 97.69 152 MET B N 1
ATOM 2797 C CA . MET B 1 152 ? -0.602 -4.375 -1.928 1 97.69 152 MET B CA 1
ATOM 2798 C C . MET B 1 152 ? 0.845 -4.57 -2.371 1 97.69 152 MET B C 1
ATOM 2800 O O . MET B 1 152 ? 1.495 -5.539 -1.974 1 97.69 152 MET B O 1
ATOM 2804 N N . ALA B 1 153 ? 1.311 -3.68 -3.189 1 97.88 153 ALA B N 1
ATOM 2805 C CA . ALA B 1 153 ? 2.688 -3.617 -3.67 1 97.88 153 ALA B CA 1
ATOM 2806 C C . ALA B 1 153 ? 3.096 -2.18 -3.979 1 97.88 153 ALA B C 1
ATOM 2808 O O . ALA B 1 153 ? 2.242 -1.323 -4.219 1 97.88 153 ALA B O 1
ATOM 2809 N N . PRO B 1 154 ? 4.398 -1.923 -3.971 1 96.81 154 PRO B N 1
ATOM 2810 C CA . PRO B 1 154 ? 4.855 -0.566 -4.285 1 96.81 154 PRO B CA 1
ATOM 2811 C C . PRO B 1 154 ? 4.449 -0.12 -5.688 1 96.81 154 PRO B C 1
ATOM 2813 O O . PRO B 1 154 ? 4.324 1.08 -5.945 1 96.81 154 PRO B O 1
ATOM 2816 N N . TRP B 1 155 ? 4.176 -1.022 -6.551 1 97.88 155 TRP B N 1
ATOM 2817 C CA . TRP B 1 155 ? 4.012 -0.7 -7.965 1 97.88 155 TRP B CA 1
ATOM 2818 C C . TRP B 1 155 ? 2.539 -0.5 -8.312 1 97.88 155 TRP B C 1
ATOM 2820 O O . TRP B 1 155 ? 2.201 -0.196 -9.453 1 97.88 155 TRP B O 1
ATOM 2830 N N . GLU B 1 156 ? 1.638 -0.682 -7.352 1 97.38 156 GLU B N 1
ATOM 2831 C CA . GLU B 1 156 ? 0.233 -0.634 -7.746 1 97.38 156 GLU B CA 1
ATOM 2832 C C . GLU B 1 156 ? -0.586 0.208 -6.77 1 97.38 156 GLU B C 1
ATOM 2834 O O . GLU B 1 156 ? -0.18 0.41 -5.625 1 97.38 156 GLU B O 1
ATOM 2839 N N . LYS B 1 157 ? -1.666 0.766 -7.172 1 97.56 157 LYS B N 1
ATOM 2840 C CA . LYS B 1 157 ? -2.732 1.354 -6.367 1 97.56 157 LYS B CA 1
ATOM 2841 C C . LYS B 1 157 ? -4.047 0.601 -6.562 1 97.56 157 LYS B C 1
ATOM 2843 O O . LYS B 1 157 ? -4.188 -0.178 -7.508 1 97.56 157 LYS B O 1
ATOM 2848 N N . VAL B 1 158 ? -5.012 0.836 -5.738 1 98.25 158 VAL B N 1
ATOM 2849 C CA . VAL B 1 158 ? -6.188 -0.026 -5.652 1 98.25 158 VAL B CA 1
ATOM 2850 C C . VAL B 1 158 ? -7.023 0.112 -6.922 1 98.25 158 VAL B C 1
ATOM 2852 O O . VAL B 1 158 ? -7.707 -0.831 -7.328 1 98.25 158 VAL B O 1
ATOM 2855 N N . SER B 1 159 ? -6.98 1.307 -7.605 1 98.62 159 SER B N 1
ATOM 2856 C CA . SER B 1 159 ? -7.742 1.499 -8.836 1 98.62 159 SER B CA 1
ATOM 2857 C C . SER B 1 159 ? -7.328 0.497 -9.906 1 98.62 159 SER B C 1
ATOM 2859 O O . SER B 1 159 ? -8.172 -0.048 -10.617 1 98.62 159 SER B O 1
ATOM 2861 N N . GLN B 1 160 ? -6.047 0.277 -9.977 1 98.44 160 GLN B N 1
ATOM 2862 C CA . GLN B 1 160 ? -5.527 -0.687 -10.938 1 98.44 160 GLN B CA 1
ATOM 2863 C C . GLN B 1 160 ? -5.965 -2.105 -10.594 1 98.44 160 GLN B C 1
ATOM 2865 O O . GLN B 1 160 ? -6.305 -2.893 -11.477 1 98.44 160 GLN B O 1
ATOM 2870 N N . THR B 1 161 ? -5.93 -2.467 -9.336 1 98.62 161 THR B N 1
ATOM 2871 C CA . THR B 1 161 ? -6.352 -3.791 -8.891 1 98.62 161 THR B CA 1
ATOM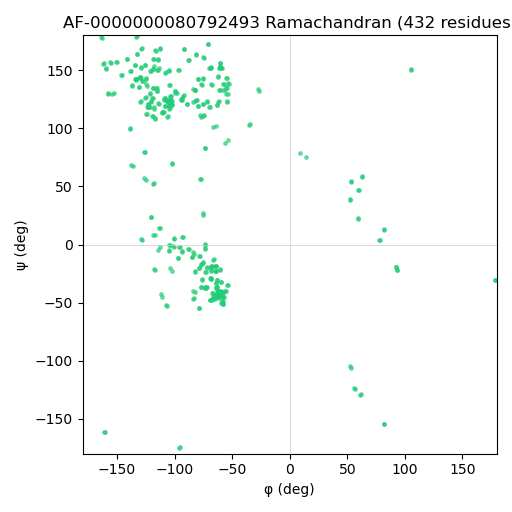 2872 C C . THR B 1 161 ? -7.836 -4.008 -9.172 1 98.62 161 THR B C 1
ATOM 2874 O O . THR B 1 161 ? -8.242 -5.078 -9.633 1 98.62 161 THR B O 1
ATOM 2877 N N . ILE B 1 162 ? -8.641 -2.955 -8.875 1 98.81 162 ILE B N 1
ATOM 2878 C CA . ILE B 1 162 ? -10.078 -3.031 -9.141 1 98.81 162 ILE B CA 1
ATOM 2879 C C . ILE B 1 162 ? -10.305 -3.312 -10.625 1 98.81 162 ILE B C 1
ATOM 2881 O O . ILE B 1 162 ? -11.039 -4.234 -10.977 1 98.81 162 ILE B O 1
ATOM 2885 N N . ASP B 1 163 ? -9.672 -2.531 -11.469 1 98.75 163 ASP B N 1
ATOM 2886 C CA . ASP B 1 163 ? -9.859 -2.684 -12.914 1 98.75 163 ASP B CA 1
ATOM 2887 C C . ASP B 1 163 ? -9.375 -4.055 -13.383 1 98.75 163 ASP B C 1
ATOM 2889 O O . ASP B 1 163 ? -9.992 -4.66 -14.266 1 98.75 163 ASP B O 1
ATOM 2893 N N . PHE B 1 164 ? -8.289 -4.473 -12.812 1 98.88 164 PHE B N 1
ATOM 2894 C CA . PHE B 1 164 ? -7.742 -5.789 -13.109 1 98.88 164 PHE B CA 1
ATOM 2895 C C . PHE B 1 164 ? -8.742 -6.883 -12.773 1 98.88 164 PHE B C 1
ATOM 2897 O O . PHE B 1 164 ? -9.023 -7.758 -13.594 1 98.88 164 PHE B O 1
ATOM 2904 N N . VAL B 1 165 ? -9.344 -6.891 -11.547 1 98.88 165 VAL B N 1
ATOM 2905 C CA . VAL B 1 165 ? -10.312 -7.887 -11.102 1 98.88 165 VAL B CA 1
ATOM 2906 C C . VAL B 1 165 ? -11.555 -7.828 -11.992 1 98.88 165 VAL B C 1
ATOM 2908 O O . VAL B 1 165 ? -12.102 -8.867 -12.383 1 98.88 165 VAL B O 1
ATOM 2911 N N . ARG B 1 166 ? -11.984 -6.625 -12.359 1 98.81 166 ARG B N 1
ATOM 2912 C CA . ARG B 1 166 ? -13.109 -6.473 -13.273 1 98.81 166 ARG B CA 1
ATOM 2913 C C . ARG B 1 166 ? -12.812 -7.109 -14.625 1 98.81 166 ARG B C 1
ATOM 2915 O O . ARG B 1 166 ? -13.68 -7.758 -15.211 1 98.81 166 ARG B O 1
ATOM 2922 N N . GLY B 1 167 ? -11.609 -6.859 -15.078 1 98.81 167 GLY B N 1
ATOM 2923 C CA . GLY B 1 167 ? -11.203 -7.402 -16.359 1 98.81 167 GLY B CA 1
ATOM 2924 C C . GLY B 1 167 ? -11.164 -8.922 -16.391 1 98.81 167 GLY B C 1
ATOM 2925 O O . GLY B 1 167 ? -11.578 -9.539 -17.359 1 98.81 167 GLY B O 1
ATOM 2926 N N . VAL B 1 168 ? -10.633 -9.531 -15.328 1 98.81 168 VAL B N 1
ATOM 2927 C CA . VAL B 1 168 ? -10.555 -10.984 -15.234 1 98.81 168 VAL B CA 1
ATOM 2928 C C . VAL B 1 168 ? -11.953 -11.562 -14.992 1 98.81 168 VAL B C 1
ATOM 2930 O O . VAL B 1 168 ? -12.273 -12.641 -15.477 1 98.81 168 VAL B O 1
ATOM 2933 N N . ALA B 1 169 ? -12.781 -10.852 -14.195 1 98.56 169 ALA B N 1
ATOM 2934 C CA . ALA B 1 169 ? -14.148 -11.211 -13.844 1 98.56 169 ALA B CA 1
ATOM 2935 C C . ALA B 1 169 ? -14.219 -12.625 -13.266 1 98.56 169 ALA B C 1
ATOM 2937 O O . ALA B 1 169 ? -15.016 -13.445 -13.719 1 98.56 169 ALA B O 1
ATOM 2938 N N . PRO B 1 170 ? -13.43 -12.867 -12.242 1 98.62 170 PRO B N 1
ATOM 2939 C CA . PRO B 1 170 ? -13.477 -14.203 -11.633 1 98.62 170 PRO B CA 1
ATOM 2940 C C . PRO B 1 170 ? -14.727 -14.414 -10.773 1 98.62 170 PRO B C 1
ATOM 2942 O O . PRO B 1 170 ? -15.43 -13.453 -10.453 1 98.62 170 PRO B O 1
ATOM 2945 N N . ARG B 1 171 ? -15.031 -15.664 -10.523 1 97.75 171 ARG B N 1
ATOM 2946 C CA . ARG B 1 171 ? -16.094 -15.945 -9.578 1 97.75 171 ARG B CA 1
ATOM 2947 C C . ARG B 1 171 ? -15.688 -15.578 -8.156 1 97.75 171 ARG B C 1
ATOM 2949 O O . ARG B 1 171 ? -16.438 -14.945 -7.422 1 97.75 171 ARG B O 1
ATOM 2956 N N . GLN B 1 172 ? -14.5 -16 -7.766 1 98.44 172 GLN B N 1
ATOM 2957 C CA . GLN B 1 172 ? -13.938 -15.75 -6.441 1 98.44 172 GLN B CA 1
ATOM 2958 C C . GLN B 1 172 ? -12.531 -15.164 -6.543 1 98.44 172 GLN B C 1
ATOM 2960 O O . GLN B 1 172 ? -11.859 -15.328 -7.559 1 98.44 172 GLN B O 1
ATOM 2965 N N . MET B 1 173 ? -12.172 -14.406 -5.539 1 98.5 173 MET B N 1
ATOM 2966 C CA . MET B 1 173 ? -10.805 -13.898 -5.441 1 98.5 173 MET B CA 1
ATOM 2967 C C . MET B 1 173 ? -10.227 -14.148 -4.055 1 98.5 173 MET B C 1
ATOM 2969 O O . MET B 1 173 ? -10.938 -14.047 -3.053 1 98.5 173 MET B O 1
ATOM 2973 N N . ILE B 1 174 ? -9.031 -14.594 -3.994 1 98.5 174 ILE B N 1
ATOM 2974 C CA . ILE B 1 174 ? -8.289 -14.734 -2.746 1 98.5 174 ILE B CA 1
ATOM 2975 C C . ILE B 1 174 ? -7.094 -13.789 -2.748 1 98.5 174 ILE B C 1
ATOM 2977 O O . ILE B 1 174 ? -6.578 -13.43 -3.809 1 98.5 174 ILE B O 1
ATOM 2981 N N . PRO B 1 175 ? -6.699 -13.344 -1.548 1 98.19 175 PRO B N 1
ATOM 2982 C CA . PRO B 1 175 ? -5.598 -12.383 -1.486 1 98.19 175 PRO B CA 1
ATOM 2983 C C . PRO B 1 175 ? -4.227 -13.047 -1.63 1 98.19 175 PRO B C 1
ATOM 2985 O O . PRO B 1 175 ? -4.02 -14.156 -1.135 1 98.19 175 PRO B O 1
ATOM 2988 N N . ILE B 1 176 ? -3.336 -12.391 -2.303 1 98.44 176 ILE B N 1
ATOM 2989 C CA . ILE B 1 176 ? -1.899 -12.617 -2.211 1 98.44 176 ILE B CA 1
ATOM 2990 C C . ILE B 1 176 ? -1.169 -11.289 -2.07 1 98.44 176 ILE B C 1
ATOM 2992 O O . ILE B 1 176 ? -1.799 -10.227 -2.049 1 98.44 176 ILE B O 1
ATOM 2996 N N . HIS B 1 177 ? 0.187 -11.383 -1.949 1 98.31 177 HIS B N 1
ATOM 2997 C CA . HIS B 1 177 ? 1.066 -10.227 -1.831 1 98.31 177 HIS B CA 1
ATOM 2998 C C . HIS B 1 177 ? 0.612 -9.305 -0.707 1 98.31 177 HIS B C 1
ATOM 3000 O O . HIS B 1 177 ? 0.549 -8.086 -0.887 1 98.31 177 HIS B O 1
ATOM 3006 N N . ASP B 1 178 ? 0.177 -9.828 0.354 1 97.12 178 ASP B N 1
ATOM 3007 C CA . ASP B 1 178 ? -0.339 -9.094 1.502 1 97.12 178 ASP B CA 1
ATOM 3008 C C . ASP B 1 178 ? 0.699 -9.016 2.619 1 97.12 178 ASP B C 1
ATOM 3010 O O . ASP B 1 178 ? 0.451 -8.414 3.666 1 97.12 178 ASP B O 1
ATOM 3014 N N . GLY B 1 179 ? 1.858 -9.617 2.424 1 96.5 179 GLY B N 1
ATOM 3015 C CA . GLY B 1 179 ? 2.893 -9.719 3.441 1 96.5 179 GLY B CA 1
ATOM 3016 C C . GLY B 1 179 ? 3.619 -8.414 3.688 1 96.5 179 GLY B C 1
ATOM 3017 O O . GLY B 1 179 ? 4.484 -8.328 4.562 1 96.5 179 GLY B O 1
ATOM 3018 N N . LEU B 1 180 ? 3.207 -7.426 2.963 1 97.31 180 LEU B N 1
ATOM 3019 C CA . LEU B 1 180 ? 3.832 -6.117 3.115 1 97.31 180 LEU B CA 1
ATOM 3020 C C . LEU B 1 180 ? 2.918 -5.164 3.875 1 97.31 180 LEU B C 1
ATOM 3022 O O . LEU B 1 180 ? 3.311 -4.039 4.191 1 97.31 180 LEU B O 1
ATOM 3026 N N . LEU B 1 181 ? 1.755 -5.551 4.176 1 97.69 181 LEU B N 1
ATOM 3027 C CA . LEU B 1 181 ? 0.843 -4.766 4.996 1 97.69 181 LEU B CA 1
ATOM 3028 C C . LEU B 1 181 ? 1.214 -4.871 6.473 1 97.69 181 LEU B C 1
ATOM 3030 O O . LEU B 1 181 ? 0.423 -5.363 7.281 1 97.69 181 LEU B O 1
ATOM 3034 N N . ASN B 1 182 ? 2.455 -4.516 6.77 1 97.31 182 ASN B N 1
ATOM 3035 C CA . ASN B 1 182 ? 3.102 -4.516 8.078 1 97.31 182 ASN B CA 1
ATOM 3036 C C . ASN B 1 182 ? 4.348 -3.633 8.086 1 97.31 182 ASN B C 1
ATOM 3038 O O . ASN B 1 182 ? 4.504 -2.764 7.223 1 97.31 182 ASN B O 1
ATOM 3042 N N . ASP B 1 183 ? 5.238 -3.875 9.125 1 96.75 183 ASP B N 1
ATOM 3043 C CA . ASP B 1 183 ? 6.43 -3.043 9.273 1 96.75 183 ASP B CA 1
ATOM 3044 C C . ASP B 1 183 ? 7.414 -3.287 8.133 1 96.75 183 ASP B C 1
ATOM 3046 O O . ASP B 1 183 ? 8.133 -2.373 7.719 1 96.75 183 ASP B O 1
ATOM 3050 N N . ASP B 1 184 ? 7.426 -4.5 7.57 1 96.5 184 ASP B N 1
ATOM 3051 C CA . ASP B 1 184 ? 8.289 -4.766 6.422 1 96.5 184 ASP B CA 1
ATOM 3052 C C . ASP B 1 184 ? 7.922 -3.869 5.242 1 96.5 184 ASP B C 1
ATOM 3054 O O . ASP B 1 184 ? 8.805 -3.354 4.551 1 96.5 184 ASP B O 1
ATOM 3058 N N . GLY B 1 185 ? 6.609 -3.715 5.07 1 97.38 185 GLY B N 1
ATOM 3059 C CA . GLY B 1 185 ? 6.156 -2.822 4.016 1 97.38 185 GLY B CA 1
ATOM 3060 C C . GLY B 1 185 ? 6.562 -1.378 4.242 1 97.38 185 GLY B C 1
ATOM 3061 O O . GLY B 1 185 ? 6.93 -0.675 3.297 1 97.38 185 GLY B O 1
ATOM 3062 N N . PHE B 1 186 ? 6.543 -0.933 5.523 1 97.81 186 PHE B N 1
ATOM 3063 C CA . PHE B 1 186 ? 6.969 0.416 5.879 1 97.81 186 PHE B CA 1
ATOM 3064 C C . PHE B 1 186 ? 8.414 0.659 5.445 1 97.81 186 PHE B C 1
ATOM 3066 O O . PHE B 1 186 ? 8.695 1.627 4.738 1 97.81 186 PHE B O 1
ATOM 3073 N N . TRP B 1 187 ? 9.211 -0.22 5.773 1 97.88 187 TRP B N 1
ATOM 3074 C CA . TRP B 1 187 ? 10.633 -0.012 5.527 1 97.88 187 TRP B CA 1
ATOM 3075 C C . TRP B 1 187 ? 10.969 -0.217 4.051 1 97.88 187 TRP B C 1
ATOM 3077 O O . TRP B 1 187 ? 11.875 0.423 3.52 1 97.88 187 TRP B O 1
ATOM 3087 N N . MET B 1 188 ? 10.219 -1.071 3.4 1 97.56 188 MET B N 1
ATOM 3088 C CA . MET B 1 188 ? 10.398 -1.212 1.958 1 97.56 188 MET B CA 1
ATOM 3089 C C . MET B 1 188 ? 10.094 0.1 1.243 1 97.56 188 MET B C 1
ATOM 3091 O O . MET B 1 188 ? 10.852 0.528 0.372 1 97.56 188 MET B O 1
ATOM 3095 N N . ILE B 1 189 ? 9.023 0.754 1.578 1 98 189 ILE B N 1
ATOM 3096 C CA . ILE B 1 189 ? 8.641 2.021 0.962 1 98 189 ILE B CA 1
ATOM 3097 C C . ILE B 1 189 ? 9.664 3.096 1.322 1 98 189 ILE B C 1
ATOM 3099 O O . ILE B 1 189 ? 10.125 3.84 0.453 1 98 189 ILE B O 1
ATOM 3103 N N . ALA B 1 190 ? 10.055 3.146 2.604 1 98.44 190 ALA B N 1
ATOM 3104 C CA . ALA B 1 190 ? 11.094 4.078 3.037 1 98.44 190 ALA B CA 1
ATOM 3105 C C . ALA B 1 190 ? 12.375 3.887 2.23 1 98.44 190 ALA B C 1
ATOM 3107 O O . ALA B 1 190 ? 13.031 4.859 1.86 1 98.44 190 ALA B O 1
ATOM 3108 N N . GLY B 1 191 ? 12.664 2.631 1.985 1 98.25 191 GLY B N 1
ATOM 3109 C CA . GLY B 1 191 ? 13.836 2.316 1.182 1 98.25 191 GLY B CA 1
ATOM 3110 C C . GLY B 1 191 ? 13.742 2.848 -0.236 1 98.25 191 GLY B C 1
ATOM 3111 O O . GLY B 1 191 ? 14.719 3.381 -0.768 1 98.25 191 GLY B O 1
ATOM 3112 N N . HIS B 1 192 ? 12.625 2.674 -0.887 1 98.44 192 HIS B N 1
ATOM 3113 C CA . HIS B 1 192 ? 12.422 3.199 -2.23 1 98.44 192 HIS B CA 1
ATOM 3114 C C . HIS B 1 192 ? 12.586 4.715 -2.26 1 98.44 192 HIS B C 1
ATOM 3116 O O . HIS B 1 192 ? 13.227 5.258 -3.168 1 98.44 192 HIS B O 1
ATOM 3122 N N . LEU B 1 193 ? 12 5.387 -1.284 1 98.5 193 LEU B N 1
ATOM 3123 C CA . LEU B 1 193 ? 12.078 6.84 -1.227 1 98.5 193 LEU B CA 1
ATOM 3124 C C . LEU B 1 193 ? 13.508 7.301 -0.991 1 98.5 193 LEU B C 1
ATOM 3126 O O . LEU B 1 193 ? 14.008 8.188 -1.691 1 98.5 193 LEU B O 1
ATOM 3130 N N . SER B 1 194 ? 14.164 6.676 -0.052 1 98.44 194 SER B N 1
ATOM 3131 C CA . SER B 1 194 ? 15.531 7.055 0.287 1 98.44 194 SER B CA 1
ATOM 3132 C C . SER B 1 194 ? 16.469 6.824 -0.888 1 98.44 194 SER B C 1
ATOM 3134 O O . SER B 1 194 ? 17.391 7.617 -1.121 1 98.44 194 SER B O 1
ATOM 3136 N N . ALA B 1 195 ? 16.219 5.793 -1.605 1 98.12 195 ALA B N 1
ATOM 3137 C CA . ALA B 1 195 ? 17.125 5.414 -2.695 1 98.12 195 ALA B CA 1
ATOM 3138 C C . ALA B 1 195 ? 16.922 6.312 -3.912 1 98.12 195 ALA B C 1
ATOM 3140 O O . ALA B 1 195 ? 17.797 6.41 -4.773 1 98.12 195 ALA B O 1
ATOM 3141 N N . ARG B 1 196 ? 15.781 7.008 -3.965 1 98.44 196 ARG B N 1
ATOM 3142 C CA . ARG B 1 196 ? 15.453 7.621 -5.246 1 98.44 196 ARG B CA 1
ATOM 3143 C C . ARG B 1 196 ? 15.133 9.102 -5.074 1 98.44 196 ARG B C 1
ATOM 3145 O O . ARG B 1 196 ? 14.633 9.75 -6 1 98.44 196 ARG B O 1
ATOM 3152 N N . THR B 1 197 ? 15.258 9.602 -3.928 1 98.5 197 THR B N 1
ATOM 3153 C CA . THR B 1 197 ? 15.148 11.031 -3.664 1 98.5 197 THR B CA 1
ATOM 3154 C C . THR B 1 197 ? 16.359 11.539 -2.879 1 98.5 197 THR B C 1
ATOM 3156 O O . THR B 1 197 ? 17.156 10.742 -2.395 1 98.5 197 THR B O 1
ATOM 3159 N N . THR B 1 198 ? 16.516 12.812 -2.752 1 97.81 198 THR B N 1
ATOM 3160 C CA . THR B 1 198 ? 17.656 13.391 -2.068 1 97.81 198 THR B CA 1
ATOM 3161 C C . THR B 1 198 ? 17.312 13.734 -0.622 1 97.81 198 THR B C 1
ATOM 3163 O O . THR B 1 198 ? 18.203 14.039 0.178 1 97.81 198 THR B O 1
ATOM 3166 N N . ALA B 1 199 ? 16.094 13.695 -0.29 1 97.88 199 ALA B N 1
ATOM 3167 C CA . ALA B 1 199 ? 15.656 14.039 1.059 1 97.88 199 ALA B CA 1
ATOM 3168 C C . ALA B 1 199 ? 16.141 13.016 2.076 1 97.88 199 ALA B C 1
ATOM 3170 O O . ALA B 1 199 ? 16.109 11.812 1.811 1 97.88 199 ALA B O 1
ATOM 3171 N N . GLN B 1 200 ? 16.594 13.484 3.193 1 97.75 200 GLN B N 1
ATOM 3172 C CA . GLN B 1 200 ? 16.875 12.578 4.305 1 97.75 200 GLN B CA 1
ATOM 3173 C C . GLN B 1 200 ? 15.594 12.047 4.922 1 97.75 200 GLN B C 1
ATOM 3175 O O . GLN B 1 200 ? 14.742 12.812 5.367 1 97.75 200 GLN B O 1
ATOM 3180 N N . PHE B 1 201 ? 15.461 10.727 4.953 1 98.19 201 PHE B N 1
ATOM 3181 C CA . PHE B 1 201 ? 14.312 10.109 5.605 1 98.19 201 PHE B CA 1
ATOM 3182 C C . PHE B 1 201 ? 14.516 10.039 7.113 1 98.19 201 PHE B C 1
ATOM 3184 O O . PHE B 1 201 ? 15.492 9.461 7.59 1 98.19 201 PHE B O 1
ATOM 3191 N N . VAL B 1 202 ? 13.609 10.578 7.848 1 97.31 202 VAL B N 1
ATOM 3192 C CA . VAL B 1 202 ? 13.625 10.531 9.305 1 97.31 202 VAL B CA 1
ATOM 3193 C C . VAL B 1 202 ? 12.406 9.773 9.82 1 97.31 202 VAL B C 1
ATOM 3195 O O . VAL B 1 202 ? 11.273 10.234 9.656 1 97.31 202 VAL B O 1
ATOM 3198 N N . PRO B 1 203 ? 12.438 8.57 10.352 1 93.5 203 PRO B N 1
ATOM 3199 C CA . PRO B 1 203 ? 11.297 7.684 10.617 1 93.5 203 PRO B CA 1
ATOM 3200 C C . PRO B 1 203 ? 10.336 8.25 11.656 1 93.5 203 PRO B C 1
ATOM 3202 O O . PRO B 1 203 ? 9.133 7.988 11.602 1 93.5 203 PRO B O 1
ATOM 3205 N N . VAL B 1 204 ? 10.656 9.195 12.484 1 93.06 204 VAL B N 1
ATOM 3206 C CA . VAL B 1 204 ? 9.82 9.789 13.531 1 93.06 204 VAL B CA 1
ATOM 3207 C C . VAL B 1 204 ? 8.539 8.977 13.68 1 93.06 204 VAL B C 1
ATOM 3209 O O . VAL B 1 204 ? 7.473 9.398 13.227 1 93.06 204 VAL B O 1
ATOM 3212 N N . ARG B 1 205 ? 8.477 7.809 14.344 1 89.56 205 ARG B N 1
ATOM 3213 C CA . ARG B 1 205 ? 7.328 6.906 14.367 1 89.56 205 ARG B CA 1
ATOM 3214 C C . ARG B 1 205 ? 6.734 6.82 15.773 1 89.56 205 ARG B C 1
ATOM 3216 O O . ARG B 1 205 ? 5.664 6.238 15.961 1 89.56 205 ARG B O 1
ATOM 3223 N N . ASP B 1 206 ? 7.395 7.48 16.734 1 88.56 206 ASP B N 1
ATOM 3224 C CA . ASP B 1 206 ? 6.902 7.496 18.109 1 88.56 206 ASP B CA 1
ATOM 3225 C C . ASP B 1 206 ? 6.469 8.898 18.531 1 88.56 206 ASP B C 1
ATOM 3227 O O . ASP B 1 206 ? 6.93 9.891 17.953 1 88.56 206 ASP B O 1
ATOM 3231 N N . PRO B 1 207 ? 5.531 8.953 19.438 1 91.81 207 PRO B N 1
ATOM 3232 C CA . PRO B 1 207 ? 4.988 10.266 19.797 1 91.81 207 PRO B CA 1
ATOM 3233 C C . PRO B 1 207 ? 5.938 11.078 20.672 1 91.81 207 PRO B C 1
ATOM 3235 O O . PRO B 1 207 ? 5.488 11.828 21.547 1 91.81 207 PRO B O 1
ATOM 3238 N N . ARG B 1 208 ? 7.242 10.867 20.594 1 93.94 208 ARG B N 1
ATOM 3239 C CA . ARG B 1 208 ? 8.227 11.766 21.188 1 93.94 208 ARG B CA 1
ATOM 3240 C C . ARG B 1 208 ? 8.539 12.93 20.25 1 93.94 208 ARG B C 1
ATOM 3242 O O . ARG B 1 208 ? 8.75 12.734 19.062 1 93.94 208 ARG B O 1
ATOM 3249 N N . PRO B 1 209 ? 8.539 14.109 20.844 1 96.31 209 PRO B N 1
ATOM 3250 C CA . PRO B 1 209 ? 8.844 15.266 19.984 1 96.31 209 PRO B CA 1
ATOM 3251 C C . PRO B 1 209 ? 10.195 15.141 19.297 1 96.31 209 PRO B C 1
ATOM 3253 O O . PRO B 1 209 ? 11.188 14.773 19.922 1 96.31 209 PRO B O 1
ATOM 3256 N N . TRP B 1 210 ? 10.195 15.406 18.016 1 97.06 210 TRP B N 1
ATOM 3257 C CA . TRP B 1 210 ? 11.406 15.453 17.203 1 97.06 210 TRP B CA 1
ATOM 3258 C C . TRP B 1 210 ? 11.797 16.891 16.906 1 97.06 210 TRP B C 1
ATOM 3260 O O . TRP B 1 210 ? 11.031 17.641 16.297 1 97.06 210 TRP B O 1
ATOM 3270 N N . THR B 1 211 ? 12.969 17.281 17.391 1 97.25 211 THR B N 1
ATOM 3271 C CA . THR B 1 211 ? 13.484 18.609 17.062 1 97.25 211 THR B CA 1
ATOM 3272 C C . THR B 1 211 ? 14.117 18.625 15.672 1 97.25 211 THR B C 1
ATOM 3274 O O . THR B 1 211 ? 15.062 17.875 15.414 1 97.25 211 THR B O 1
ATOM 3277 N N . VAL B 1 212 ? 13.539 19.453 14.805 1 96.25 212 VAL B N 1
ATOM 3278 C CA . VAL B 1 212 ? 14.047 19.516 13.438 1 96.25 212 VAL B CA 1
ATOM 3279 C C . VAL B 1 212 ? 15.43 20.156 13.422 1 96.25 212 VAL B C 1
ATOM 3281 O O . VAL B 1 212 ? 15.602 21.281 13.922 1 96.25 212 VAL B O 1
ATOM 3284 N N . THR B 1 213 ? 16.422 19.359 12.969 1 86.38 213 THR B N 1
ATOM 3285 C CA . THR B 1 213 ? 17.781 19.906 12.922 1 86.38 213 THR B CA 1
ATOM 3286 C C . THR B 1 213 ? 18.172 20.25 11.492 1 86.38 213 THR B C 1
ATOM 3288 O O . THR B 1 213 ? 17.781 19.547 10.555 1 86.38 213 THR B O 1
ATOM 3291 N N . ARG B 1 214 ? 18.609 21.484 11.234 1 72 214 ARG B N 1
ATOM 3292 C CA . ARG B 1 214 ? 19.109 21.875 9.922 1 72 214 ARG B CA 1
ATOM 3293 C C . ARG B 1 214 ? 20.406 21.141 9.602 1 72 214 ARG B C 1
ATOM 3295 O O . ARG B 1 214 ? 21.203 20.844 10.5 1 72 214 ARG B O 1
ATOM 3302 N N . GLY B 1 215 ? 20.312 20.047 8.742 1 55.38 215 GLY B N 1
ATOM 3303 C CA . GLY B 1 215 ? 21.531 19.344 8.367 1 55.38 215 GLY B CA 1
ATOM 3304 C C . GLY B 1 215 ? 22.766 20.234 8.414 1 55.38 215 GLY B C 1
ATOM 3305 O O . GLY B 1 215 ? 22.656 21.453 8.297 1 55.38 215 GLY B O 1
ATOM 3306 N N . ILE B 1 216 ? 23.797 19.75 9.031 1 42.94 216 ILE B N 1
ATOM 3307 C CA . ILE B 1 216 ? 25.109 20.406 8.992 1 42.94 216 ILE B CA 1
ATOM 3308 C C . ILE B 1 216 ? 25.531 20.641 7.547 1 42.94 216 ILE B C 1
ATOM 3310 O O . ILE B 1 216 ? 25.406 19.734 6.707 1 42.94 216 ILE B O 1
ATOM 3314 N N . THR B 1 217 ? 25.156 21.828 6.953 1 36.53 217 THR B N 1
ATOM 3315 C CA . THR B 1 217 ? 25.938 22.078 5.738 1 36.53 217 THR B CA 1
ATOM 3316 C C . THR B 1 217 ? 27.359 21.562 5.879 1 36.53 217 THR B C 1
ATOM 3318 O O . THR B 1 217 ? 28.094 22 6.758 1 36.53 217 THR B O 1
ATOM 3321 N N . LEU B 1 218 ? 27.641 20.469 5.285 1 26.42 218 LEU B N 1
ATOM 3322 C CA . LEU B 1 218 ? 29.062 20.188 5.094 1 26.42 218 LEU B CA 1
ATOM 3323 C C . LEU B 1 218 ? 29.703 21.234 4.207 1 26.42 218 LEU B C 1
ATOM 3325 O O . LEU B 1 218 ? 29.094 21.719 3.248 1 26.42 218 LEU B O 1
#

pLDDT: mean 95.92, std 8.48, range [26.42, 98.94]

Foldseek 3Di:
DDWDFQAFQWIWDDDLNFIETFQPAPLGDDPLPDDQGQEYEAFFQDRRRPPLPVNQVSCVVPVPHEYEYDPRNCVRHPHDHYHYDDAQDWDDDNQKIKGKHDWWAFDLDPPDDTTTGIKIWIDGPPDAIEIRGGHDLPDADERHAEYAQEDDDSRDDVVSSVVSCVRNVYNYYDYHNCSLVDVVVVVVVVVVCVVPDDDDDDCPPDPDDDDDDDPDPD/DDWDFQAFQWIWDDDLNFIETFQCAPLGDDPLPDDQGQEYEAFFQDRRRPPQPVNQVSCVVPVPHEYEYDPRNCVRHPHDHYHYDDAQDWDDDNQKIKGKHDWWAFDLDPPDDTTTGIKIWIDGPPDAIEIRGDHDLPDADERHAEYAQEDDDSRDDVVSSVVSCVRNVYNYYDYHNCSLVDVVVVVVVVVVCVVPDDDDDDCPPDPDDDDDDDPDPD

Nearest PDB structures (foldseek):
  3kl7-assembly1_A  TM=8.211E-01  e=1.305E-11  Parabacteroides distasonis ATCC 8503
  4jo0-assembly1_A  TM=7.363E-01  e=1.324E-09  Streptomyces venezuelae
  4q16-assembly2_C  TM=5.162E-01  e=3.837E+00  Deinococcus radiodurans R1 = ATCC 13939 = DSM 20539
  5wp0-assembly1_A  TM=4.397E-01  e=3.182E+00  Aliivibrio fischeri ES114
  4q16-assembly1_B  TM=4.821E-01  e=4.347E+00  Deinococcus radiodurans R1 = ATCC 13939 = DSM 20539

Solvent-accessible surface area (backbone atoms only — not comparable to full-atom values): 22412 Å² total; per-residue (Å²): 82,34,40,24,30,30,35,26,55,14,36,37,42,35,39,43,88,28,34,40,36,31,14,62,8,66,62,32,54,71,71,86,75,50,79,85,52,66,29,36,41,30,31,28,53,53,45,60,29,35,19,75,62,62,43,45,54,54,43,65,76,34,77,82,48,47,32,39,28,25,62,60,24,62,77,71,46,86,58,93,64,63,42,69,58,54,58,72,42,72,47,75,42,79,50,20,36,39,34,31,34,65,53,52,34,52,64,48,38,95,89,45,84,72,51,53,18,28,22,41,38,38,41,22,88,96,45,73,25,37,34,41,38,64,63,36,70,82,73,57,62,76,86,30,37,33,32,47,40,66,63,54,53,59,51,44,32,47,41,59,50,38,53,31,50,53,61,28,54,28,57,28,31,31,63,18,31,51,60,36,40,24,70,65,30,51,51,52,48,52,48,54,42,47,76,67,36,88,32,45,75,42,69,69,84,49,70,58,74,39,70,71,70,79,73,77,81,125,81,34,42,26,30,32,35,26,54,15,35,37,41,35,38,42,86,28,35,39,36,32,14,62,8,66,62,32,54,70,72,86,74,50,80,84,52,67,29,36,39,30,31,29,53,53,44,60,28,35,18,76,62,61,42,45,54,56,44,67,76,33,77,82,49,46,30,39,27,25,62,62,26,64,77,72,44,86,57,94,64,64,42,70,58,53,59,73,42,72,48,76,42,79,49,20,37,37,35,30,34,64,53,51,34,50,64,47,36,97,90,45,84,72,51,53,18,28,21,41,39,37,41,21,88,97,46,73,24,36,34,41,39,61,63,37,70,83,74,57,63,76,85,30,36,32,32,48,39,65,64,54,54,60,50,44,31,48,41,58,49,39,53,32,50,53,61,29,55,25,56,28,32,32,64,17,31,50,60,38,40,24,70,66,29,52,51,50,49,52,47,55,42,47,74,68,36,86,32,45,75,43,70,69,80,47,71,58,72,40,69,71,70,79,71,76,81,126

Organism: Propionibacterium freudenreichii subsp. shermanii (strain ATCC 9614 / DSM 4902 / CIP 103027 / NCIMB 8099 / CIRM-BIA1) (NCBI:txid754252)